Protein AF-A0A661ZGR3-F1 (afdb_monomer_lite)

Secondary structure (DSSP, 8-state):
-HHHHHHTT-------SS--HHHHTT-S-EEEEETTTEEEEEE-HHHHHHHHHHHHT-TTTT-SS-TTT----THHHHHHHTPEEE-TTSPEEEEESS-HHHHHHHHHHHS---------PPPPP---PPPHHHHHHHHHHHHHHHHHH-HHHHHHHHHHHHHHHHHHHHHH---S-TT-----STT-TTHHHHHHHHHHHHHHHHHHHHTTHHHHHHHHHHHHGGGT--HHHHHHHHHHHHHHHHHHHHHHHHHHHHHHTT--S-HHHHHHHHHHHHHHHHHHHHHHHHH-S-HHHHHHHHHHHHHHHHHTTSSSS-GGGS-TTT--SSS--HHHHT-HHHHHHHHHHHHHHHTSTTHHHHHHHHHHHHHHHHIIIIIHHHHHHHHHHHHHHHHTTTT-S-HHHHHHHHHHHHHHHHHHHHHHHHHHHHHHHHHHHHHHTTTS-----TTS-HHHHHHHTT-HHHHHHHSPPHHHHHH-STTT--IIIIIHHHHHHHHHHHHHHHHHHHHHHHHHHHHHHHHHHHSTTHHHHHHHHH--HHHHHHHHTTT-S-SEEEETTEEEE-S-GGGSPPP--STT-----TT-SEEEETTEEEEHHHHHHHHHHHHHHHHHHHHHHTHHHHHHHHHHHHS--HHHHHHHHHHHHHHHH-

Foldseek 3Di:
DVLVVVVVVDDDDDDDDADFQVRLQSDQWDWDADPPRQTLDIGRSLVLQLVLCVVLVHDPSVGSADPPPRGGHSVVSVCSQQPADADPVRDGDNHGPADSVRSSVSHVVPDDPDDDDDDPDDDDDPDDADDLVVLLVVLLVVVVVVQVVPPVNVCCLLVVLLVVLQVLLVVQQDDPDPPDPDGFLAARLCPLVVLLVLLLVLLLSLLVVQLAPLLVCVVVCVVCVVVVHDPVSNVVSSLVVQLVSSLSSLLSSLVNNCVSSLAPPCSVLSSLLSSLSSLLSNLVSLLNNLADNDPVVSVVVSVVVSVLLSVLLCSVDHLCPDDPVAGDQWWRGPSSLLHLSNLSSLLCLLCLQCVWPQNVVQVLLVLLLVVLCCCQVPVLVVLLVLLVVLVVLCVVCVPHPPVPVSQVSLQLSLLLCLVVQVVVLVVLVVSLVSLLCCCVCPPPNHDPCPVDDPVSCCSNVPPPVLSVLQHDDPVLSVLSHSVRDDSVPSSVVVNVNSVSSSVVSVRSNVVSVVSSVVVVVVVCVVPPCPSVVSCRNRPYNSSVCSQQVVVDPCQWDDDRSYIHGPGNQLSDAFDPPDQCFQIGHRSDQWTDGRNDTHGSNVVSSVSSVVSSVVSVVCSSVVVSNVVSVVVVVVPDDPVPVVVVVVVVVVVVVD

Sequence (654 aa):
LLSELTQKGKLIFVVIHQPSSDIYKMFDRMLILDQGGYLVWYGNPVDAVVHFKTLDNQVNADVGECGVCGNVTPELIFDIIEAEVVDEFGRYTERRKILPQEWEKNYLEGVPKDEVEEVNDEPPATLNIPNWFKQFKIFLTRDILAKISNTQYIVLNLLEAPLLGFILAFLIRYIADPTSSTYILFDNENIPPYIFMSIVVALFLGLTVSAEEIFRDRKILKREKFLHLSRSSYLTAKIVILITISAIQAFLFVVIGNAILGIKGMYFAYWLILFSVFVFANLMGLNISSAFNSAVTIYILIPLLMIPQMTLGGAMFSFSKLNRLIGSVDKVPVVADMMASRWAYEGLMVYQFKENKFEKQYFDYDQVKSIANFNQDKLIPKLSESIEAIEIVREENEGKNNVDSVNKVVAYELALLKHEIPKENRKILELTEKLRDFKSGKNGKKINFDVFYNGFDALAADDETVKDSLFIPEELINALNVKTYEVEKHGYELMDDLEKWKDFYLAVYSSANELRENLIAYQDERKPRYYIKFRNKYHNEHLDDIVRNIYEKNKILRFNEKLVRQEEPIYLEPDDSNFIGFRSHFYAPHKYFLGHKFETFWFNIFVIWAMSLLLYIPLYYDHLRRIVEFFGDLNFNKKKINKNIEEVQNKVES

Radius of gyration: 40.87 Å; chains: 1; bounding box: 94×62×125 Å

Structure (mmCIF, N/CA/C/O backbone):
data_AF-A0A661ZGR3-F1
#
_entry.id   AF-A0A661ZGR3-F1
#
loop_
_atom_site.group_PDB
_atom_site.id
_atom_site.type_symbol
_atom_site.label_atom_id
_atom_site.label_alt_id
_atom_site.label_comp_id
_atom_site.label_asym_id
_atom_site.label_entity_id
_atom_site.label_seq_id
_atom_site.pdbx_PDB_ins_code
_atom_site.Cartn_x
_atom_site.Cartn_y
_atom_site.Cartn_z
_atom_site.occupancy
_atom_site.B_iso_or_equiv
_atom_site.auth_seq_id
_atom_site.auth_comp_id
_atom_site.auth_asym_id
_atom_site.auth_atom_id
_atom_site.pdbx_PDB_model_num
ATOM 1 N N . LEU A 1 1 ? -30.458 -8.912 46.208 1.00 82.31 1 LEU A N 1
ATOM 2 C CA . LEU A 1 1 ? -29.440 -9.387 45.238 1.00 82.31 1 LEU A CA 1
ATOM 3 C C . LEU A 1 1 ? -28.152 -9.919 45.876 1.00 82.31 1 LEU A C 1
ATOM 5 O O . LEU A 1 1 ? -27.940 -11.114 45.765 1.00 82.31 1 LEU A O 1
ATOM 9 N N . LEU A 1 2 ? -27.293 -9.119 46.534 1.00 89.94 2 LEU A N 1
ATOM 10 C CA . LEU A 1 2 ? -26.061 -9.673 47.146 1.00 89.94 2 LEU A CA 1
ATOM 11 C C . LEU A 1 2 ? -26.379 -10.706 48.242 1.00 89.94 2 LEU A C 1
ATOM 13 O O . LEU A 1 2 ? -25.879 -11.819 48.186 1.00 89.94 2 LEU A O 1
ATOM 17 N N . SER A 1 3 ? -27.306 -10.394 49.149 1.00 86.19 3 SER A N 1
ATOM 18 C CA . SER A 1 3 ? -27.787 -11.352 50.159 1.00 86.19 3 SER A CA 1
ATOM 19 C C . SER A 1 3 ? -28.413 -12.625 49.544 1.00 86.19 3 SER A C 1
ATOM 21 O O . SER A 1 3 ? -28.213 -13.729 50.029 1.00 86.19 3 SER A O 1
ATOM 23 N N . GLU A 1 4 ? -29.086 -12.533 48.392 1.00 88.75 4 GLU A N 1
ATOM 24 C CA . GLU A 1 4 ? -29.590 -13.733 47.694 1.00 88.75 4 GLU A CA 1
ATOM 25 C C . GLU A 1 4 ? -28.458 -14.605 47.127 1.00 88.75 4 GLU A C 1
ATOM 27 O O . GLU A 1 4 ? -28.618 -15.815 46.970 1.00 88.75 4 GLU A O 1
ATOM 32 N N . LEU A 1 5 ? -27.316 -14.009 46.772 1.00 87.31 5 LEU A N 1
ATOM 33 C CA . LEU A 1 5 ? -26.145 -14.750 46.309 1.00 87.31 5 LEU A CA 1
ATOM 34 C C . LEU A 1 5 ? -25.446 -15.463 47.476 1.00 87.31 5 LEU A C 1
ATOM 36 O O . LEU A 1 5 ? -24.990 -16.590 47.273 1.00 87.31 5 LEU A O 1
ATOM 40 N N . THR A 1 6 ? -25.421 -14.879 48.682 1.00 89.00 6 THR A N 1
ATOM 41 C CA . THR A 1 6 ? -24.887 -15.566 49.875 1.00 89.00 6 THR A CA 1
ATOM 42 C C . THR A 1 6 ? -25.735 -16.780 50.236 1.00 89.00 6 THR A C 1
ATOM 44 O O . THR A 1 6 ? -25.191 -17.865 50.434 1.00 89.00 6 THR A O 1
ATOM 47 N N . GLN A 1 7 ? -27.064 -16.663 50.150 1.00 87.38 7 GLN A N 1
ATOM 48 C CA . GLN A 1 7 ? -27.991 -17.794 50.312 1.00 87.38 7 GLN A CA 1
ATOM 49 C C . GLN A 1 7 ? -27.789 -18.908 49.268 1.00 87.38 7 GLN A C 1
ATOM 51 O O . GLN A 1 7 ? -28.119 -20.063 49.520 1.00 87.38 7 GLN A O 1
ATOM 56 N N . LYS A 1 8 ? -27.206 -18.594 48.102 1.00 86.19 8 LYS A N 1
ATOM 57 C CA . LYS A 1 8 ? -26.808 -19.572 47.070 1.00 86.19 8 LYS A CA 1
ATOM 58 C C . LYS A 1 8 ? -25.394 -20.137 47.283 1.00 86.19 8 LYS A C 1
ATOM 60 O O . LYS A 1 8 ? -24.836 -20.733 46.360 1.00 86.19 8 LYS A O 1
ATOM 65 N N . GLY A 1 9 ? -24.799 -19.927 48.458 1.00 84.38 9 GLY A N 1
ATOM 66 C CA . GLY A 1 9 ? -23.471 -20.425 48.821 1.00 84.38 9 GLY A CA 1
ATOM 67 C C . GLY A 1 9 ? -22.312 -19.624 48.222 1.00 84.38 9 GLY A C 1
ATOM 68 O O . GLY A 1 9 ? -21.220 -20.164 48.055 1.00 84.38 9 GLY A O 1
ATOM 69 N N . LYS A 1 10 ? -22.523 -18.357 47.835 1.00 84.25 10 LYS A N 1
ATOM 70 C CA . LYS A 1 10 ? -21.435 -17.476 47.378 1.00 84.25 10 LYS A CA 1
ATOM 71 C C . LYS A 1 10 ? -20.853 -16.693 48.549 1.00 84.25 10 LYS A C 1
ATOM 73 O O . LYS A 1 10 ? -21.588 -16.036 49.277 1.00 84.25 10 LYS A O 1
ATOM 78 N N . LEU A 1 11 ? -19.529 -16.686 48.665 1.00 87.38 11 LEU A N 1
ATOM 79 C CA . LEU A 1 11 ? -18.822 -15.765 49.549 1.00 87.38 11 LEU A CA 1
ATOM 80 C C . LEU A 1 11 ? -18.784 -14.373 48.907 1.00 87.38 11 LEU A C 1
ATOM 82 O O . LEU A 1 11 ? -18.399 -14.237 47.744 1.00 87.38 11 LEU A O 1
ATOM 86 N N . ILE A 1 12 ? -19.200 -13.346 49.648 1.00 89.69 12 ILE A N 1
ATOM 87 C CA . ILE A 1 12 ? -19.275 -11.970 49.152 1.00 89.69 12 ILE A CA 1
ATOM 88 C C . ILE A 1 12 ? -18.534 -11.053 50.111 1.00 89.69 12 ILE A C 1
ATOM 90 O O . ILE A 1 12 ? -18.855 -10.988 51.292 1.00 89.69 12 ILE A O 1
ATOM 94 N N . PHE A 1 13 ? -17.588 -10.300 49.562 1.00 91.19 13 PHE A N 1
ATOM 95 C CA . PHE A 1 13 ? -16.938 -9.191 50.243 1.00 91.19 13 PHE A CA 1
ATOM 96 C C . PHE A 1 13 ? -17.491 -7.886 49.686 1.00 91.19 13 PHE A C 1
ATOM 98 O O . PHE A 1 13 ? -17.589 -7.717 48.468 1.00 91.19 13 PHE A O 1
ATOM 105 N N . VAL A 1 14 ? -17.855 -6.965 50.573 1.00 91.56 14 VAL A N 1
ATOM 106 C CA . VAL A 1 14 ? -18.356 -5.643 50.197 1.00 91.56 14 VAL A CA 1
ATOM 107 C C . VAL A 1 14 ? -17.583 -4.596 50.982 1.00 91.56 14 VAL A C 1
ATOM 109 O O . VAL A 1 14 ? -17.356 -4.758 52.175 1.00 91.56 14 VAL A O 1
ATOM 112 N N . VAL A 1 15 ? -17.186 -3.521 50.304 1.00 90.88 15 VAL A N 1
ATOM 113 C CA . VAL A 1 15 ? -16.603 -2.329 50.927 1.00 90.88 15 VAL A CA 1
ATOM 114 C C . VAL A 1 15 ? -17.624 -1.207 50.788 1.00 90.88 15 VAL A C 1
ATOM 116 O O . VAL A 1 15 ? -18.033 -0.888 49.670 1.00 90.88 15 VAL A O 1
ATOM 119 N N . ILE A 1 16 ? -18.072 -0.643 51.909 1.00 87.38 16 ILE A N 1
ATOM 120 C CA . ILE A 1 16 ? -19.103 0.403 51.956 1.00 87.38 16 ILE A CA 1
ATOM 121 C C . ILE A 1 16 ? -18.597 1.544 52.822 1.00 87.38 16 ILE A C 1
ATOM 123 O O . ILE A 1 16 ? -18.086 1.311 53.909 1.00 87.38 16 ILE A O 1
ATOM 127 N N . HIS A 1 17 ? -18.763 2.771 52.331 1.00 80.56 17 HIS A N 1
ATOM 128 C CA . HIS A 1 17 ? -18.311 3.971 53.027 1.00 80.56 17 HIS A CA 1
ATOM 129 C C . HIS A 1 17 ? -19.236 4.346 54.197 1.00 80.56 17 HIS A C 1
ATOM 131 O O . HIS A 1 17 ? -18.753 4.632 55.279 1.00 80.56 17 HIS A O 1
ATOM 137 N N . GLN A 1 18 ? -20.560 4.313 54.001 1.00 82.69 18 GLN A N 1
ATOM 138 C CA . GLN A 1 18 ? -21.564 4.684 55.010 1.00 82.69 18 GLN A CA 1
ATOM 139 C C . GLN A 1 18 ? -22.857 3.877 54.782 1.00 82.69 18 GLN A C 1
ATOM 141 O O . GLN A 1 18 ? -23.679 4.255 53.943 1.00 82.69 18 GLN A O 1
ATOM 146 N N . PRO A 1 19 ? -23.032 2.716 55.435 1.00 87.62 19 PRO A N 1
ATOM 147 C CA . PRO A 1 19 ? -24.262 1.941 55.309 1.00 87.62 19 PRO A CA 1
ATOM 148 C C . PRO A 1 19 ? -25.411 2.625 56.065 1.00 87.62 19 PRO A C 1
ATOM 150 O O . PRO A 1 19 ? -25.224 3.113 57.175 1.00 87.62 19 PRO A O 1
ATOM 153 N N . SER A 1 20 ? -26.625 2.610 55.505 1.00 90.12 20 SER A N 1
ATOM 154 C CA . SER A 1 20 ? -27.818 2.926 56.299 1.00 90.12 20 SER A CA 1
ATOM 155 C C . SER A 1 20 ? -28.043 1.848 57.363 1.00 90.12 20 SER A C 1
ATOM 157 O O . SER A 1 20 ? -27.599 0.713 57.200 1.00 90.12 20 SER A O 1
ATOM 159 N N . SER A 1 21 ? -28.778 2.178 58.425 1.00 89.25 21 SER A N 1
ATOM 160 C CA . SER A 1 21 ? -29.155 1.247 59.502 1.00 89.25 21 SER A CA 1
ATOM 161 C C . SER A 1 21 ? -29.687 -0.099 58.995 1.00 89.25 21 SER A C 1
ATOM 163 O O . SER A 1 21 ? -29.261 -1.161 59.448 1.00 89.25 21 SER A O 1
ATOM 165 N N . ASP A 1 22 ? -30.572 -0.073 57.997 1.00 87.62 22 ASP A N 1
ATOM 166 C CA . ASP A 1 22 ? -31.143 -1.297 57.438 1.00 87.62 22 ASP A CA 1
ATOM 167 C C . ASP A 1 22 ? -30.101 -2.131 56.694 1.00 87.62 22 ASP A C 1
ATOM 169 O O . ASP A 1 22 ? -30.049 -3.339 56.891 1.00 87.62 22 ASP A O 1
ATOM 173 N N . ILE A 1 23 ? -29.225 -1.500 55.904 1.00 89.12 23 ILE A N 1
ATOM 174 C CA . ILE A 1 23 ? -28.135 -2.198 55.204 1.00 89.12 23 ILE A CA 1
ATOM 175 C C . ILE A 1 23 ? -27.116 -2.743 56.209 1.00 89.12 23 ILE A C 1
ATOM 177 O O . ILE A 1 23 ? -26.628 -3.856 56.042 1.00 89.12 23 ILE A O 1
ATOM 181 N N . TYR A 1 24 ? -26.819 -1.987 57.265 1.00 88.81 24 TYR A N 1
ATOM 182 C CA . TYR A 1 24 ? -25.882 -2.373 58.315 1.00 88.81 24 TYR A CA 1
ATOM 183 C C . TYR A 1 24 ? -26.291 -3.687 58.993 1.00 88.81 24 TYR A C 1
ATOM 185 O O . TYR A 1 24 ? -25.459 -4.571 59.184 1.00 88.81 24 TYR A O 1
ATOM 193 N N . LYS A 1 25 ? -27.590 -3.856 59.266 1.00 87.94 25 LYS A N 1
ATOM 194 C CA . LYS A 1 25 ? -28.163 -5.085 59.838 1.00 87.94 25 LYS A CA 1
ATOM 195 C C . LYS A 1 25 ? -28.196 -6.272 58.864 1.00 87.94 25 LYS A C 1
ATOM 197 O O . LYS A 1 25 ? -28.426 -7.395 59.297 1.00 87.94 25 LYS A O 1
ATOM 202 N N . MET A 1 26 ? -27.988 -6.055 57.561 1.00 88.56 26 MET A N 1
ATOM 203 C CA . MET A 1 26 ? -27.996 -7.130 56.557 1.00 88.56 26 MET A CA 1
ATOM 204 C C . MET A 1 26 ? -26.663 -7.884 56.441 1.00 88.56 26 MET A C 1
ATOM 206 O O . MET A 1 26 ? -26.615 -8.884 55.725 1.00 88.56 26 MET A O 1
ATOM 210 N N . PHE A 1 27 ? -25.579 -7.413 57.068 1.00 90.75 27 PHE A N 1
ATOM 211 C CA . PHE A 1 27 ? -24.282 -8.090 56.989 1.00 90.75 27 PHE A CA 1
ATOM 212 C C . PHE A 1 27 ? -24.185 -9.243 57.986 1.00 90.75 27 PHE A C 1
ATOM 214 O O . PHE A 1 27 ? -24.398 -9.059 59.179 1.00 90.75 27 PHE A O 1
ATOM 221 N N . ASP A 1 28 ? -23.773 -10.416 57.500 1.00 90.50 28 ASP A N 1
ATOM 222 C CA . ASP A 1 28 ? -23.521 -11.583 58.353 1.00 90.50 28 ASP A CA 1
ATOM 223 C C . ASP A 1 28 ? -22.303 -11.357 59.266 1.00 90.50 28 ASP A C 1
ATOM 225 O O . ASP A 1 28 ? -22.299 -11.726 60.440 1.00 90.50 28 ASP A O 1
ATOM 229 N N . ARG A 1 29 ? -21.250 -10.739 58.711 1.00 91.38 29 ARG A N 1
ATOM 230 C CA . ARG A 1 29 ? -20.027 -10.336 59.412 1.00 91.38 29 ARG A CA 1
ATOM 231 C C . ARG A 1 29 ? -19.518 -9.009 58.864 1.00 91.38 29 ARG A C 1
ATOM 233 O O . ARG A 1 29 ? -19.610 -8.746 57.665 1.00 91.38 29 ARG A O 1
ATOM 240 N N . MET A 1 30 ? -18.937 -8.207 59.739 1.00 91.38 30 MET A N 1
ATOM 241 C CA . MET A 1 30 ? -18.323 -6.922 59.455 1.00 91.38 30 MET A CA 1
ATOM 242 C C . MET A 1 30 ? -16.854 -6.958 59.849 1.00 91.38 30 MET A C 1
ATOM 244 O O . MET A 1 30 ? -16.511 -7.485 60.902 1.00 91.38 30 MET A O 1
ATOM 248 N N . LEU A 1 31 ? -16.009 -6.385 58.997 1.00 92.44 31 LEU A N 1
ATOM 249 C CA . LEU A 1 31 ? -14.585 -6.191 59.231 1.00 92.44 31 LEU A CA 1
ATOM 250 C C . LEU A 1 31 ? -14.312 -4.687 59.215 1.00 92.44 31 LEU A C 1
ATOM 252 O O . LEU A 1 31 ? -14.616 -4.030 58.218 1.00 92.44 31 LEU A O 1
ATOM 256 N N . ILE A 1 32 ? -13.768 -4.151 60.306 1.00 91.56 32 ILE A N 1
ATOM 257 C CA . ILE A 1 32 ? -13.445 -2.727 60.448 1.00 91.56 32 ILE A CA 1
ATOM 258 C C . ILE A 1 32 ? -11.933 -2.587 60.585 1.00 91.56 32 ILE A C 1
ATOM 260 O O . ILE A 1 32 ? -11.315 -3.227 61.438 1.00 91.56 32 ILE A O 1
ATOM 264 N N . LEU A 1 33 ? -11.351 -1.750 59.726 1.00 92.12 33 LEU A N 1
ATOM 265 C CA . LEU A 1 33 ? -9.933 -1.408 59.735 1.00 92.12 33 LEU A CA 1
ATOM 266 C C . LEU A 1 33 ? -9.776 0.075 60.055 1.00 92.12 33 LEU A C 1
ATOM 268 O O . LEU A 1 33 ? -10.426 0.908 59.422 1.00 92.12 33 LEU A O 1
ATOM 272 N N . ASP A 1 34 ? -8.890 0.388 60.990 1.00 92.12 34 ASP A N 1
ATOM 273 C CA . ASP A 1 34 ? -8.505 1.762 61.308 1.00 92.12 34 ASP A CA 1
ATOM 274 C C . ASP A 1 34 ? -7.311 2.221 60.440 1.00 92.12 34 ASP A C 1
ATOM 276 O O . ASP A 1 34 ? -6.723 1.452 59.666 1.00 92.12 34 ASP A O 1
ATOM 280 N N . GLN A 1 35 ? -6.953 3.502 60.538 1.00 88.56 35 GLN A N 1
ATOM 281 C CA . GLN A 1 35 ? -5.848 4.137 59.827 1.00 88.56 35 GLN A CA 1
ATOM 282 C C . GLN A 1 35 ? -4.556 3.326 59.962 1.00 88.56 35 GLN A C 1
ATOM 284 O O . GLN A 1 35 ? -4.092 3.051 61.060 1.00 88.56 35 GLN A O 1
ATOM 289 N N . GLY A 1 36 ? -3.947 2.975 58.828 1.00 89.38 36 GLY A N 1
ATOM 290 C CA . GLY A 1 36 ? -2.763 2.108 58.789 1.00 89.38 36 GLY A CA 1
ATOM 291 C C . GLY A 1 36 ? -3.071 0.625 58.566 1.00 89.38 36 GLY A C 1
ATOM 292 O O . GLY A 1 36 ? -2.136 -0.150 58.393 1.00 89.38 36 GLY A O 1
ATOM 293 N N . GLY A 1 37 ? -4.351 0.240 58.479 1.00 91.50 37 GLY A N 1
ATOM 294 C CA . GLY A 1 37 ? -4.773 -1.136 58.198 1.00 91.50 37 GLY A CA 1
ATOM 295 C C . GLY A 1 37 ? -4.867 -2.028 59.437 1.00 91.50 37 GLY A C 1
ATOM 296 O O . GLY A 1 37 ? -4.868 -3.247 59.288 1.00 91.50 37 GLY A O 1
ATOM 297 N N . TYR A 1 38 ? -4.940 -1.432 60.629 1.00 93.44 38 TYR A N 1
ATOM 298 C CA . TYR A 1 38 ? -5.066 -2.141 61.904 1.00 93.44 38 TYR A CA 1
ATOM 299 C C . TYR A 1 38 ? -6.477 -2.706 62.077 1.00 93.44 38 TYR A C 1
ATOM 301 O O . TYR A 1 38 ? -7.460 -1.987 61.873 1.00 93.44 38 TYR A O 1
ATOM 309 N N . LEU A 1 39 ? -6.588 -3.989 62.431 1.00 92.62 39 LEU A N 1
ATOM 310 C CA . LEU A 1 39 ? -7.880 -4.661 62.576 1.00 92.62 39 LEU A CA 1
ATOM 311 C C . LEU A 1 39 ? -8.494 -4.346 63.938 1.00 92.62 39 LEU A C 1
ATOM 313 O O . LEU A 1 39 ? -8.019 -4.831 64.959 1.00 92.62 39 LEU A O 1
ATOM 317 N N . VAL A 1 40 ? -9.586 -3.585 63.941 1.00 93.00 40 VAL A N 1
ATOM 318 C CA . VAL A 1 40 ? -10.234 -3.134 65.184 1.00 93.00 40 VAL A CA 1
ATOM 319 C C . VAL A 1 40 ? -11.535 -3.873 65.492 1.00 93.00 40 VAL A C 1
ATOM 321 O O . VAL A 1 40 ? -11.993 -3.851 66.627 1.00 93.00 40 VAL A O 1
ATOM 324 N N . TRP A 1 41 ? -12.134 -4.544 64.503 1.00 92.25 41 TRP A N 1
ATOM 325 C CA . TRP A 1 41 ? -13.288 -5.419 64.718 1.00 92.25 41 TRP A CA 1
ATOM 326 C C . TRP A 1 41 ? -13.455 -6.440 63.589 1.00 92.25 41 TRP A C 1
ATOM 328 O O . TRP A 1 41 ? -13.346 -6.090 62.410 1.00 92.25 41 TRP A O 1
ATOM 338 N N . TYR A 1 42 ? -13.798 -7.683 63.934 1.00 91.88 42 TYR A N 1
ATOM 339 C CA . TYR A 1 42 ? -14.297 -8.691 63.000 1.00 91.88 42 TYR A CA 1
ATOM 340 C C . TYR A 1 42 ? -15.404 -9.538 63.645 1.00 91.88 42 TYR A C 1
ATOM 342 O O . TYR A 1 42 ? -15.146 -10.374 64.505 1.00 91.88 42 TYR A O 1
ATOM 350 N N . GLY A 1 43 ? -16.655 -9.357 63.225 1.00 90.62 43 GLY A N 1
ATOM 351 C CA . GLY A 1 43 ? -17.772 -10.050 63.872 1.00 90.62 43 GLY A CA 1
ATOM 352 C C . GLY A 1 43 ? -19.141 -9.569 63.419 1.00 90.62 43 GLY A C 1
ATOM 353 O O . GLY A 1 43 ? -19.272 -8.981 62.348 1.00 90.62 43 GLY A O 1
ATOM 354 N N . ASN A 1 44 ? -20.176 -9.821 64.218 1.00 90.88 44 ASN A N 1
ATOM 355 C CA . ASN A 1 44 ? -21.521 -9.328 63.926 1.00 90.88 44 ASN A CA 1
ATOM 356 C C . ASN A 1 44 ? -21.546 -7.776 63.927 1.00 90.88 44 ASN A C 1
ATOM 358 O O . ASN A 1 44 ? -20.881 -7.160 64.764 1.00 90.88 44 ASN A O 1
ATOM 362 N N . PRO A 1 45 ? -22.288 -7.120 63.015 1.00 90.44 45 PRO A N 1
ATOM 363 C CA . PRO A 1 45 ? -22.397 -5.658 62.979 1.00 90.44 45 PRO A CA 1
ATOM 364 C C . PRO A 1 45 ? -22.966 -5.026 64.258 1.00 90.44 45 PRO A C 1
ATOM 366 O O . PRO A 1 45 ? -22.486 -3.981 64.694 1.00 90.44 45 PRO A O 1
ATOM 369 N N . VAL A 1 46 ? -23.998 -5.618 64.862 1.00 88.31 46 VAL A N 1
ATOM 370 C CA . VAL A 1 46 ? -24.663 -5.058 66.053 1.00 88.31 46 VAL A CA 1
ATOM 371 C C . VAL A 1 46 ? -23.740 -5.151 67.269 1.00 88.31 46 VAL A C 1
ATOM 373 O O . VAL A 1 46 ? -23.612 -4.184 68.020 1.00 88.31 46 VAL A O 1
ATOM 376 N N . ASP A 1 47 ? -23.015 -6.263 67.393 1.00 89.06 47 ASP A N 1
ATOM 377 C CA . ASP A 1 47 ? -22.017 -6.470 68.448 1.00 89.06 47 ASP A CA 1
ATOM 378 C C . ASP A 1 47 ? -20.851 -5.477 68.342 1.00 89.06 47 ASP A C 1
ATOM 380 O O . ASP A 1 47 ? -20.295 -5.075 69.362 1.00 89.06 47 ASP A O 1
ATOM 384 N N . ALA A 1 48 ? -20.519 -5.013 67.130 1.00 89.75 48 ALA A N 1
ATOM 385 C CA . ALA A 1 48 ? -19.503 -3.980 66.933 1.00 89.75 48 ALA A CA 1
ATOM 386 C C . ALA A 1 48 ? -19.872 -2.689 67.680 1.00 89.75 48 ALA A C 1
ATOM 388 O O . ALA A 1 48 ? -19.042 -2.100 68.368 1.00 89.75 48 ALA A O 1
ATOM 389 N N . VAL A 1 49 ? -21.137 -2.265 67.591 1.00 89.25 49 VAL A N 1
ATOM 390 C CA . VAL A 1 49 ? -21.620 -1.046 68.260 1.00 89.25 49 VAL A CA 1
ATOM 391 C C . VAL A 1 49 ? -21.486 -1.180 69.774 1.00 89.25 49 VAL A C 1
ATOM 393 O O . VAL A 1 49 ? -21.032 -0.248 70.435 1.00 89.25 49 VAL A O 1
ATOM 396 N N . VAL A 1 50 ? -21.841 -2.347 70.315 1.00 88.75 50 VAL A N 1
ATOM 397 C CA . VAL A 1 50 ? -21.677 -2.665 71.740 1.00 88.75 50 VAL A CA 1
ATOM 398 C C . VAL A 1 50 ? -20.196 -2.619 72.123 1.00 88.75 50 VAL A C 1
ATOM 400 O O . VAL A 1 50 ? -19.835 -1.909 73.057 1.00 88.75 50 VAL A O 1
ATOM 403 N N . HIS A 1 51 ? -19.323 -3.278 71.356 1.00 89.06 51 HIS A N 1
ATOM 404 C CA . HIS A 1 51 ? -17.880 -3.331 71.601 1.00 89.06 51 HIS A CA 1
ATOM 405 C C . HIS A 1 51 ? -17.242 -1.940 71.720 1.00 89.06 51 HIS A C 1
ATOM 407 O O . HIS A 1 51 ? -16.595 -1.639 72.727 1.00 89.06 51 HIS A O 1
ATOM 413 N N . PHE A 1 52 ? -17.466 -1.066 70.735 1.00 90.19 52 PHE A N 1
ATOM 414 C CA . PHE A 1 52 ? -16.896 0.283 70.752 1.00 90.19 52 PHE A CA 1
ATOM 415 C C . PHE A 1 52 ? -17.488 1.147 71.871 1.00 90.19 52 PHE A C 1
ATOM 417 O O . PHE A 1 52 ? -16.740 1.858 72.543 1.00 90.19 52 PHE A O 1
ATOM 424 N N . LYS A 1 53 ? -18.795 1.043 72.155 1.00 89.75 53 LYS A N 1
ATOM 425 C CA . LYS A 1 53 ? -19.408 1.759 73.287 1.00 89.75 53 LYS A CA 1
ATOM 426 C C . LYS A 1 53 ? -18.872 1.301 74.641 1.00 89.75 53 LYS A C 1
ATOM 428 O O . LYS A 1 53 ? -18.725 2.130 75.540 1.00 89.75 53 LYS A O 1
ATOM 433 N N . THR A 1 54 ? -18.610 0.003 74.810 1.00 87.44 54 THR A N 1
ATOM 434 C CA . THR A 1 54 ? -18.033 -0.542 76.046 1.00 87.44 54 THR A CA 1
ATOM 435 C C . THR A 1 54 ? -16.615 -0.024 76.251 1.00 87.44 54 THR A C 1
ATOM 437 O O . THR A 1 54 ? -16.295 0.422 77.349 1.00 87.44 54 THR A O 1
ATOM 440 N N . LEU A 1 55 ? -15.787 -0.013 75.202 1.00 86.75 55 LEU A N 1
ATOM 441 C CA . LEU A 1 55 ? -14.415 0.497 75.284 1.00 86.75 55 LEU A CA 1
ATOM 442 C C . LEU A 1 55 ? -14.355 2.018 75.507 1.00 86.75 55 LEU A C 1
ATOM 444 O O . LEU A 1 55 ? -13.471 2.498 76.216 1.00 86.75 55 LEU A O 1
ATOM 448 N N . ASP A 1 56 ? -15.319 2.772 74.979 1.00 85.75 56 ASP A N 1
ATOM 449 C CA . ASP A 1 56 ? -15.433 4.220 75.202 1.00 85.75 56 ASP A CA 1
ATOM 450 C C . ASP A 1 56 ? -16.141 4.596 76.525 1.00 85.75 56 ASP A C 1
ATOM 452 O O . ASP A 1 56 ? -16.164 5.766 76.907 1.00 85.75 56 ASP A O 1
ATOM 456 N N . ASN A 1 57 ? -16.668 3.613 77.269 1.00 85.00 57 ASN A N 1
ATOM 457 C CA . ASN A 1 57 ? -17.444 3.784 78.508 1.00 85.00 57 ASN A CA 1
ATOM 458 C C . ASN A 1 57 ? -18.710 4.658 78.354 1.00 85.00 57 ASN A C 1
ATOM 460 O O . ASN A 1 57 ? -19.019 5.484 79.218 1.00 85.00 57 ASN A O 1
ATOM 464 N N . GLN A 1 58 ? -19.471 4.480 77.271 1.00 85.12 58 GLN A N 1
ATOM 465 C CA . GLN A 1 58 ? -20.721 5.221 77.054 1.00 85.12 58 GLN A CA 1
ATOM 466 C C . GLN A 1 58 ? -21.885 4.713 77.926 1.00 85.12 58 GLN A C 1
ATOM 468 O O . GLN A 1 58 ? -21.986 3.532 78.262 1.00 85.12 58 GLN A O 1
ATOM 473 N N . VAL A 1 59 ? -22.823 5.609 78.259 1.00 71.75 59 VAL A N 1
ATOM 474 C CA . VAL A 1 59 ? -24.065 5.266 78.973 1.00 71.75 59 VAL A CA 1
ATOM 475 C C . VAL A 1 59 ? -24.965 4.453 78.028 1.00 71.75 59 VAL A C 1
ATOM 477 O O . VAL A 1 59 ? -25.336 4.950 76.966 1.00 71.75 59 VAL A O 1
ATOM 480 N N . ASN A 1 60 ? -25.324 3.221 78.415 1.00 81.44 60 ASN A N 1
ATOM 481 C CA . ASN A 1 60 ? -25.984 2.186 77.586 1.00 81.44 60 ASN A CA 1
ATOM 482 C C . ASN A 1 60 ? -25.051 1.458 76.599 1.00 81.44 60 ASN A C 1
ATOM 484 O O . ASN A 1 60 ? -25.406 1.232 75.436 1.00 81.44 60 ASN A O 1
ATOM 488 N N . ALA A 1 61 ? -23.842 1.107 77.043 1.00 81.12 61 ALA A N 1
ATOM 489 C CA . ALA A 1 61 ? -22.896 0.345 76.232 1.00 81.12 61 ALA A CA 1
ATOM 490 C C . ALA A 1 61 ? -23.403 -1.049 75.831 1.00 81.12 61 ALA A C 1
ATOM 492 O O . ALA A 1 61 ? -23.022 -1.549 74.781 1.00 81.12 61 ALA A O 1
ATOM 493 N N . ASP A 1 62 ? -24.297 -1.638 76.620 1.00 82.44 62 ASP A N 1
ATOM 494 C CA . ASP A 1 62 ? -24.960 -2.921 76.375 1.00 82.44 62 ASP A CA 1
ATOM 495 C C . ASP A 1 62 ? -26.018 -2.871 75.257 1.00 82.44 62 ASP A C 1
ATOM 497 O O . ASP A 1 62 ? -26.466 -3.910 74.774 1.00 82.44 62 ASP A O 1
ATOM 501 N N . VAL A 1 63 ? -26.408 -1.673 74.808 1.00 83.31 63 VAL A N 1
ATOM 502 C CA . VAL A 1 63 ? -27.470 -1.477 73.816 1.00 83.31 63 VAL A CA 1
ATOM 503 C C . VAL A 1 63 ? -26.875 -1.223 72.426 1.00 83.31 63 VAL A C 1
ATOM 505 O O . VAL A 1 63 ? -26.426 -0.113 72.114 1.00 83.31 63 VAL A O 1
ATOM 508 N N . GLY A 1 64 ? -26.910 -2.243 71.563 1.00 79.25 64 GLY A N 1
ATOM 509 C CA . GLY A 1 64 ? -26.446 -2.162 70.168 1.00 79.25 64 GLY A CA 1
ATOM 510 C C . GLY A 1 64 ? -27.452 -1.541 69.188 1.00 79.25 64 GLY A C 1
ATOM 511 O O . GLY A 1 64 ? -27.056 -0.917 68.205 1.00 79.25 64 GLY A O 1
ATOM 512 N N . GLU A 1 65 ? -28.752 -1.648 69.472 1.00 86.00 65 GLU A N 1
ATOM 513 C CA . GLU A 1 65 ? -29.840 -1.121 68.639 1.00 86.00 65 GLU A CA 1
ATOM 514 C C . GLU A 1 65 ? -30.887 -0.371 69.471 1.00 86.00 65 GLU A C 1
ATOM 516 O O . GLU A 1 65 ? -31.074 -0.630 70.659 1.00 86.00 65 GLU A O 1
ATOM 521 N N . CYS A 1 66 ? -31.597 0.578 68.862 1.00 83.31 66 CYS A N 1
ATOM 522 C CA . CYS A 1 66 ? -32.657 1.298 69.561 1.00 83.31 66 CYS A CA 1
ATOM 523 C C . CYS A 1 66 ? -33.827 0.359 69.898 1.00 83.31 66 CYS A C 1
ATOM 525 O O . CYS A 1 66 ? -34.541 -0.079 69.000 1.00 83.31 66 CYS A O 1
ATOM 527 N N . GLY A 1 67 ? -34.104 0.138 71.186 1.00 81.44 67 GLY A N 1
ATOM 528 C CA . GLY A 1 67 ? -35.188 -0.751 71.633 1.00 81.44 67 GLY A CA 1
ATOM 529 C C . GLY A 1 67 ? -36.613 -0.338 71.227 1.00 81.44 67 GLY A C 1
ATOM 530 O O . GLY A 1 67 ? -37.536 -1.130 71.381 1.00 81.44 67 GLY A O 1
ATOM 531 N N . VAL A 1 68 ? -36.817 0.881 70.708 1.00 84.19 68 VAL A N 1
ATOM 532 C CA . VAL A 1 68 ? -38.135 1.369 70.249 1.00 84.19 68 VAL A CA 1
ATOM 533 C C . VAL A 1 68 ? -38.327 1.181 68.743 1.00 84.19 68 VAL A C 1
ATOM 535 O O . VAL A 1 68 ? -39.415 0.815 68.309 1.00 84.19 68 VAL A O 1
ATOM 538 N N . CYS A 1 69 ? -37.297 1.448 67.935 1.00 85.38 69 CYS A N 1
ATOM 539 C CA . CYS A 1 69 ? -37.412 1.465 66.471 1.00 85.38 69 CYS A CA 1
ATOM 540 C C . CYS A 1 69 ? -36.461 0.506 65.737 1.00 85.38 69 CYS A C 1
ATOM 542 O O . CYS A 1 69 ? -36.484 0.470 64.509 1.00 85.38 69 CYS A O 1
ATOM 544 N N . GLY A 1 70 ? -35.624 -0.257 66.448 1.00 82.12 70 GLY A N 1
ATOM 545 C CA . GLY A 1 70 ? -34.664 -1.204 65.862 1.00 82.12 70 GLY A CA 1
ATOM 546 C C . GLY A 1 70 ? -33.602 -0.537 64.982 1.00 82.12 70 GLY A C 1
ATOM 547 O O . GLY A 1 70 ? -33.053 -1.162 64.071 1.00 82.12 70 GLY A O 1
ATOM 548 N N . ASN A 1 71 ? -33.371 0.764 65.177 1.00 88.12 71 ASN A N 1
ATOM 549 C CA . ASN A 1 71 ? -32.403 1.529 64.405 1.00 88.12 71 ASN A CA 1
ATOM 550 C C . ASN A 1 71 ? -31.001 1.386 65.006 1.00 88.12 71 ASN A C 1
ATOM 552 O O . ASN A 1 71 ? -30.832 1.529 66.218 1.00 88.12 71 ASN A O 1
ATOM 556 N N . VAL A 1 72 ? -30.009 1.165 64.148 1.00 86.38 72 VAL A N 1
ATOM 557 C CA . VAL A 1 72 ? -28.584 1.179 64.485 1.00 86.38 72 VAL A CA 1
ATOM 558 C C . VAL A 1 72 ? -27.958 2.412 63.838 1.00 86.38 72 VAL A C 1
ATOM 560 O O . VAL A 1 72 ? -28.350 2.795 62.738 1.00 86.38 72 VAL A O 1
ATOM 563 N N . THR A 1 73 ? -27.006 3.050 64.513 1.00 86.25 73 THR A N 1
ATOM 564 C CA . THR A 1 73 ? -26.266 4.221 64.013 1.00 86.25 73 THR A CA 1
ATOM 565 C C . THR A 1 73 ? -24.816 3.827 63.725 1.00 86.25 73 THR A C 1
ATOM 567 O O . THR A 1 73 ? -23.992 3.897 64.636 1.00 86.25 73 THR A O 1
ATOM 570 N N . PRO A 1 74 ? -24.480 3.396 62.493 1.00 84.88 74 PRO A N 1
ATOM 571 C CA . PRO A 1 74 ? -23.131 2.929 62.152 1.00 84.88 74 PRO A CA 1
ATOM 572 C C . PRO A 1 74 ? -22.058 4.009 62.308 1.00 84.88 74 PRO A C 1
ATOM 574 O O . PRO A 1 74 ? -20.917 3.702 62.631 1.00 84.88 74 PRO A O 1
ATOM 577 N N . GLU A 1 75 ? -22.445 5.271 62.108 1.00 86.25 75 GLU A N 1
ATOM 578 C CA . GLU A 1 75 ? -21.597 6.462 62.266 1.00 86.25 75 GLU A CA 1
ATOM 579 C C . GLU A 1 75 ? -20.959 6.538 63.656 1.00 86.25 75 GLU A C 1
ATOM 581 O O . GLU A 1 75 ? -19.793 6.892 63.770 1.00 86.25 75 GLU A O 1
ATOM 586 N N . LEU A 1 76 ? -21.668 6.067 64.687 1.00 87.12 76 LEU A N 1
ATOM 587 C CA . LEU A 1 76 ? -21.189 6.088 66.066 1.00 87.12 76 LEU A CA 1
ATOM 588 C C . LEU A 1 76 ? -19.867 5.330 66.251 1.00 87.12 76 LEU A C 1
ATOM 590 O O . LEU A 1 76 ? -19.049 5.718 67.077 1.00 87.12 76 LEU A O 1
ATOM 594 N N . ILE A 1 77 ? -19.645 4.246 65.501 1.00 88.94 77 ILE A N 1
ATOM 595 C CA . ILE A 1 77 ? -18.384 3.500 65.579 1.00 88.94 77 ILE A CA 1
ATOM 596 C C . ILE A 1 77 ? -17.228 4.375 65.089 1.00 88.94 77 ILE A C 1
ATOM 598 O O . ILE A 1 77 ? -16.178 4.417 65.726 1.00 88.94 77 ILE A O 1
ATOM 602 N N . PHE A 1 78 ? -17.431 5.097 63.987 1.00 88.44 78 PHE A N 1
ATOM 603 C CA . PHE A 1 78 ? -16.422 6.001 63.445 1.00 88.44 78 PHE A CA 1
ATOM 604 C C . PHE A 1 78 ? -16.191 7.194 64.375 1.00 88.44 78 PHE A C 1
ATOM 606 O O . PHE A 1 78 ? -15.037 7.506 64.651 1.00 88.44 78 PHE A O 1
ATOM 613 N N . ASP A 1 79 ? -17.252 7.762 64.958 1.00 88.62 79 ASP A N 1
ATOM 614 C CA . ASP A 1 79 ? -17.144 8.844 65.947 1.00 88.62 79 ASP A CA 1
ATOM 615 C C . ASP A 1 79 ? -16.309 8.426 67.172 1.00 88.62 79 ASP A C 1
ATOM 617 O O . ASP A 1 79 ? -15.520 9.213 67.692 1.00 88.62 79 ASP A O 1
ATOM 621 N N . ILE A 1 80 ? -16.454 7.175 67.630 1.00 89.62 80 ILE A N 1
ATOM 622 C CA . ILE A 1 80 ? -15.683 6.626 68.757 1.00 89.62 80 ILE A CA 1
ATOM 623 C C . ILE A 1 80 ? -14.219 6.395 68.370 1.00 89.62 80 ILE A C 1
ATOM 625 O O . ILE A 1 80 ? -13.315 6.752 69.128 1.00 89.62 80 ILE A O 1
ATOM 629 N N . ILE A 1 81 ? -13.968 5.795 67.204 1.00 89.31 81 ILE A N 1
ATOM 630 C CA . ILE A 1 81 ? -12.605 5.509 66.730 1.00 89.31 81 ILE A CA 1
ATOM 631 C C . ILE A 1 81 ? -11.835 6.813 66.488 1.00 89.31 81 ILE A C 1
ATOM 633 O O . ILE A 1 81 ? -10.646 6.894 66.799 1.00 89.31 81 ILE A O 1
ATOM 637 N N . GLU A 1 82 ? -12.501 7.834 65.952 1.00 88.38 82 GLU A N 1
ATOM 638 C CA . GLU A 1 82 ? -11.907 9.130 65.613 1.00 88.38 82 GLU A CA 1
ATOM 639 C C . GLU A 1 82 ? -11.944 10.145 66.761 1.00 88.38 82 GLU A C 1
ATOM 641 O O . GLU A 1 82 ? -11.415 11.243 66.601 1.00 88.38 82 GLU A O 1
ATOM 646 N N . ALA A 1 83 ? -12.493 9.781 67.924 1.00 89.00 83 ALA A N 1
ATOM 647 C CA . ALA A 1 83 ? -12.626 10.674 69.068 1.00 89.00 83 ALA A CA 1
ATOM 648 C C . ALA A 1 83 ? -11.294 11.356 69.430 1.00 89.00 83 ALA A C 1
ATOM 650 O O . ALA A 1 83 ? -10.261 10.705 69.607 1.00 89.00 83 ALA A O 1
ATOM 651 N N . GLU A 1 84 ? -11.329 12.678 69.580 1.00 88.12 84 GLU A N 1
ATOM 652 C CA . GLU A 1 84 ? -10.171 13.522 69.877 1.00 88.12 84 GLU A CA 1
ATOM 653 C C . GLU A 1 84 ? -10.015 13.782 71.383 1.00 88.12 84 GLU A C 1
ATOM 655 O O . GLU A 1 84 ? -10.991 13.857 72.136 1.00 88.12 84 GLU A O 1
ATOM 660 N N . VAL A 1 85 ? -8.770 13.940 71.841 1.00 85.88 85 VAL A N 1
ATOM 661 C CA . VAL A 1 85 ? -8.478 14.370 73.213 1.00 85.88 85 VAL A CA 1
ATOM 662 C C . VAL A 1 85 ? -8.933 15.816 73.375 1.00 85.88 85 VAL A C 1
ATOM 664 O O . VAL A 1 85 ? -8.642 16.660 72.531 1.00 85.88 85 VAL A O 1
ATOM 667 N N . VAL A 1 86 ? -9.618 16.109 74.476 1.00 86.25 86 VAL A N 1
ATOM 668 C CA . VAL A 1 86 ? -10.071 17.460 74.817 1.00 86.25 86 VAL A CA 1
ATOM 669 C C . VAL A 1 86 ? -9.029 18.132 75.714 1.00 86.25 86 VAL A C 1
ATOM 671 O O . VAL A 1 86 ? -8.532 17.511 76.655 1.00 86.25 86 VAL A O 1
ATOM 674 N N . ASP A 1 87 ? -8.675 19.381 75.417 1.00 83.38 87 ASP A N 1
ATOM 675 C CA . ASP A 1 87 ? -7.755 20.174 76.234 1.00 83.38 87 ASP A CA 1
ATOM 676 C C . ASP A 1 87 ? -8.407 20.705 77.529 1.00 83.38 87 ASP A C 1
ATOM 678 O O . ASP A 1 87 ? -9.606 20.560 77.773 1.00 83.38 87 ASP A O 1
ATOM 682 N N . GLU A 1 88 ? -7.609 21.357 78.379 1.00 83.19 88 GLU A N 1
ATOM 683 C CA . GLU A 1 88 ? -8.056 21.935 79.659 1.00 83.19 88 GLU A CA 1
ATOM 684 C C . GLU A 1 88 ? -9.131 23.032 79.506 1.00 83.19 88 GLU A C 1
ATOM 686 O O . GLU A 1 88 ? -9.787 23.401 80.482 1.00 83.19 88 GLU A O 1
ATOM 691 N N . PHE A 1 89 ? -9.335 23.549 78.290 1.00 82.88 89 PHE A N 1
ATOM 692 C CA . PHE A 1 89 ? -10.317 24.582 77.960 1.00 82.88 89 PHE A CA 1
ATOM 693 C C . PHE A 1 89 ? -11.556 24.019 77.253 1.00 82.88 89 PHE A C 1
ATOM 695 O O . PHE A 1 89 ? -12.412 24.794 76.815 1.00 82.88 89 PHE A O 1
ATOM 702 N N . GLY A 1 90 ? -11.674 22.692 77.143 1.00 78.31 90 GLY A N 1
ATOM 703 C CA . GLY A 1 90 ? -12.817 22.038 76.514 1.00 78.31 90 GLY A CA 1
ATOM 704 C C . GLY A 1 90 ? -12.773 22.035 74.984 1.00 78.31 90 GLY A C 1
ATOM 705 O O . GLY A 1 90 ? -13.812 21.828 74.358 1.00 78.31 90 GLY A O 1
ATOM 706 N N . ARG A 1 91 ? -11.617 22.295 74.361 1.00 82.94 91 ARG A N 1
ATOM 707 C CA . ARG A 1 91 ? -11.450 22.258 72.901 1.00 82.94 91 ARG A CA 1
ATOM 708 C C . ARG A 1 91 ? -10.890 20.910 72.471 1.00 82.94 91 ARG A C 1
ATOM 710 O O . ARG A 1 91 ? -9.962 20.394 73.088 1.00 82.94 91 ARG A O 1
ATOM 717 N N . TYR A 1 92 ? -11.439 20.357 71.396 1.00 83.12 92 TYR A N 1
ATOM 718 C CA . TYR A 1 92 ? -10.884 19.163 70.770 1.00 83.12 92 TYR A CA 1
ATOM 719 C C . TYR A 1 92 ? -9.492 19.464 70.199 1.00 83.12 92 TYR A C 1
ATOM 721 O O . TYR A 1 92 ? -9.267 20.516 69.593 1.00 83.12 92 TYR A O 1
ATOM 729 N N . THR A 1 93 ? -8.546 18.570 70.464 1.00 83.75 93 THR A N 1
ATOM 730 C CA . THR A 1 93 ? -7.176 18.634 69.949 1.00 83.75 93 THR A CA 1
ATOM 731 C C . THR A 1 93 ? -7.033 17.712 68.746 1.00 83.75 93 THR A C 1
ATOM 733 O O . THR A 1 93 ? -7.669 16.674 68.698 1.00 83.75 93 THR A O 1
ATOM 736 N N . GLU A 1 94 ? -6.090 17.986 67.844 1.00 80.88 94 GLU A N 1
ATOM 737 C CA . GLU A 1 94 ? -5.805 17.109 66.686 1.00 80.88 94 GLU A CA 1
ATOM 738 C C . GLU A 1 94 ? -5.238 15.721 67.072 1.00 80.88 94 GLU A C 1
ATOM 740 O O . GLU A 1 94 ? -4.806 14.941 66.219 1.00 80.88 94 GLU A O 1
ATOM 745 N N . ARG A 1 95 ? -5.145 15.409 68.371 1.00 81.94 95 ARG A N 1
ATOM 746 C CA . ARG A 1 95 ? -4.647 14.129 68.869 1.00 81.94 95 ARG A CA 1
ATOM 747 C C . ARG A 1 95 ? -5.825 13.225 69.181 1.00 81.94 95 ARG A C 1
ATOM 749 O O . ARG A 1 95 ? -6.625 13.521 70.063 1.00 81.94 95 ARG A O 1
ATOM 756 N N . ARG A 1 96 ? -5.874 12.081 68.505 1.00 87.31 96 ARG A N 1
ATOM 757 C CA . ARG A 1 96 ? -6.846 11.021 68.777 1.00 87.31 96 ARG A CA 1
ATOM 758 C C . ARG A 1 96 ? -6.711 10.493 70.211 1.00 87.31 96 ARG A C 1
ATOM 760 O O . ARG A 1 96 ? -5.603 10.380 70.735 1.00 87.31 96 ARG A O 1
ATOM 767 N N . LYS A 1 97 ? -7.846 10.147 70.820 1.00 87.06 97 LYS A N 1
ATOM 768 C CA . LYS A 1 97 ? -7.983 9.619 72.184 1.00 87.06 97 LYS A CA 1
ATOM 769 C C . LYS A 1 97 ? -7.331 8.246 72.363 1.00 87.06 97 LYS A C 1
ATOM 771 O O . LYS A 1 97 ? -6.695 8.027 73.387 1.00 87.06 97 LYS A O 1
ATOM 776 N N . ILE A 1 98 ? -7.489 7.345 71.391 1.00 88.75 98 ILE A N 1
ATOM 777 C CA . ILE A 1 98 ? -6.914 5.989 71.382 1.00 88.75 98 ILE A CA 1
ATOM 778 C C . ILE A 1 98 ? -6.196 5.785 70.049 1.00 88.75 98 ILE A C 1
ATOM 780 O O . ILE A 1 98 ? -6.743 6.106 68.991 1.00 88.75 98 ILE A O 1
ATOM 784 N N . LEU A 1 99 ? -4.964 5.280 70.081 1.00 90.12 99 LEU A N 1
ATOM 785 C CA . LEU A 1 99 ? -4.188 5.066 68.857 1.00 90.12 99 LEU A CA 1
ATOM 786 C C . LEU A 1 99 ? -4.669 3.816 68.093 1.00 90.12 99 LEU A C 1
ATOM 788 O O . LEU A 1 99 ? -5.106 2.851 68.721 1.00 90.12 99 LEU A O 1
ATOM 792 N N . PRO A 1 100 ? -4.523 3.761 66.752 1.00 92.12 100 PRO A N 1
ATOM 793 C CA . PRO A 1 100 ? -4.924 2.589 65.964 1.00 92.12 100 PRO A CA 1
ATOM 794 C C . PRO A 1 100 ? -4.324 1.257 66.446 1.00 92.12 100 PRO A C 1
ATOM 796 O O . PRO A 1 100 ? -5.007 0.235 66.455 1.00 92.12 100 PRO A O 1
ATOM 799 N N . GLN A 1 101 ? -3.064 1.261 66.905 1.00 92.06 101 GLN A N 1
ATOM 800 C CA . GLN A 1 101 ? -2.417 0.058 67.448 1.00 92.06 101 GLN A CA 1
ATOM 801 C C . GLN A 1 101 ? -3.060 -0.419 68.755 1.00 92.06 101 GLN A C 1
ATOM 803 O O . GLN A 1 101 ? -3.076 -1.613 69.049 1.00 92.06 101 GLN A O 1
ATOM 808 N N . GLU A 1 102 ? -3.558 0.515 69.564 1.00 90.44 102 GLU A N 1
ATOM 809 C CA . GLU A 1 102 ? -4.201 0.205 70.839 1.00 90.44 102 GLU A CA 1
ATOM 810 C C . GLU A 1 102 ? -5.592 -0.382 70.611 1.00 90.44 102 GLU A C 1
ATOM 812 O O . GLU A 1 102 ? -5.945 -1.357 71.271 1.00 90.44 102 GLU A O 1
ATOM 817 N N . TRP A 1 103 ? -6.344 0.132 69.630 1.00 91.56 103 TRP A N 1
ATOM 818 C CA . TRP A 1 103 ? -7.615 -0.468 69.218 1.00 91.56 103 TRP A CA 1
ATOM 819 C C . TRP A 1 103 ? -7.452 -1.917 68.746 1.00 91.56 103 TRP A C 1
ATOM 821 O O . TRP A 1 103 ? -8.193 -2.787 69.199 1.00 91.56 103 TRP A O 1
ATOM 831 N N . GLU A 1 104 ? -6.463 -2.200 67.892 1.00 91.69 104 GLU A N 1
ATOM 832 C CA . GLU A 1 104 ? -6.185 -3.574 67.447 1.00 91.69 104 GLU A CA 1
ATOM 833 C C . GLU A 1 104 ? -5.782 -4.479 68.612 1.00 91.69 104 GLU A C 1
ATOM 835 O O . GLU A 1 104 ? -6.270 -5.604 68.725 1.00 91.69 104 GLU A O 1
ATOM 840 N N . LYS A 1 105 ? -4.936 -3.987 69.522 1.00 90.88 105 LYS A N 1
ATOM 841 C CA . LYS A 1 105 ? -4.549 -4.739 70.716 1.00 90.88 105 LYS A CA 1
ATOM 842 C C . LYS A 1 105 ? -5.763 -5.083 71.587 1.00 90.88 105 LYS A C 1
ATOM 844 O O . LYS A 1 105 ? -5.914 -6.242 71.964 1.00 90.88 105 LYS A O 1
ATOM 849 N N . ASN A 1 106 ? -6.633 -4.110 71.860 1.00 88.44 106 ASN A N 1
ATOM 850 C CA . ASN A 1 106 ? -7.850 -4.308 72.655 1.00 88.44 106 ASN A CA 1
ATOM 851 C C . ASN A 1 106 ? -8.782 -5.344 72.016 1.00 88.44 106 ASN A C 1
ATOM 853 O O . ASN A 1 106 ? -9.365 -6.174 72.714 1.00 88.44 106 ASN A O 1
ATOM 857 N N . TYR A 1 107 ? -8.900 -5.319 70.688 1.00 88.81 107 TYR A N 1
ATOM 858 C CA . TYR A 1 107 ? -9.677 -6.304 69.950 1.00 88.81 107 TYR A CA 1
ATOM 859 C C . TYR A 1 107 ? -9.051 -7.706 70.048 1.00 88.81 107 TYR A C 1
ATOM 861 O O . TYR A 1 107 ? -9.723 -8.657 70.446 1.00 88.81 107 TYR A O 1
ATOM 869 N N . LEU A 1 108 ? -7.753 -7.845 69.763 1.00 86.88 108 LEU A N 1
ATOM 870 C CA . LEU A 1 108 ? -7.048 -9.134 69.783 1.00 86.88 108 LEU A CA 1
ATOM 871 C C . LEU A 1 108 ? -6.973 -9.778 71.177 1.00 86.88 108 LEU A C 1
ATOM 873 O O . LEU A 1 108 ? -6.927 -11.004 71.267 1.00 86.88 108 LEU A O 1
ATOM 877 N N . GLU A 1 109 ? -6.958 -8.990 72.254 1.00 85.81 109 GLU A N 1
ATOM 878 C CA . GLU A 1 109 ? -7.006 -9.502 73.633 1.00 85.81 109 GLU A CA 1
ATOM 879 C C . GLU A 1 109 ? -8.375 -10.107 73.992 1.00 85.81 109 GLU A C 1
ATOM 881 O O . GLU A 1 109 ? -8.442 -11.014 74.823 1.00 85.81 109 GLU A O 1
ATOM 886 N N . GLY A 1 110 ? -9.456 -9.640 73.356 1.00 74.56 110 GLY A N 1
ATOM 887 C CA . GLY A 1 110 ? -10.827 -10.101 73.598 1.00 74.56 110 GLY A CA 1
ATOM 888 C C . GLY A 1 110 ? -11.300 -11.248 72.698 1.00 74.56 110 GLY A C 1
ATOM 889 O O . GLY A 1 110 ? -12.355 -11.827 72.961 1.00 74.56 110 GLY A O 1
ATOM 890 N N . VAL A 1 111 ? -10.551 -11.587 71.645 1.00 79.00 111 VAL A N 1
ATOM 891 C CA . VAL A 1 111 ? -10.952 -12.598 70.656 1.00 79.00 111 VAL A CA 1
ATOM 892 C C . VAL A 1 111 ? -10.301 -13.947 70.977 1.00 79.00 111 VAL A C 1
ATOM 894 O O . VAL A 1 111 ? -9.070 -14.039 71.018 1.00 79.00 111 VAL A O 1
ATOM 897 N N . PRO A 1 112 ? -11.083 -15.024 71.178 1.00 71.69 112 PRO A N 1
ATOM 898 C CA . PRO A 1 112 ? -10.521 -16.359 71.321 1.00 71.69 112 PRO A CA 1
ATOM 899 C C . PRO A 1 112 ? -9.777 -16.749 70.039 1.00 71.69 112 PRO A C 1
ATOM 901 O O . PRO A 1 112 ? -10.276 -16.579 68.927 1.00 71.69 112 PRO A O 1
ATOM 904 N N . LYS A 1 113 ? -8.554 -17.264 70.193 1.00 66.69 113 LYS A N 1
ATOM 905 C CA . LYS A 1 113 ? -7.774 -17.804 69.076 1.00 66.69 113 LYS A CA 1
ATOM 906 C C . LYS A 1 113 ? -8.307 -19.187 68.726 1.00 66.69 113 LYS A C 1
ATOM 908 O O . LYS A 1 113 ? -7.771 -20.188 69.192 1.00 66.69 113 LYS A O 1
ATOM 913 N N . ASP A 1 114 ? -9.370 -19.231 67.939 1.00 69.19 114 ASP A N 1
ATOM 914 C CA . ASP A 1 114 ? -9.832 -20.486 67.362 1.00 69.19 114 ASP A CA 1
ATOM 915 C C . ASP A 1 114 ? -8.830 -20.932 66.286 1.00 69.19 114 ASP A C 1
ATOM 917 O O . ASP A 1 114 ? -8.591 -20.226 65.303 1.00 69.19 114 ASP A O 1
ATOM 921 N N . GLU A 1 115 ? -8.213 -22.098 66.483 1.00 65.12 115 GLU A N 1
ATOM 922 C CA . GLU A 1 115 ? -7.405 -22.747 65.451 1.00 65.12 115 GLU A CA 1
ATOM 923 C C . GLU A 1 115 ? -8.351 -23.291 64.373 1.00 65.12 115 GLU A C 1
ATOM 925 O O . GLU A 1 115 ? -9.065 -24.271 64.578 1.00 65.12 115 GLU A O 1
ATOM 930 N N . VAL A 1 116 ? -8.401 -22.614 63.225 1.00 76.94 116 VAL A N 1
ATOM 931 C CA . VAL A 1 116 ? -9.151 -23.087 62.057 1.00 76.94 116 VAL A CA 1
ATOM 932 C C . VAL A 1 116 ? -8.275 -24.093 61.313 1.00 76.94 116 VAL A C 1
ATOM 934 O O . VAL A 1 116 ? -7.157 -23.759 60.927 1.00 76.94 116 VAL A O 1
ATOM 937 N N . GLU A 1 117 ? -8.771 -25.313 61.097 1.00 78.69 117 GLU A N 1
ATOM 938 C CA . GLU A 1 117 ? -8.074 -26.292 60.257 1.00 78.69 117 GLU A CA 1
ATOM 939 C C . GLU A 1 117 ? -7.923 -25.747 58.827 1.00 78.69 117 GLU A C 1
ATOM 941 O O . GLU A 1 117 ? -8.908 -25.416 58.161 1.00 78.69 117 GLU A O 1
ATOM 946 N N . GLU A 1 118 ? -6.682 -25.645 58.344 1.00 74.44 118 GLU A N 1
ATOM 947 C CA . GLU A 1 118 ? -6.407 -25.247 56.965 1.00 74.44 118 GLU A CA 1
ATOM 948 C C . GLU A 1 118 ? -6.806 -26.375 56.005 1.00 74.44 118 GLU A C 1
ATOM 950 O O . GLU A 1 118 ? -6.164 -27.424 55.924 1.00 74.44 118 GLU A O 1
ATOM 955 N N . VAL A 1 119 ? -7.880 -26.147 55.250 1.00 80.31 119 VAL A N 1
ATOM 956 C CA . VAL A 1 119 ? -8.316 -27.041 54.174 1.00 80.31 119 VAL A CA 1
ATOM 957 C C . VAL A 1 119 ? -7.644 -26.604 52.871 1.00 80.31 119 VAL A C 1
ATOM 959 O O . VAL A 1 119 ? -7.788 -25.459 52.449 1.00 80.31 119 VAL A O 1
ATOM 962 N N . ASN A 1 120 ? -6.934 -27.524 52.210 1.00 76.88 120 ASN A N 1
ATOM 963 C CA . ASN A 1 120 ? -6.212 -27.271 50.951 1.00 76.88 120 ASN A CA 1
ATOM 964 C C . ASN A 1 120 ? -7.054 -27.520 49.684 1.00 76.88 120 ASN A C 1
ATOM 966 O O . ASN A 1 120 ? -6.505 -27.665 48.592 1.00 76.88 120 ASN A O 1
ATOM 970 N N . ASP A 1 121 ? -8.377 -27.599 49.810 1.00 78.50 121 ASP A N 1
ATOM 971 C CA . ASP A 1 121 ? -9.252 -27.812 48.661 1.00 78.50 121 ASP A CA 1
ATOM 972 C C . ASP A 1 121 ? -9.314 -26.549 47.796 1.00 78.50 121 ASP A C 1
ATOM 974 O O . ASP A 1 121 ? -9.576 -25.444 48.280 1.00 78.50 121 ASP A O 1
ATOM 978 N N . GLU A 1 122 ? -9.096 -26.706 46.487 1.00 70.62 122 GLU A N 1
ATOM 979 C CA . GLU A 1 122 ? -9.256 -25.595 45.555 1.00 70.62 122 GLU A CA 1
ATOM 980 C C . GLU A 1 122 ? -10.721 -25.128 45.549 1.00 70.62 122 GLU A C 1
ATOM 982 O O . GLU A 1 122 ? -11.640 -25.944 45.397 1.00 70.62 122 GLU A O 1
ATOM 987 N N . PRO A 1 123 ? -10.979 -23.814 45.675 1.00 72.06 123 PRO A N 1
ATOM 988 C CA . PRO A 1 123 ? -12.337 -23.309 45.645 1.00 72.06 123 PRO A CA 1
ATOM 989 C C . PRO A 1 123 ? -12.973 -23.630 44.283 1.00 72.06 123 PRO A C 1
ATOM 991 O O . PRO A 1 123 ? -12.326 -23.480 43.242 1.00 72.06 123 PRO A O 1
ATOM 994 N N . PRO A 1 124 ? -14.256 -24.030 44.244 1.00 71.25 124 PRO A N 1
ATOM 995 C CA . PRO A 1 124 ? -14.905 -24.421 43.002 1.00 71.25 124 PRO A CA 1
ATOM 996 C C . PRO A 1 124 ? -14.898 -23.263 41.994 1.00 71.25 124 PRO A C 1
ATOM 998 O O . PRO A 1 124 ? -15.480 -22.198 42.228 1.00 71.25 124 PRO A O 1
ATOM 1001 N N . ALA A 1 125 ? -14.262 -23.479 40.841 1.00 67.94 125 ALA A N 1
ATOM 1002 C CA . ALA A 1 125 ? -14.227 -22.499 39.764 1.00 67.94 125 ALA A CA 1
ATOM 1003 C C . ALA A 1 125 ? -15.634 -22.301 39.179 1.00 67.94 125 ALA A C 1
ATOM 1005 O O . ALA A 1 125 ? -16.278 -23.226 38.690 1.00 67.94 125 ALA A O 1
ATOM 1006 N N . THR A 1 126 ? -16.126 -21.064 39.213 1.00 66.88 126 THR A N 1
ATOM 1007 C CA . THR A 1 126 ? -17.473 -20.724 38.717 1.00 66.88 126 THR A CA 1
ATOM 1008 C C . THR A 1 126 ? -17.481 -20.273 37.256 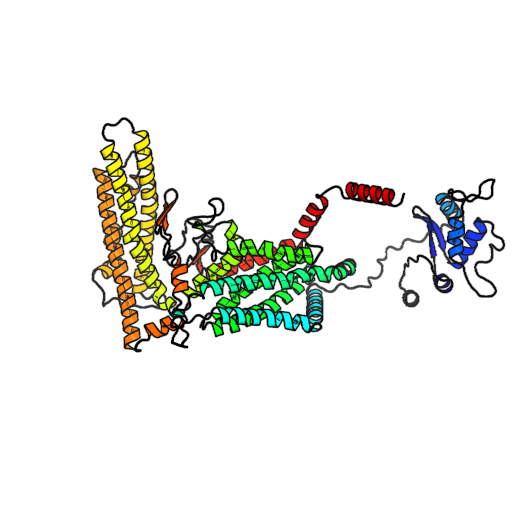1.00 66.88 126 THR A C 1
ATOM 1010 O O . THR A 1 126 ? -18.548 -20.126 36.661 1.00 66.88 126 THR A O 1
ATOM 1013 N N . LEU A 1 127 ? -16.300 -20.055 36.670 1.00 71.94 127 LEU A N 1
ATOM 1014 C CA . LEU A 1 127 ? -16.120 -19.490 35.338 1.00 71.94 127 LEU A CA 1
ATOM 1015 C C . LEU A 1 127 ? -15.284 -20.439 34.477 1.00 71.94 127 LEU A C 1
ATOM 1017 O O . LEU A 1 127 ? -14.090 -20.606 34.701 1.00 71.94 127 LEU A O 1
ATOM 1021 N N . ASN A 1 128 ? -15.911 -21.017 33.453 1.00 80.00 128 ASN A N 1
ATOM 1022 C CA . ASN A 1 128 ? -15.221 -21.808 32.437 1.00 80.00 128 ASN A CA 1
ATOM 1023 C C . ASN A 1 128 ? -14.859 -20.909 31.254 1.00 80.00 128 ASN A C 1
ATOM 1025 O O . ASN A 1 128 ? -15.735 -20.486 30.495 1.00 80.00 128 ASN A O 1
ATOM 1029 N N . ILE A 1 129 ? -13.568 -20.622 31.086 1.00 84.12 129 ILE A N 1
ATOM 1030 C CA . ILE A 1 129 ? -13.085 -19.793 29.980 1.00 84.12 129 ILE A CA 1
ATOM 1031 C C . ILE A 1 129 ? -13.211 -20.594 28.670 1.00 84.12 129 ILE A C 1
ATOM 1033 O O . ILE A 1 129 ? -12.657 -21.689 28.557 1.00 84.12 129 ILE A O 1
ATOM 1037 N N . PRO A 1 130 ? -13.937 -20.087 27.656 1.00 88.56 130 PRO A N 1
ATOM 1038 C CA . PRO A 1 130 ? -14.093 -20.796 26.393 1.00 88.56 130 PRO A CA 1
ATOM 1039 C C . PRO A 1 130 ? -12.775 -20.851 25.608 1.00 88.56 130 PRO A C 1
ATOM 1041 O O . PRO A 1 130 ? -11.887 -20.024 25.790 1.00 88.56 130 PRO A O 1
ATOM 1044 N N . ASN A 1 131 ? -12.655 -21.809 24.684 1.00 92.94 131 ASN A N 1
ATOM 1045 C CA . ASN A 1 131 ? -11.471 -21.933 23.831 1.00 92.94 131 ASN A CA 1
ATOM 1046 C C . ASN A 1 131 ? -11.294 -20.732 22.874 1.00 92.94 131 ASN A C 1
ATOM 1048 O O . ASN A 1 131 ? -12.217 -19.942 22.662 1.00 92.94 131 ASN A O 1
ATOM 1052 N N . TRP A 1 132 ? -10.116 -20.636 22.248 1.00 94.88 132 TRP A N 1
ATOM 1053 C CA . TRP A 1 132 ? -9.754 -19.532 21.349 1.00 94.88 132 TRP A CA 1
ATOM 1054 C C . TRP A 1 132 ? -10.785 -19.288 20.233 1.00 94.88 132 TRP A C 1
ATOM 1056 O O . TRP A 1 132 ? -11.237 -18.164 20.049 1.00 94.88 132 TRP A O 1
ATOM 1066 N N . PHE A 1 133 ? -11.235 -20.339 19.538 1.00 96.12 133 PHE A N 1
ATOM 1067 C CA . PHE A 1 133 ? -12.201 -20.210 18.437 1.00 96.12 133 PHE A CA 1
ATOM 1068 C C . PHE A 1 133 ? -13.589 -19.748 18.897 1.00 96.12 133 PHE A C 1
ATOM 1070 O O . PHE A 1 133 ? -14.234 -18.946 18.218 1.00 96.12 133 PHE A O 1
ATOM 1077 N N . LYS A 1 134 ? -14.065 -20.232 20.052 1.00 95.38 134 LYS A N 1
ATOM 1078 C CA . LYS A 1 134 ? -15.335 -19.781 20.636 1.00 95.38 134 LYS A CA 1
ATOM 1079 C C . LYS A 1 134 ? -15.236 -18.320 21.056 1.00 95.38 134 LYS A C 1
ATOM 1081 O O . LYS A 1 134 ? -16.147 -17.560 20.743 1.00 95.38 134 LYS A O 1
ATOM 1086 N N . GLN A 1 135 ? -14.134 -17.917 21.693 1.00 95.75 135 GLN A N 1
ATOM 1087 C CA . GLN A 1 135 ? -13.885 -16.510 22.016 1.00 95.75 135 GLN A CA 1
ATOM 1088 C C . GLN A 1 135 ? -13.872 -15.643 20.754 1.00 95.75 135 GLN A C 1
ATOM 1090 O O . GLN A 1 135 ? -14.537 -14.611 20.727 1.00 95.75 135 GLN A O 1
ATOM 1095 N N . PHE A 1 136 ? -13.203 -16.093 19.690 1.00 97.12 136 PHE A N 1
ATOM 1096 C CA . PHE A 1 136 ? -13.111 -15.355 18.431 1.00 97.12 136 PHE A CA 1
ATOM 1097 C C . PHE A 1 136 ? -14.501 -15.143 17.839 1.00 97.12 136 PHE A C 1
ATOM 1099 O O . PHE A 1 136 ? -14.870 -14.018 17.514 1.00 97.12 136 PHE A O 1
ATOM 1106 N N . LYS A 1 137 ? -15.316 -16.204 17.781 1.00 97.50 137 LYS A N 1
ATOM 1107 C CA . LYS A 1 137 ? -16.698 -16.124 17.301 1.00 97.50 137 LYS A CA 1
ATOM 1108 C C . LYS A 1 137 ? -17.545 -15.175 18.152 1.00 97.50 137 LYS A C 1
ATOM 1110 O O . LYS A 1 137 ? -18.347 -14.430 17.592 1.00 97.50 137 LYS A O 1
ATOM 1115 N N . ILE A 1 138 ? -17.383 -15.191 19.476 1.00 95.00 138 ILE A N 1
ATOM 1116 C CA . ILE A 1 138 ? -18.114 -14.300 20.389 1.00 95.00 138 ILE A CA 1
ATOM 1117 C C . ILE A 1 138 ? -17.722 -12.842 20.142 1.00 95.00 138 ILE A C 1
ATOM 1119 O O . ILE A 1 138 ? -18.611 -12.020 19.931 1.00 95.00 138 ILE A O 1
ATOM 1123 N N . PHE A 1 139 ? -16.424 -12.524 20.105 1.00 96.06 139 PHE A N 1
ATOM 1124 C CA . PHE A 1 139 ? -15.952 -11.166 19.820 1.00 96.06 139 PHE A CA 1
ATOM 1125 C C . PHE A 1 139 ? -16.395 -10.693 18.437 1.00 96.06 139 PHE A C 1
ATOM 1127 O O . PHE A 1 139 ? -16.925 -9.595 18.313 1.00 96.06 139 PHE A O 1
ATOM 1134 N N . LEU A 1 140 ? -16.272 -11.549 17.420 1.00 96.69 140 LEU A N 1
ATOM 1135 C CA . LEU A 1 140 ? -16.712 -11.244 16.062 1.00 96.69 140 LEU A CA 1
ATOM 1136 C C . LEU A 1 140 ? -18.214 -10.937 16.022 1.00 96.69 140 LEU A C 1
ATOM 1138 O O . LEU A 1 140 ? -18.633 -9.938 15.448 1.00 96.69 140 LEU A O 1
ATOM 1142 N N . THR A 1 141 ? -19.029 -11.769 16.673 1.00 96.69 141 THR A N 1
ATOM 1143 C CA . THR A 1 141 ? -20.485 -11.579 16.728 1.00 96.69 141 THR A CA 1
ATOM 1144 C C . THR A 1 141 ? -20.841 -10.295 17.471 1.00 96.69 141 THR A C 1
ATOM 1146 O O . THR A 1 141 ? -21.655 -9.516 16.981 1.00 96.69 141 THR A O 1
ATOM 1149 N N . ARG A 1 142 ? -20.212 -10.042 18.625 1.00 94.31 142 ARG A N 1
ATOM 1150 C CA . ARG A 1 142 ? -20.411 -8.822 19.417 1.00 94.31 142 ARG A CA 1
ATOM 1151 C C . ARG A 1 142 ? -20.118 -7.581 18.586 1.00 94.31 142 ARG A C 1
ATOM 1153 O O . ARG A 1 142 ? -20.940 -6.671 18.540 1.00 94.31 142 ARG A O 1
ATOM 1160 N N . ASP A 1 143 ? -18.975 -7.561 17.919 1.00 93.00 143 ASP A N 1
ATOM 1161 C CA . ASP A 1 143 ? -18.516 -6.400 17.171 1.00 93.00 143 ASP A CA 1
ATOM 1162 C C . ASP A 1 143 ? -19.368 -6.170 15.907 1.00 93.00 143 ASP A C 1
ATOM 1164 O O . ASP A 1 143 ? -19.700 -5.025 15.596 1.00 93.00 143 ASP A O 1
ATOM 1168 N N . ILE A 1 144 ? -19.807 -7.235 15.222 1.00 93.88 144 ILE A N 1
ATOM 1169 C CA . ILE A 1 144 ? -20.765 -7.142 14.106 1.00 93.88 144 ILE A CA 1
ATOM 1170 C C . ILE A 1 144 ? -22.106 -6.578 14.586 1.00 93.88 144 ILE A C 1
ATOM 1172 O O . ILE A 1 144 ? -22.611 -5.625 13.994 1.00 93.88 144 ILE A O 1
ATOM 1176 N N . LEU A 1 145 ? -22.680 -7.126 15.662 1.00 94.06 145 LEU A N 1
ATOM 1177 C CA . LEU A 1 145 ? -23.967 -6.667 16.197 1.00 94.06 145 LEU A CA 1
ATOM 1178 C C . LEU A 1 145 ? -23.892 -5.212 16.673 1.00 94.06 145 LEU A C 1
ATOM 1180 O O . LEU A 1 145 ? -24.790 -4.423 16.378 1.00 94.06 145 LEU A O 1
ATOM 1184 N N . ALA A 1 146 ? -22.801 -4.835 17.344 1.00 90.56 146 ALA A N 1
ATOM 1185 C CA . ALA A 1 146 ? -22.571 -3.461 17.772 1.00 90.56 146 ALA A CA 1
ATOM 1186 C C . ALA A 1 146 ? -22.509 -2.502 16.574 1.00 90.56 146 ALA A C 1
ATOM 1188 O O . ALA A 1 146 ? -23.162 -1.459 16.596 1.00 90.56 146 ALA A O 1
ATOM 1189 N N . LYS A 1 147 ? -21.805 -2.862 15.493 1.00 90.06 147 LYS A N 1
ATOM 1190 C CA . LYS A 1 147 ? -21.739 -2.031 14.280 1.00 90.06 147 LYS A CA 1
ATOM 1191 C C . LYS A 1 147 ? -23.078 -1.956 13.546 1.00 90.06 147 LYS A C 1
ATOM 1193 O O . LYS A 1 147 ? -23.478 -0.862 13.168 1.00 90.06 147 LYS A O 1
ATOM 1198 N N . ILE A 1 148 ? -23.791 -3.075 13.397 1.00 91.50 148 ILE A N 1
ATOM 1199 C CA . ILE A 1 148 ? -25.097 -3.123 12.711 1.00 91.50 148 ILE A CA 1
ATOM 1200 C C . ILE A 1 148 ? -26.178 -2.345 13.451 1.00 91.50 148 ILE A C 1
ATOM 1202 O O . ILE A 1 148 ? -27.020 -1.716 12.813 1.00 91.50 148 ILE A O 1
ATOM 1206 N N . SER A 1 149 ? -26.117 -2.305 14.781 1.00 91.88 149 SER A N 1
ATOM 1207 C CA . SER A 1 149 ? -27.032 -1.475 15.567 1.00 91.88 149 SER A CA 1
ATOM 1208 C C . SER A 1 149 ? -26.849 0.032 15.330 1.00 91.88 149 SER A C 1
ATOM 1210 O O . SER A 1 149 ? -27.780 0.803 15.550 1.00 91.88 149 SER A O 1
ATOM 1212 N N . ASN A 1 150 ? -25.683 0.463 14.833 1.00 92.25 150 ASN A N 1
ATOM 1213 C CA . ASN A 1 150 ? -25.405 1.856 14.506 1.00 92.25 150 ASN A CA 1
ATOM 1214 C C . ASN A 1 150 ? -25.612 2.112 13.004 1.00 92.25 150 ASN A C 1
ATOM 1216 O O . ASN A 1 150 ? -24.685 2.040 12.193 1.00 92.25 150 ASN A O 1
ATOM 1220 N N . THR A 1 151 ? -26.852 2.440 12.637 1.00 89.25 151 THR A N 1
ATOM 1221 C CA . THR A 1 151 ? -27.247 2.701 11.244 1.00 89.25 151 THR A CA 1
ATOM 1222 C C . THR A 1 151 ? -26.466 3.857 10.620 1.00 89.25 151 THR A C 1
ATOM 1224 O O . THR A 1 151 ? -26.028 3.738 9.478 1.00 89.25 151 THR A O 1
ATOM 1227 N N . GLN A 1 152 ? -26.221 4.940 11.367 1.00 91.38 152 GLN A N 1
ATOM 1228 C CA . GLN A 1 152 ? -25.423 6.078 10.897 1.00 91.38 152 GLN A CA 1
ATOM 1229 C C . GLN A 1 152 ? -23.996 5.649 10.541 1.00 91.38 152 GLN A C 1
ATOM 1231 O O . GLN A 1 152 ? -23.499 5.987 9.470 1.00 91.38 152 GLN A O 1
ATOM 1236 N N . TYR A 1 153 ? -23.360 4.854 11.404 1.00 86.75 153 TYR A N 1
ATOM 1237 C CA . TYR A 1 153 ? -22.017 4.334 11.162 1.00 86.75 153 TYR A CA 1
ATOM 1238 C C . TYR A 1 153 ? -21.956 3.446 9.914 1.00 86.75 153 TYR A C 1
ATOM 1240 O O . TYR A 1 153 ? -21.043 3.609 9.105 1.00 86.75 153 TYR A O 1
ATOM 1248 N N . ILE A 1 154 ? -22.907 2.523 9.731 1.00 88.19 154 ILE A N 1
ATOM 1249 C CA . ILE A 1 154 ? -22.921 1.654 8.543 1.00 88.19 154 ILE A CA 1
ATOM 1250 C C . ILE A 1 154 ? -23.129 2.458 7.267 1.00 88.19 154 ILE A C 1
ATOM 1252 O O . ILE A 1 154 ? -22.393 2.253 6.305 1.00 88.19 154 ILE A O 1
ATOM 1256 N N . VAL A 1 155 ? -24.108 3.363 7.255 1.00 90.38 155 VAL A N 1
ATOM 1257 C CA . VAL A 1 155 ? -24.417 4.169 6.069 1.00 90.38 155 VAL A CA 1
ATOM 1258 C C . VAL A 1 155 ? -23.213 5.018 5.675 1.00 90.38 155 VAL A C 1
ATOM 1260 O O . VAL A 1 155 ? -22.835 5.007 4.507 1.00 90.38 155 VAL A O 1
ATOM 1263 N N . LEU A 1 156 ? -22.574 5.690 6.637 1.00 88.81 156 LEU A N 1
ATOM 1264 C CA . LEU A 1 156 ? -21.386 6.500 6.369 1.00 88.81 156 LEU A CA 1
ATOM 1265 C C . LEU A 1 156 ? -20.239 5.647 5.820 1.00 88.81 156 LEU A C 1
ATOM 1267 O O . LEU A 1 156 ? -19.758 5.933 4.730 1.00 88.81 156 LEU A O 1
ATOM 1271 N N . ASN A 1 157 ? -19.867 4.550 6.488 1.00 86.38 157 ASN A N 1
ATOM 1272 C CA . ASN A 1 157 ? -18.766 3.706 6.010 1.00 86.38 157 ASN A CA 1
ATOM 1273 C C . ASN A 1 157 ? -19.048 3.076 4.641 1.00 86.38 157 ASN A C 1
ATOM 1275 O O . ASN A 1 157 ? -18.133 2.928 3.832 1.00 86.38 157 ASN A O 1
ATOM 1279 N N . LEU A 1 158 ? -20.291 2.677 4.364 1.00 87.94 158 LEU A N 1
ATOM 1280 C CA . LEU A 1 158 ? -20.627 2.034 3.098 1.00 87.94 158 LEU A CA 1
ATOM 1281 C C . LEU A 1 158 ? -20.721 3.039 1.942 1.00 87.94 158 LEU A C 1
ATOM 1283 O O . LEU A 1 158 ? -20.382 2.674 0.820 1.00 87.94 158 LEU A O 1
ATOM 1287 N N . LEU A 1 159 ? -21.162 4.278 2.197 1.00 92.69 159 LEU A N 1
ATOM 1288 C CA . LEU A 1 159 ? -21.323 5.312 1.168 1.00 92.69 159 LEU A CA 1
ATOM 1289 C C . LEU A 1 159 ? -20.074 6.164 0.933 1.00 92.69 159 LEU A C 1
ATOM 1291 O O . LEU A 1 159 ? -19.918 6.702 -0.159 1.00 92.69 159 LEU A O 1
ATOM 1295 N N . GLU A 1 160 ? -19.183 6.290 1.909 1.00 93.88 160 GLU A N 1
ATOM 1296 C CA . GLU A 1 160 ? -18.012 7.165 1.810 1.00 93.88 160 GLU A CA 1
ATOM 1297 C C . GLU A 1 160 ? -17.093 6.783 0.640 1.00 93.88 160 GLU A C 1
ATOM 1299 O O . GLU A 1 160 ? -16.812 7.609 -0.228 1.00 93.88 160 GLU A O 1
ATOM 1304 N N . ALA A 1 161 ? -16.691 5.513 0.554 1.00 95.00 161 ALA A N 1
ATOM 1305 C CA . ALA A 1 161 ? -15.853 5.013 -0.535 1.00 95.00 161 ALA A CA 1
ATOM 1306 C C . ALA A 1 161 ? -16.500 5.162 -1.933 1.00 95.00 161 ALA A C 1
ATOM 1308 O O . ALA A 1 161 ? -15.864 5.746 -2.813 1.00 95.00 161 ALA A O 1
ATOM 1309 N N . PRO A 1 162 ? -17.742 4.700 -2.192 1.00 95.94 162 PRO A N 1
ATOM 1310 C CA . PRO A 1 162 ? -18.377 4.888 -3.495 1.00 95.94 162 PRO A CA 1
ATOM 1311 C C . PRO A 1 162 ? -18.617 6.360 -3.846 1.00 95.94 162 PRO A C 1
ATOM 1313 O O . PRO A 1 162 ? -18.471 6.726 -5.012 1.00 95.94 162 PRO A O 1
ATOM 1316 N N . LEU A 1 163 ? -18.940 7.212 -2.868 1.00 96.75 163 LEU A N 1
ATOM 1317 C CA . LEU A 1 163 ? -19.104 8.648 -3.090 1.00 96.75 163 LEU A CA 1
ATOM 1318 C C . LEU A 1 163 ? -17.780 9.304 -3.492 1.00 96.75 163 LEU A C 1
ATOM 1320 O O . LEU A 1 163 ? -17.750 10.063 -4.456 1.00 96.75 163 LEU A O 1
ATOM 1324 N N . LEU A 1 164 ? -16.679 8.987 -2.806 1.00 95.94 164 LEU A N 1
ATOM 1325 C CA . LEU A 1 164 ? -15.350 9.481 -3.176 1.00 95.94 164 LEU A CA 1
ATOM 1326 C C . LEU A 1 164 ? -14.913 8.957 -4.547 1.00 95.94 164 LEU A C 1
ATOM 1328 O O . LEU A 1 164 ? -14.383 9.727 -5.346 1.00 95.94 164 LEU A O 1
ATOM 1332 N N . GLY A 1 165 ? -15.186 7.685 -4.851 1.00 96.44 165 GLY A N 1
ATOM 1333 C CA . GLY A 1 165 ? -14.945 7.106 -6.175 1.00 96.44 165 GLY A CA 1
ATOM 1334 C C . GLY A 1 165 ? -15.736 7.821 -7.273 1.00 96.44 165 GLY A C 1
ATOM 1335 O O . GLY A 1 165 ? -15.178 8.132 -8.324 1.00 96.44 165 GLY A O 1
ATOM 1336 N N . PHE A 1 166 ? -17.006 8.150 -7.009 1.00 97.56 166 PHE A N 1
ATOM 1337 C CA . PHE A 1 166 ? -17.845 8.945 -7.906 1.00 97.56 166 PHE A CA 1
ATOM 1338 C C . PHE A 1 166 ? -17.287 10.355 -8.104 1.00 97.56 166 PHE A C 1
ATOM 1340 O O . PHE A 1 166 ? -17.073 10.755 -9.244 1.00 97.56 166 PHE A O 1
ATOM 1347 N N . ILE A 1 167 ? -17.036 11.095 -7.018 1.00 96.88 167 ILE A N 1
ATOM 1348 C CA . ILE A 1 167 ? -16.553 12.482 -7.072 1.00 96.88 167 ILE A CA 1
ATOM 1349 C C . ILE A 1 167 ? -15.233 12.544 -7.833 1.00 96.88 167 ILE A C 1
ATOM 1351 O O . ILE A 1 167 ? -15.102 13.347 -8.753 1.00 96.88 167 ILE A O 1
ATOM 1355 N N . LEU A 1 168 ? -14.278 11.677 -7.485 1.00 95.12 168 LEU A N 1
ATOM 1356 C CA . LEU A 1 168 ? -12.982 11.636 -8.146 1.00 95.12 168 LEU A CA 1
ATOM 1357 C C . LEU A 1 168 ? -13.170 11.361 -9.638 1.00 95.12 168 LEU A C 1
ATOM 1359 O O . LEU A 1 168 ? -12.815 12.201 -10.457 1.00 95.12 168 LEU A O 1
ATOM 1363 N N . ALA A 1 169 ? -13.791 10.235 -9.995 1.00 96.00 169 ALA A N 1
ATOM 1364 C CA . ALA A 1 169 ? -13.936 9.835 -11.389 1.00 96.00 169 ALA A CA 1
ATOM 1365 C C . ALA A 1 169 ? -14.752 10.829 -12.227 1.00 96.00 169 ALA A C 1
ATOM 1367 O O . ALA A 1 169 ? -14.442 11.023 -13.399 1.00 96.00 169 ALA A O 1
ATOM 1368 N N . PHE A 1 170 ? -15.761 11.476 -11.642 1.00 95.38 170 PHE A N 1
ATOM 1369 C CA . PHE A 1 170 ? -16.534 12.524 -12.303 1.00 95.38 170 PHE A CA 1
ATOM 1370 C C . PHE A 1 170 ? -15.677 13.756 -12.607 1.00 95.38 170 PHE A C 1
ATOM 1372 O O . PHE A 1 170 ? -15.705 14.246 -13.733 1.00 95.38 170 PHE A O 1
ATOM 1379 N N . LEU A 1 171 ? -14.888 14.228 -11.637 1.00 94.69 171 LEU A N 1
ATOM 1380 C CA . LEU A 1 171 ? -14.042 15.415 -11.799 1.00 94.69 171 LEU A CA 1
ATOM 1381 C C . LEU A 1 171 ? -12.930 15.214 -12.830 1.00 94.69 171 LEU A C 1
ATOM 1383 O O . LEU A 1 171 ? -12.594 16.141 -13.559 1.00 94.69 171 LEU A O 1
ATOM 1387 N N . ILE A 1 172 ? -12.358 14.012 -12.888 1.00 93.88 172 ILE A N 1
ATOM 1388 C CA . ILE A 1 172 ? -11.194 13.725 -13.731 1.00 93.88 172 ILE A CA 1
ATOM 1389 C C . ILE A 1 172 ? -11.526 13.024 -15.055 1.00 93.88 172 ILE A C 1
ATOM 1391 O O . ILE A 1 172 ? -10.620 12.672 -15.816 1.00 93.88 172 ILE A O 1
ATOM 1395 N N . ARG A 1 173 ? -12.810 12.817 -15.370 1.00 93.50 173 ARG A N 1
ATOM 1396 C CA . ARG A 1 173 ? -13.243 12.313 -16.681 1.00 93.50 173 ARG A CA 1
ATOM 1397 C C . ARG A 1 173 ? -13.035 13.397 -17.741 1.00 93.50 173 ARG A C 1
ATOM 1399 O O . ARG A 1 173 ? -13.932 14.181 -18.034 1.00 93.50 173 ARG A O 1
ATOM 1406 N N . TYR A 1 174 ? -11.839 13.414 -18.313 1.00 91.75 174 TYR A N 1
ATOM 1407 C CA . TYR A 1 174 ? -11.426 14.377 -19.327 1.00 91.75 174 TYR A CA 1
ATOM 1408 C C . TYR A 1 174 ? -11.837 13.942 -20.739 1.00 91.75 174 TYR A C 1
ATOM 1410 O O . TYR A 1 174 ? -11.768 12.759 -21.080 1.00 91.75 174 TYR A O 1
ATOM 1418 N N . ILE A 1 175 ? -12.273 14.907 -21.550 1.00 91.62 175 ILE A N 1
ATOM 1419 C CA . ILE A 1 175 ? -12.559 14.749 -22.979 1.00 91.62 175 ILE A CA 1
ATOM 1420 C C . ILE A 1 175 ? -11.696 15.780 -23.708 1.00 91.62 175 ILE A C 1
ATOM 1422 O O . ILE A 1 175 ? -11.861 16.977 -23.481 1.00 91.62 175 ILE A O 1
ATOM 1426 N N . ALA A 1 176 ? -10.775 15.308 -24.550 1.00 86.69 176 ALA A N 1
ATOM 1427 C CA . ALA A 1 176 ? -9.804 16.169 -25.222 1.00 86.69 176 ALA A CA 1
ATOM 1428 C C . ALA A 1 176 ? -10.435 17.082 -26.283 1.00 86.69 176 ALA A C 1
ATOM 1430 O O . ALA A 1 176 ? -10.050 18.241 -26.395 1.00 86.69 176 ALA A O 1
ATOM 1431 N N . ASP A 1 177 ? -11.414 16.580 -27.044 1.00 86.31 177 ASP A N 1
ATOM 1432 C CA . ASP A 1 177 ? -12.136 17.372 -28.043 1.00 86.31 177 ASP A CA 1
ATOM 1433 C C . ASP A 1 177 ? -13.218 18.237 -27.367 1.00 86.31 177 ASP A C 1
ATOM 1435 O O . ASP A 1 177 ? -14.219 17.682 -26.900 1.00 86.31 177 ASP A O 1
ATOM 1439 N N . PRO A 1 178 ? -13.090 19.581 -27.356 1.00 86.06 178 PRO A N 1
ATOM 1440 C CA . PRO A 1 178 ? -14.068 20.469 -26.723 1.00 86.06 178 PRO A CA 1
ATOM 1441 C C . PRO A 1 178 ? -15.448 20.439 -27.391 1.00 86.06 178 PRO A C 1
ATOM 1443 O O . PRO A 1 178 ? -16.427 20.906 -26.810 1.00 86.06 178 PRO A O 1
ATOM 1446 N N . THR A 1 179 ? -15.529 19.942 -28.627 1.00 87.81 179 THR A N 1
ATOM 1447 C CA . THR A 1 179 ? -16.755 19.925 -29.434 1.00 87.81 179 THR A CA 1
ATOM 1448 C C . THR A 1 179 ? -17.479 18.581 -29.406 1.00 87.81 179 THR A C 1
ATOM 1450 O O . THR A 1 179 ? -18.658 18.512 -29.759 1.00 87.81 179 THR A O 1
ATOM 1453 N N . SER A 1 180 ? -16.813 17.513 -28.956 1.00 88.12 180 SER A N 1
ATOM 1454 C CA . SER A 1 180 ? -17.384 16.167 -28.885 1.00 88.12 180 SER A CA 1
ATOM 1455 C C . SER A 1 180 ? -17.806 15.805 -27.459 1.00 88.12 180 SER A C 1
ATOM 1457 O O . SER A 1 180 ? -17.150 16.143 -26.482 1.00 88.12 180 SER A O 1
ATOM 1459 N N . SER A 1 181 ? -18.880 15.025 -27.331 1.00 86.25 181 SER A N 1
ATOM 1460 C CA . SER A 1 181 ? -19.271 14.373 -26.071 1.00 86.25 181 SER A CA 1
ATOM 1461 C C . SER A 1 181 ? -18.719 12.946 -25.941 1.00 86.25 181 SER A C 1
ATOM 1463 O O . SER A 1 181 ? -19.070 12.212 -25.010 1.00 86.25 181 SER A O 1
ATOM 1465 N N . THR A 1 182 ? -17.873 12.517 -26.882 1.00 88.62 182 THR A N 1
ATOM 1466 C CA . THR A 1 182 ? -17.361 11.147 -26.933 1.00 88.62 182 THR A CA 1
ATOM 1467 C C . THR A 1 182 ? -16.117 11.025 -26.071 1.00 88.62 182 THR A C 1
ATOM 1469 O O . THR A 1 182 ? -15.071 11.589 -26.363 1.00 88.62 182 THR A O 1
ATOM 1472 N N . TYR A 1 183 ? -16.226 10.228 -25.014 1.00 92.69 183 TYR A N 1
ATOM 1473 C CA . TYR A 1 183 ? -15.097 9.907 -24.154 1.00 92.69 183 TYR A CA 1
ATOM 1474 C C . TYR A 1 183 ? -14.223 8.803 -24.753 1.00 92.69 183 TYR A C 1
ATOM 1476 O O . TYR A 1 183 ? -14.724 7.727 -25.104 1.00 92.69 183 TYR A O 1
ATOM 1484 N N . ILE A 1 184 ? -12.915 9.042 -24.777 1.00 93.38 184 ILE A N 1
ATOM 1485 C CA . ILE A 1 184 ? -11.894 8.099 -25.224 1.00 93.38 184 ILE A CA 1
ATOM 1486 C C . ILE A 1 184 ? -10.886 7.926 -24.083 1.00 93.38 184 ILE A C 1
ATOM 1488 O O . ILE A 1 184 ? -10.383 8.904 -23.543 1.00 93.38 184 ILE A O 1
ATOM 1492 N N . LEU A 1 185 ? -10.602 6.676 -23.698 1.00 94.56 185 LEU A N 1
ATOM 1493 C CA . LEU A 1 185 ? -9.672 6.392 -22.597 1.00 94.56 185 LEU A CA 1
ATOM 1494 C C . LEU A 1 185 ? -8.236 6.796 -22.954 1.00 94.56 185 LEU A C 1
ATOM 1496 O O . LEU A 1 185 ? -7.503 7.263 -22.088 1.00 94.56 185 LEU A O 1
ATOM 1500 N N . PHE A 1 186 ? -7.865 6.626 -24.224 1.00 94.94 186 PHE A N 1
ATOM 1501 C CA . PHE A 1 186 ? -6.550 6.968 -24.761 1.00 94.94 186 PHE A CA 1
ATOM 1502 C C . PHE A 1 186 ? -6.147 8.417 -24.466 1.00 94.94 186 PHE A C 1
ATOM 1504 O O . PHE A 1 186 ? -5.065 8.628 -23.928 1.00 94.94 186 PHE A O 1
ATOM 1511 N N . ASP A 1 187 ? -7.054 9.368 -24.703 1.00 94.19 187 ASP A N 1
ATOM 1512 C CA . ASP A 1 187 ? -6.800 10.805 -24.541 1.00 94.19 187 ASP A CA 1
ATOM 1513 C C . ASP A 1 187 ? -6.956 11.308 -23.091 1.00 94.19 187 ASP A C 1
ATOM 1515 O O . ASP A 1 187 ? -6.784 12.494 -22.819 1.00 94.19 187 ASP A O 1
ATOM 1519 N N . ASN A 1 188 ? -7.338 10.451 -22.135 1.00 94.62 188 ASN A N 1
ATOM 1520 C CA . ASN A 1 188 ? -7.569 10.898 -20.761 1.00 94.62 188 ASN A CA 1
ATOM 1521 C C . ASN A 1 188 ? -6.254 11.059 -19.982 1.00 94.62 188 ASN A C 1
ATOM 1523 O O . ASN A 1 188 ? -5.738 10.091 -19.426 1.00 94.62 188 ASN A O 1
ATOM 1527 N N . GLU A 1 189 ? -5.763 12.286 -19.841 1.00 94.69 189 GLU A N 1
ATOM 1528 C CA . GLU A 1 189 ? -4.529 12.582 -19.098 1.00 94.69 189 GLU A CA 1
ATOM 1529 C C . GLU A 1 189 ? -4.615 12.270 -17.592 1.00 94.69 189 GLU A C 1
ATOM 1531 O O . GLU A 1 189 ? -3.604 12.080 -16.922 1.00 94.69 189 GLU A O 1
ATOM 1536 N N . ASN A 1 190 ? -5.816 12.135 -17.024 1.00 96.06 190 ASN A N 1
ATOM 1537 C CA . ASN A 1 190 ? -5.973 12.017 -15.574 1.00 96.06 190 ASN A CA 1
ATOM 1538 C C . ASN A 1 190 ? -5.935 10.580 -15.020 1.00 96.06 190 ASN A C 1
ATOM 1540 O O . ASN A 1 190 ? -6.200 10.381 -13.830 1.00 96.06 190 ASN A O 1
ATOM 1544 N N . ILE A 1 191 ? -5.611 9.561 -15.823 1.00 96.06 191 ILE A N 1
ATOM 1545 C CA . ILE A 1 191 ? -5.560 8.165 -15.343 1.00 96.06 191 ILE A CA 1
ATOM 1546 C C . ILE A 1 191 ? -4.423 7.916 -14.328 1.00 96.06 191 ILE A C 1
ATOM 1548 O O . ILE A 1 191 ? -4.685 7.296 -13.296 1.00 96.06 191 ILE A O 1
ATOM 1552 N N . PRO A 1 192 ? -3.184 8.403 -14.512 1.00 95.75 192 PRO A N 1
ATOM 1553 C CA . PRO A 1 192 ? -2.152 8.250 -13.482 1.00 95.75 192 PRO A CA 1
ATOM 1554 C C . PRO A 1 192 ? -2.469 9.000 -12.170 1.00 95.75 192 PRO A C 1
ATOM 1556 O O . PRO A 1 192 ? -2.385 8.380 -11.102 1.00 95.75 192 PRO A O 1
ATOM 1559 N N . PRO A 1 193 ? -2.945 10.267 -12.195 1.00 95.44 193 PRO A N 1
ATOM 1560 C CA . PRO A 1 193 ? -3.482 10.920 -11.001 1.00 95.44 193 PRO A CA 1
ATOM 1561 C C . PRO A 1 193 ? -4.620 10.134 -10.336 1.00 95.44 193 PRO A C 1
ATOM 1563 O O . PRO A 1 193 ? -4.644 10.029 -9.112 1.00 95.44 193 PRO A O 1
ATOM 1566 N N . TYR A 1 194 ? -5.532 9.530 -11.107 1.00 97.06 194 TYR A N 1
ATOM 1567 C CA . TYR A 1 194 ? -6.591 8.668 -10.569 1.00 97.06 194 TYR A CA 1
ATOM 1568 C C . TYR A 1 194 ? -6.035 7.493 -9.766 1.00 97.06 194 TYR A C 1
ATOM 1570 O O . TYR A 1 194 ? -6.485 7.250 -8.645 1.00 97.06 194 TYR A O 1
ATOM 1578 N N . ILE A 1 195 ? -5.062 6.770 -10.330 1.00 97.62 195 ILE A N 1
ATOM 1579 C CA . ILE A 1 195 ? -4.417 5.621 -9.683 1.00 97.62 195 ILE A CA 1
ATOM 1580 C C . ILE A 1 195 ? -3.802 6.056 -8.352 1.00 97.62 195 ILE A C 1
ATOM 1582 O O . ILE A 1 195 ? -4.064 5.441 -7.316 1.00 97.62 195 ILE A O 1
ATOM 1586 N N . PHE A 1 196 ? -3.047 7.156 -8.359 1.00 97.19 196 PHE A N 1
ATOM 1587 C CA . PHE A 1 196 ? -2.441 7.703 -7.149 1.00 97.19 196 PHE A CA 1
ATOM 1588 C C . PHE A 1 196 ? -3.489 8.110 -6.105 1.00 97.19 196 PHE A C 1
ATOM 1590 O O . PHE A 1 196 ? -3.428 7.665 -4.958 1.00 97.19 196 PHE A O 1
ATOM 1597 N N . MET A 1 197 ? -4.486 8.903 -6.497 1.00 96.31 197 MET A N 1
ATOM 1598 C CA . MET A 1 197 ? -5.524 9.391 -5.586 1.00 96.31 197 MET A CA 1
ATOM 1599 C C . MET A 1 197 ? -6.380 8.255 -5.019 1.00 96.31 197 MET A C 1
ATOM 1601 O O . MET A 1 197 ? -6.753 8.301 -3.851 1.00 96.31 197 MET A O 1
ATOM 1605 N N . SER A 1 198 ? -6.628 7.197 -5.792 1.00 97.69 198 SER A N 1
ATOM 1606 C CA . SER A 1 198 ? -7.333 6.000 -5.317 1.00 97.69 198 SER A CA 1
ATOM 1607 C C . SER A 1 198 ? -6.574 5.299 -4.187 1.00 97.69 198 SER A C 1
ATOM 1609 O O . SER A 1 198 ? -7.173 4.892 -3.192 1.00 97.69 198 SER A O 1
ATOM 1611 N N . ILE A 1 199 ? -5.245 5.203 -4.300 1.00 98.31 199 ILE A N 1
ATOM 1612 C CA . ILE A 1 199 ? -4.379 4.635 -3.254 1.00 98.31 199 ILE A CA 1
ATOM 1613 C C . ILE A 1 199 ? -4.391 5.525 -2.005 1.00 98.31 199 ILE A C 1
ATOM 1615 O O . ILE A 1 199 ? -4.490 5.016 -0.889 1.00 98.31 199 ILE A O 1
ATOM 1619 N N . VAL A 1 200 ? -4.336 6.848 -2.181 1.00 97.25 200 VAL A N 1
ATOM 1620 C CA . VAL A 1 200 ? -4.418 7.818 -1.076 1.00 97.25 200 VAL A CA 1
ATOM 1621 C C . VAL A 1 200 ? -5.759 7.710 -0.347 1.00 97.25 200 VAL A C 1
ATOM 1623 O O . VAL A 1 200 ? -5.775 7.676 0.882 1.00 97.25 200 VAL A O 1
ATOM 1626 N N . VAL A 1 201 ? -6.872 7.588 -1.075 1.00 97.38 201 VAL A N 1
ATOM 1627 C CA . VAL A 1 201 ? -8.204 7.372 -0.486 1.00 97.38 201 VAL A CA 1
ATOM 1628 C C . VAL A 1 201 ? -8.243 6.060 0.299 1.00 97.38 201 VAL A C 1
ATOM 1630 O O . VAL A 1 201 ? -8.699 6.057 1.440 1.00 97.38 201 VAL A O 1
ATOM 1633 N N . ALA A 1 202 ? -7.713 4.963 -0.251 1.00 97.94 202 ALA A N 1
ATOM 1634 C CA . ALA A 1 202 ? -7.660 3.678 0.449 1.00 97.94 202 ALA A CA 1
ATOM 1635 C C . ALA A 1 202 ? -6.847 3.746 1.756 1.00 97.94 202 ALA A C 1
ATOM 1637 O O . ALA A 1 202 ? -7.293 3.243 2.790 1.00 97.94 202 ALA A O 1
ATOM 1638 N N . LEU A 1 203 ? -5.686 4.413 1.736 1.00 97.81 203 LEU A N 1
ATOM 1639 C CA . LEU A 1 203 ? -4.879 4.646 2.938 1.00 97.81 203 LEU A CA 1
ATOM 1640 C C . LEU A 1 203 ? -5.631 5.489 3.973 1.00 97.81 203 LEU A C 1
ATOM 1642 O O . LEU A 1 203 ? -5.695 5.118 5.144 1.00 97.81 203 LEU A O 1
ATOM 1646 N N . PHE A 1 204 ? -6.210 6.611 3.545 1.00 97.00 204 PHE A N 1
ATOM 1647 C CA . PHE A 1 204 ? -6.891 7.547 4.434 1.00 97.00 204 PHE A CA 1
ATOM 1648 C C . PHE A 1 204 ? -8.110 6.916 5.113 1.00 97.00 204 PHE A C 1
ATOM 1650 O O . PHE A 1 204 ? -8.253 7.010 6.335 1.00 97.00 204 PHE A O 1
ATOM 1657 N N . LEU A 1 205 ? -8.961 6.237 4.340 1.00 95.62 205 LEU A N 1
ATOM 1658 C CA . LEU A 1 205 ? -10.149 5.567 4.861 1.00 95.62 205 LEU A CA 1
ATOM 1659 C C . LEU A 1 205 ? -9.775 4.398 5.772 1.00 95.62 205 LEU A C 1
ATOM 1661 O O . LEU A 1 205 ? -10.304 4.303 6.877 1.00 95.62 205 LEU A O 1
ATOM 1665 N N . GLY A 1 206 ? -8.822 3.549 5.371 1.00 96.06 206 GLY A N 1
ATOM 1666 C CA . GLY A 1 206 ? -8.376 2.441 6.217 1.00 96.06 206 GLY A CA 1
ATOM 1667 C C . GLY A 1 206 ? -7.801 2.924 7.552 1.00 96.06 206 GLY A C 1
ATOM 1668 O O . GLY A 1 206 ? -8.152 2.384 8.600 1.00 96.06 206 GLY A O 1
ATOM 1669 N N . LEU A 1 207 ? -6.994 3.993 7.550 1.00 95.88 207 LEU A N 1
ATOM 1670 C CA . LEU A 1 207 ? -6.474 4.589 8.784 1.00 95.88 207 LEU A CA 1
ATOM 1671 C C . LEU A 1 207 ? -7.613 5.137 9.647 1.00 95.88 207 LEU A C 1
ATOM 1673 O O . LEU A 1 207 ? -7.702 4.793 10.821 1.00 95.88 207 LEU A O 1
ATOM 1677 N N . THR A 1 208 ? -8.503 5.945 9.074 1.00 93.81 208 THR A N 1
ATOM 1678 C CA . THR A 1 208 ? -9.558 6.645 9.823 1.00 93.81 208 THR A CA 1
ATOM 1679 C C . THR A 1 208 ? -10.583 5.686 10.434 1.00 93.81 208 THR A C 1
ATOM 1681 O O . THR A 1 208 ? -10.959 5.854 11.595 1.00 93.81 208 THR A O 1
ATOM 1684 N N . VAL A 1 209 ? -10.994 4.642 9.705 1.00 93.06 209 VAL A N 1
ATOM 1685 C CA . VAL A 1 209 ? -11.996 3.665 10.176 1.00 93.06 209 VAL A CA 1
ATOM 1686 C C . VAL A 1 209 ? -11.457 2.779 11.302 1.00 93.06 209 VAL A C 1
ATOM 1688 O O . VAL A 1 209 ? -12.201 2.412 12.211 1.00 93.06 209 VAL A O 1
ATOM 1691 N N . SER A 1 210 ? -10.168 2.438 11.271 1.00 95.50 210 SER A N 1
ATOM 1692 C CA . SER A 1 210 ? -9.534 1.534 12.243 1.00 95.50 210 SER A CA 1
ATOM 1693 C C . SER A 1 210 ? -8.911 2.248 13.450 1.00 95.50 210 SER A C 1
ATOM 1695 O O . SER A 1 210 ? -8.783 1.656 14.526 1.00 95.50 210 SER A O 1
ATOM 1697 N N . ALA A 1 211 ? -8.561 3.525 13.292 1.00 93.88 211 ALA A N 1
ATOM 1698 C CA . ALA A 1 211 ? -7.895 4.373 14.277 1.00 93.88 211 ALA A CA 1
ATOM 1699 C C . ALA A 1 211 ? -8.618 4.481 15.631 1.00 93.88 211 ALA A C 1
ATOM 1701 O O . ALA A 1 211 ? -7.967 4.661 16.659 1.00 93.88 211 ALA A O 1
ATOM 1702 N N . GLU A 1 212 ? -9.942 4.327 15.687 1.00 92.06 212 GLU A N 1
ATOM 1703 C CA . GLU A 1 212 ? -10.703 4.434 16.942 1.00 92.06 212 GLU A CA 1
ATOM 1704 C C . GLU A 1 212 ? -11.195 3.100 17.520 1.00 92.06 212 GLU A C 1
ATOM 1706 O O . GLU A 1 212 ? -11.754 3.084 18.617 1.00 92.06 212 GLU A O 1
ATOM 1711 N N . GLU A 1 213 ? -10.982 1.976 16.836 1.00 93.06 213 GLU A N 1
ATOM 1712 C CA . GLU A 1 213 ? -11.601 0.700 17.216 1.00 93.06 213 GLU A CA 1
ATOM 1713 C C . GLU A 1 213 ? -11.168 0.199 18.600 1.00 93.06 213 GLU A C 1
ATOM 1715 O O . GLU A 1 213 ? -12.010 -0.120 19.437 1.00 93.06 213 GLU A O 1
ATOM 1720 N N . ILE A 1 214 ? -9.862 0.156 18.878 1.00 94.44 214 ILE A N 1
ATOM 1721 C CA . ILE A 1 214 ? -9.341 -0.300 20.179 1.00 94.44 214 ILE A CA 1
ATOM 1722 C C . ILE A 1 214 ? -9.484 0.803 21.232 1.00 94.44 214 ILE A C 1
ATOM 1724 O O . ILE A 1 214 ? -9.721 0.522 22.411 1.00 94.44 214 ILE A O 1
ATOM 1728 N N . PHE A 1 215 ? -9.365 2.064 20.815 1.00 92.69 215 PHE A N 1
ATOM 1729 C CA . PHE A 1 215 ? -9.533 3.221 21.685 1.00 92.69 215 PHE A CA 1
ATOM 1730 C C . PHE A 1 215 ? -10.928 3.249 22.331 1.00 92.69 215 PHE A C 1
ATOM 1732 O O . PHE A 1 215 ? -11.031 3.394 23.554 1.00 92.69 215 PHE A O 1
ATOM 1739 N N . ARG A 1 216 ? -11.991 3.032 21.543 1.00 91.12 216 ARG A N 1
ATOM 1740 C CA . ARG A 1 216 ? -13.383 2.981 22.028 1.00 91.12 216 ARG A CA 1
ATOM 1741 C C . ARG A 1 216 ? -13.626 1.812 22.987 1.00 91.12 216 ARG A C 1
ATOM 1743 O O . ARG A 1 216 ? -14.280 1.992 24.016 1.00 91.12 216 ARG A O 1
ATOM 1750 N N . ASP A 1 217 ? -13.020 0.658 22.724 1.00 93.12 217 ASP A N 1
ATOM 1751 C CA . ASP A 1 217 ? -13.199 -0.553 23.537 1.00 93.12 217 ASP A CA 1
ATOM 1752 C C . ASP A 1 217 ? -12.386 -0.547 24.841 1.00 93.12 217 ASP A C 1
ATOM 1754 O O . ASP A 1 217 ? -12.573 -1.399 25.712 1.00 93.12 217 ASP A O 1
ATOM 1758 N N . ARG A 1 218 ? -11.509 0.439 25.053 1.00 90.25 218 ARG A N 1
ATOM 1759 C CA . ARG A 1 218 ? -10.573 0.465 26.186 1.00 90.25 218 ARG A CA 1
ATOM 1760 C C . ARG A 1 218 ? -11.234 0.334 27.559 1.00 90.25 218 ARG A C 1
ATOM 1762 O O . ARG A 1 218 ? -10.699 -0.351 28.431 1.00 90.25 218 ARG A O 1
ATOM 1769 N N . LYS A 1 219 ? -12.379 0.992 27.779 1.00 90.94 219 LYS A N 1
ATOM 1770 C CA . LYS A 1 219 ? -13.112 0.898 29.058 1.00 90.94 219 LYS A CA 1
ATOM 1771 C C . LYS A 1 219 ? -13.643 -0.519 29.294 1.00 90.94 219 LYS A C 1
ATOM 1773 O O . LYS A 1 219 ? -13.615 -0.987 30.430 1.00 90.94 219 LYS A O 1
ATOM 1778 N N . ILE A 1 220 ? -14.082 -1.191 28.230 1.00 91.44 220 ILE A N 1
ATOM 1779 C CA . ILE A 1 220 ? -14.564 -2.575 28.259 1.00 91.44 220 ILE A CA 1
ATOM 1780 C C . ILE A 1 220 ? -13.387 -3.511 28.536 1.00 91.44 220 ILE A C 1
ATOM 1782 O O . ILE A 1 220 ? -13.421 -4.254 29.512 1.00 91.44 220 ILE A O 1
ATOM 1786 N N . LEU A 1 221 ? -12.288 -3.375 27.790 1.00 90.75 221 LEU A N 1
ATOM 1787 C CA . LEU A 1 221 ? -11.074 -4.177 27.977 1.00 90.75 221 LEU A CA 1
ATOM 1788 C C . LEU A 1 221 ? -10.483 -4.041 29.390 1.00 90.75 221 LEU A C 1
ATOM 1790 O O . LEU A 1 221 ? -9.984 -5.015 29.949 1.00 90.75 221 LEU A O 1
ATOM 1794 N N . LYS A 1 222 ? -10.567 -2.854 30.012 1.00 90.75 222 LYS A N 1
ATOM 1795 C CA . LYS A 1 222 ? -10.123 -2.652 31.404 1.00 90.75 222 LYS A CA 1
ATOM 1796 C C . LYS A 1 222 ? -10.965 -3.457 32.402 1.00 90.75 222 LYS A C 1
ATOM 1798 O O . LYS A 1 222 ? -10.412 -3.940 33.385 1.00 90.75 222 LYS A O 1
ATOM 1803 N N . ARG A 1 223 ? -12.270 -3.611 32.152 1.00 89.69 223 ARG A N 1
ATOM 1804 C CA . ARG A 1 223 ? -13.179 -4.434 32.972 1.00 89.69 223 ARG A CA 1
ATOM 1805 C C . ARG A 1 223 ? -12.983 -5.928 32.707 1.00 89.69 223 ARG A C 1
ATOM 1807 O O . ARG A 1 223 ? -12.944 -6.710 33.648 1.00 89.69 223 ARG A O 1
ATOM 1814 N N . GLU A 1 224 ? -12.794 -6.311 31.447 1.00 90.75 224 GLU A N 1
ATOM 1815 C CA . GLU A 1 224 ? -12.589 -7.705 31.024 1.00 90.75 224 GLU A CA 1
ATOM 1816 C C . GLU A 1 224 ? -11.200 -8.256 31.397 1.00 90.75 224 GLU A C 1
ATOM 1818 O O . GLU A 1 224 ? -10.990 -9.466 31.352 1.00 90.75 224 GLU A O 1
ATOM 1823 N N . LYS A 1 225 ? -10.254 -7.405 31.825 1.00 87.81 225 LYS A N 1
ATOM 18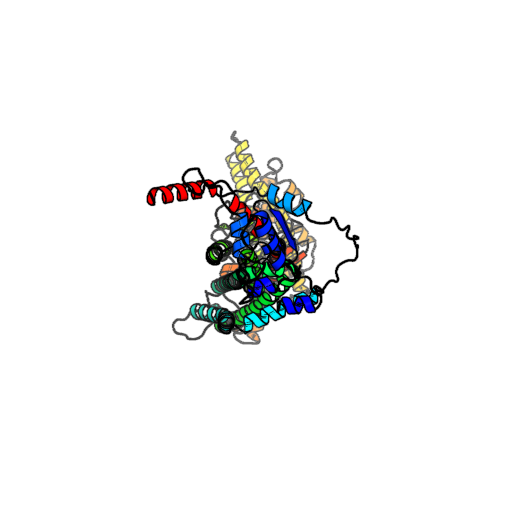24 C CA . LYS A 1 225 ? -8.898 -7.821 32.224 1.00 87.81 225 LYS A CA 1
ATOM 1825 C C . LYS A 1 225 ? -8.896 -8.900 33.319 1.00 87.81 225 LYS A C 1
ATOM 1827 O O . LYS A 1 225 ? -8.036 -9.773 33.285 1.00 87.81 225 LYS A O 1
ATOM 1832 N N . PHE A 1 226 ? -9.864 -8.871 34.239 1.00 85.81 226 PHE A N 1
ATOM 1833 C CA . PHE A 1 226 ? -10.006 -9.860 35.321 1.00 85.81 226 PHE A CA 1
ATOM 1834 C C . PHE A 1 226 ? -10.524 -11.228 34.848 1.00 85.81 226 PHE A C 1
ATOM 1836 O O . PHE A 1 226 ? -10.439 -12.203 35.584 1.00 85.81 226 PHE A O 1
ATOM 1843 N N . LEU A 1 227 ? -11.053 -11.314 33.622 1.00 86.12 227 LEU A N 1
ATOM 1844 C CA . LEU A 1 227 ? -11.580 -12.552 33.040 1.00 86.12 227 LEU A CA 1
ATOM 1845 C C . LEU A 1 227 ? -10.513 -13.353 32.273 1.00 86.12 227 LEU A C 1
ATOM 1847 O O . LEU A 1 227 ? -10.818 -14.430 31.770 1.00 86.12 227 LEU A O 1
ATOM 1851 N N . HIS A 1 228 ? -9.287 -12.823 32.144 1.00 86.00 228 HIS A N 1
ATOM 1852 C CA . HIS A 1 228 ? -8.162 -13.466 31.448 1.00 86.00 228 HIS A CA 1
ATOM 1853 C C . HIS A 1 228 ? -8.503 -13.971 30.028 1.00 86.00 228 HIS A C 1
ATOM 1855 O O . HIS A 1 228 ? -8.045 -15.026 29.588 1.00 86.00 228 HIS A O 1
ATOM 1861 N N . LEU A 1 229 ? -9.310 -13.199 29.290 1.00 90.69 229 LEU A N 1
ATOM 1862 C CA . LEU A 1 229 ? -9.700 -13.520 27.915 1.00 90.69 229 LEU A CA 1
ATOM 1863 C C . LEU A 1 229 ? -8.506 -13.440 26.947 1.00 90.69 229 LEU A C 1
ATOM 1865 O O . LEU A 1 229 ? -7.537 -12.705 27.150 1.00 90.69 229 LEU A O 1
ATOM 1869 N N . SER A 1 230 ? -8.591 -14.191 25.852 1.00 93.50 230 SER A N 1
ATOM 1870 C CA . SER A 1 230 ? -7.543 -14.282 24.842 1.00 93.50 230 SER A CA 1
ATOM 1871 C C . SER A 1 230 ? -7.451 -13.004 24.010 1.00 93.50 230 SER A C 1
ATOM 1873 O O . SER A 1 230 ? -8.337 -12.661 23.223 1.00 93.50 230 SER A O 1
ATOM 1875 N N . ARG A 1 231 ? -6.303 -12.334 24.127 1.00 92.19 231 ARG A N 1
ATOM 1876 C CA . ARG A 1 231 ? -5.980 -11.121 23.373 1.00 92.19 231 ARG A CA 1
ATOM 1877 C C . ARG A 1 231 ? -5.891 -11.353 21.863 1.00 92.19 231 ARG A C 1
ATOM 1879 O O . ARG A 1 231 ? -6.390 -10.527 21.105 1.00 92.19 231 ARG A O 1
ATOM 1886 N N . SER A 1 232 ? -5.278 -12.455 21.416 1.00 94.69 232 SER A N 1
ATOM 1887 C CA . SER A 1 232 ? -5.186 -12.772 19.980 1.00 94.69 232 SER A CA 1
ATOM 1888 C C . SER A 1 232 ? -6.569 -12.968 19.378 1.00 94.69 232 SER A C 1
ATOM 1890 O O . SER A 1 232 ? -6.860 -12.402 18.337 1.00 94.69 232 SER A O 1
ATOM 1892 N N . SER A 1 233 ? -7.446 -13.696 20.071 1.00 95.94 233 SER A N 1
ATOM 1893 C CA . SER A 1 233 ? -8.830 -13.910 19.646 1.00 95.94 233 SER A CA 1
ATOM 1894 C C . SER A 1 233 ? -9.587 -12.588 19.444 1.00 95.94 233 SER A C 1
ATOM 1896 O O . SER A 1 233 ? -10.245 -12.403 18.420 1.00 95.94 233 SER A O 1
ATOM 1898 N N . TYR A 1 234 ? -9.451 -11.645 20.383 1.00 95.88 234 TYR A N 1
ATOM 1899 C CA . TYR A 1 234 ? -10.020 -10.297 20.263 1.00 95.88 234 TYR A CA 1
ATOM 1900 C C . TYR A 1 234 ? -9.445 -9.524 19.061 1.00 95.88 234 TYR A C 1
ATOM 1902 O O . TYR A 1 234 ? -10.201 -9.002 18.241 1.00 95.88 234 TYR A O 1
ATOM 1910 N N . LEU A 1 235 ? -8.114 -9.483 18.916 1.00 96.25 235 LEU A N 1
ATOM 1911 C CA . LEU A 1 235 ? -7.460 -8.751 17.825 1.00 96.25 235 LEU A CA 1
ATOM 1912 C C . LEU A 1 235 ? -7.797 -9.342 16.452 1.00 96.25 235 LEU A C 1
ATOM 1914 O O . LEU A 1 235 ? -8.104 -8.596 15.526 1.00 96.25 235 LEU A O 1
ATOM 1918 N N . THR A 1 236 ? -7.792 -10.668 16.311 1.00 96.38 236 THR A N 1
ATOM 1919 C CA . THR A 1 236 ? -8.166 -11.334 15.058 1.00 96.38 236 THR A CA 1
ATOM 1920 C C . THR A 1 236 ? -9.627 -11.058 14.704 1.00 96.38 236 THR A C 1
ATOM 1922 O O . THR A 1 236 ? -9.912 -10.789 13.540 1.00 96.38 236 THR A O 1
ATOM 1925 N N . ALA A 1 237 ? -10.548 -11.048 15.677 1.00 97.12 237 ALA A N 1
ATOM 1926 C CA . ALA A 1 237 ? -11.946 -10.680 15.433 1.00 97.12 237 ALA A CA 1
ATOM 1927 C C . ALA A 1 237 ? -12.078 -9.246 14.889 1.00 97.12 237 ALA A C 1
ATOM 1929 O O . ALA A 1 237 ? -12.750 -9.035 13.876 1.00 97.12 237 ALA A O 1
ATOM 1930 N N . LYS A 1 238 ? -11.366 -8.283 15.491 1.00 95.69 238 LYS A N 1
ATOM 1931 C CA . LYS A 1 238 ? -11.309 -6.891 15.012 1.00 95.69 238 LYS A CA 1
ATOM 1932 C C . LYS A 1 238 ? -10.762 -6.783 13.592 1.00 95.69 238 LYS A C 1
ATOM 1934 O O . LYS A 1 238 ? -11.369 -6.132 12.744 1.00 95.69 238 LYS A O 1
ATOM 1939 N N . ILE A 1 239 ? -9.634 -7.441 13.327 1.00 96.94 239 ILE A N 1
ATOM 1940 C CA . ILE A 1 239 ? -8.984 -7.424 12.013 1.00 96.94 239 ILE A CA 1
ATOM 1941 C C . ILE A 1 239 ? -9.925 -7.996 10.949 1.00 96.94 239 ILE A C 1
ATOM 1943 O O . ILE A 1 239 ? -10.123 -7.360 9.921 1.00 96.94 239 ILE A O 1
ATOM 1947 N N . VAL A 1 240 ? -10.567 -9.142 11.197 1.00 97.38 240 VAL A N 1
ATOM 1948 C CA . VAL A 1 240 ? -11.482 -9.775 10.228 1.00 97.38 240 VAL A CA 1
ATOM 1949 C C . VAL A 1 240 ? -12.649 -8.856 9.854 1.00 97.38 240 VAL A C 1
ATOM 1951 O O . VAL A 1 240 ? -12.994 -8.758 8.675 1.00 97.38 240 VAL A O 1
ATOM 1954 N N . ILE A 1 241 ? -13.230 -8.138 10.819 1.00 94.81 241 ILE A N 1
ATOM 1955 C CA . ILE A 1 241 ? -14.315 -7.182 10.544 1.00 94.81 241 ILE A CA 1
ATOM 1956 C C . ILE A 1 241 ? -13.825 -6.030 9.673 1.00 94.81 241 ILE A C 1
ATOM 1958 O O . ILE A 1 241 ? -14.468 -5.710 8.674 1.00 94.81 241 ILE A O 1
ATOM 1962 N N . LEU A 1 242 ? -12.684 -5.431 10.019 1.00 95.38 242 LEU A N 1
ATOM 1963 C CA . LEU A 1 242 ? -12.116 -4.318 9.258 1.00 95.38 242 LEU A CA 1
ATOM 1964 C C . LEU A 1 242 ? -11.748 -4.734 7.832 1.00 95.38 242 LEU A C 1
ATOM 1966 O O . LEU A 1 242 ? -12.112 -4.045 6.884 1.00 95.38 242 LEU A O 1
ATOM 1970 N N . ILE A 1 243 ? -11.116 -5.898 7.664 1.00 96.25 243 ILE A N 1
ATOM 1971 C CA . ILE A 1 243 ? -10.800 -6.465 6.346 1.00 96.25 243 ILE A CA 1
ATOM 1972 C C . ILE A 1 243 ? -12.079 -6.672 5.525 1.00 96.25 243 ILE A C 1
ATOM 1974 O O . ILE A 1 243 ? -12.102 -6.342 4.342 1.00 96.25 243 ILE A O 1
ATOM 1978 N N . THR A 1 244 ? -13.156 -7.169 6.140 1.00 95.62 244 THR A N 1
ATOM 1979 C CA . THR A 1 244 ? -14.436 -7.390 5.447 1.00 95.62 244 THR A CA 1
ATOM 1980 C C . THR A 1 244 ? -15.056 -6.073 4.975 1.00 95.62 244 THR A C 1
ATOM 1982 O O . THR A 1 244 ? -15.459 -5.964 3.817 1.00 95.62 244 THR A O 1
ATOM 1985 N N . ILE A 1 245 ? -15.095 -5.054 5.840 1.00 94.44 245 ILE A N 1
ATOM 1986 C CA . ILE A 1 245 ? -15.607 -3.720 5.490 1.00 94.44 245 ILE A CA 1
ATOM 1987 C C . ILE A 1 245 ? -14.763 -3.111 4.366 1.00 94.44 245 ILE A C 1
ATOM 1989 O O . ILE A 1 245 ? -15.310 -2.658 3.360 1.00 94.44 245 ILE A O 1
ATOM 1993 N N . SER A 1 246 ? -13.438 -3.165 4.486 1.00 96.06 246 SER A N 1
ATOM 1994 C CA . SER A 1 246 ? -12.530 -2.628 3.476 1.00 96.06 246 SER A CA 1
ATOM 1995 C C . SER A 1 246 ? -12.600 -3.357 2.135 1.00 96.06 246 SER A C 1
ATOM 1997 O O . SER A 1 246 ? -12.484 -2.712 1.097 1.00 96.06 246 SER A O 1
ATOM 1999 N N . ALA A 1 247 ? -12.830 -4.673 2.118 1.00 97.69 247 ALA A N 1
ATOM 2000 C CA . ALA A 1 247 ? -13.036 -5.421 0.877 1.00 97.69 247 ALA A CA 1
ATOM 2001 C C . ALA A 1 247 ? -14.264 -4.909 0.108 1.00 97.69 247 ALA A C 1
ATOM 2003 O O . ALA A 1 247 ? -14.200 -4.735 -1.112 1.00 97.69 247 ALA A O 1
ATOM 2004 N N . ILE A 1 248 ? -15.355 -4.624 0.829 1.00 96.69 248 ILE A N 1
ATOM 2005 C CA . ILE A 1 248 ? -16.588 -4.059 0.268 1.00 96.69 248 ILE A CA 1
ATOM 2006 C C . ILE A 1 248 ? -16.352 -2.615 -0.192 1.00 96.69 248 ILE A C 1
ATOM 2008 O O . ILE A 1 248 ? -16.699 -2.276 -1.321 1.00 96.69 248 ILE A O 1
ATOM 2012 N N . GLN A 1 249 ? -15.721 -1.775 0.633 1.00 96.62 249 GLN A N 1
ATOM 2013 C CA . GLN A 1 249 ? -15.413 -0.381 0.287 1.00 96.62 249 GLN A CA 1
ATOM 2014 C C . GLN A 1 249 ? -14.525 -0.276 -0.958 1.00 96.62 249 GLN A C 1
ATOM 2016 O O . GLN A 1 249 ? -14.853 0.472 -1.879 1.00 96.62 249 GLN A O 1
ATOM 2021 N N . ALA A 1 250 ? -13.445 -1.061 -1.028 1.00 97.94 250 ALA A N 1
ATOM 2022 C CA . ALA A 1 250 ? -12.568 -1.116 -2.194 1.00 97.94 250 ALA A CA 1
ATOM 2023 C C . ALA A 1 250 ? -13.329 -1.575 -3.444 1.00 97.94 250 ALA A C 1
ATOM 2025 O O . ALA A 1 250 ? -13.150 -1.012 -4.521 1.00 97.94 250 ALA A O 1
ATOM 2026 N N . PHE A 1 251 ? -14.208 -2.574 -3.310 1.00 98.06 251 PHE A N 1
ATOM 2027 C CA . PHE A 1 251 ? -15.013 -3.066 -4.428 1.00 98.06 251 PHE A CA 1
ATOM 2028 C C . PHE A 1 251 ? -15.957 -1.988 -4.958 1.00 98.06 251 PHE A C 1
ATOM 2030 O O . PHE A 1 251 ? -15.954 -1.709 -6.155 1.00 98.06 251 PHE A O 1
ATOM 2037 N N . LEU A 1 252 ? -16.714 -1.338 -4.073 1.00 97.50 252 LEU A N 1
ATOM 2038 C CA . LEU A 1 252 ? -17.650 -0.277 -4.444 1.00 97.50 252 LEU A CA 1
ATOM 2039 C C . LEU A 1 252 ? -16.935 0.929 -5.066 1.00 97.50 252 LEU A C 1
ATOM 2041 O O . LEU A 1 252 ? -17.391 1.440 -6.091 1.00 97.50 252 LEU A O 1
ATOM 2045 N N . PHE A 1 253 ? -15.796 1.339 -4.498 1.00 98.00 253 PHE A N 1
ATOM 2046 C CA . PHE A 1 253 ? -14.956 2.403 -5.048 1.00 98.00 253 PHE A CA 1
ATOM 2047 C C . PHE A 1 253 ? -14.525 2.081 -6.484 1.00 98.00 253 PHE A C 1
ATOM 2049 O O . PHE A 1 253 ? -14.743 2.882 -7.393 1.00 98.00 253 PHE A O 1
ATOM 2056 N N . VAL A 1 254 ? -13.961 0.889 -6.707 1.00 98.00 254 VAL A N 1
ATOM 2057 C CA . VAL A 1 254 ? -13.435 0.479 -8.017 1.00 98.00 254 VAL A CA 1
ATOM 2058 C C . VAL A 1 254 ? -14.546 0.313 -9.041 1.00 98.00 254 VAL A C 1
ATOM 2060 O O . VAL A 1 254 ? -14.385 0.745 -10.180 1.00 98.00 254 VAL A O 1
ATOM 2063 N N . VAL A 1 255 ? -15.676 -0.289 -8.664 1.00 97.50 255 VAL A N 1
ATOM 2064 C CA . VAL A 1 255 ? -16.810 -0.471 -9.579 1.00 97.50 255 VAL A CA 1
ATOM 2065 C C . VAL A 1 255 ? -17.289 0.873 -10.113 1.00 97.50 255 VAL A C 1
ATOM 2067 O O . VAL A 1 255 ? -17.451 1.008 -11.323 1.00 97.50 255 VAL A O 1
ATOM 2070 N N . ILE A 1 256 ? -17.463 1.869 -9.245 1.00 97.44 256 ILE A N 1
ATOM 2071 C CA . ILE A 1 256 ? -17.950 3.193 -9.642 1.00 97.44 256 ILE A CA 1
ATOM 2072 C C . ILE A 1 256 ? -16.873 3.969 -10.398 1.00 97.44 256 ILE A C 1
ATOM 2074 O O . ILE A 1 256 ? -17.116 4.413 -11.522 1.00 97.44 256 ILE A O 1
ATOM 2078 N N . GLY A 1 257 ? -15.677 4.095 -9.820 1.00 96.88 257 GLY A N 1
ATOM 2079 C CA . GLY A 1 257 ? -14.609 4.906 -10.394 1.00 96.88 257 GLY A CA 1
ATOM 2080 C C . GLY A 1 257 ? -14.154 4.389 -11.761 1.00 96.88 257 GLY A C 1
ATOM 2081 O O . GLY A 1 257 ? -14.151 5.132 -12.745 1.00 96.88 257 GLY A O 1
ATOM 2082 N N . ASN A 1 258 ? -13.880 3.084 -11.876 1.00 96.62 258 ASN A N 1
ATOM 2083 C CA . ASN A 1 258 ? -13.424 2.496 -13.138 1.00 96.62 258 ASN A CA 1
ATOM 2084 C C . ASN A 1 258 ? -14.539 2.442 -14.191 1.00 96.62 258 ASN A C 1
ATOM 2086 O O . ASN A 1 258 ? -14.238 2.548 -15.381 1.00 96.62 258 ASN A O 1
ATOM 2090 N N . ALA A 1 259 ? -15.813 2.307 -13.794 1.00 96.06 259 ALA A N 1
ATOM 2091 C CA . ALA A 1 259 ? -16.929 2.391 -14.739 1.00 96.06 259 ALA A CA 1
ATOM 2092 C C . ALA A 1 259 ? -17.054 3.794 -15.341 1.00 96.06 259 ALA A C 1
ATOM 2094 O O . ALA A 1 259 ? -17.183 3.919 -16.560 1.00 9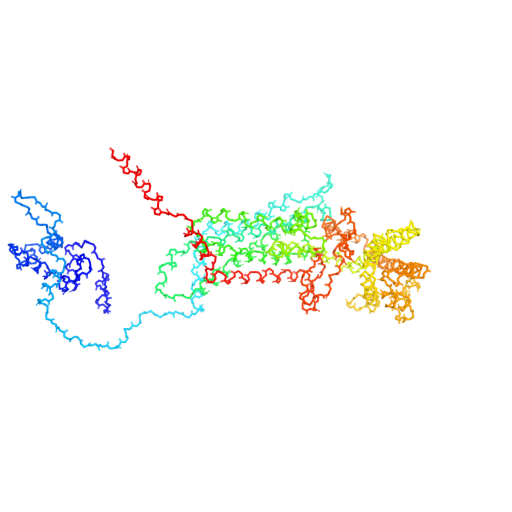6.06 259 ALA A O 1
ATOM 2095 N N . ILE A 1 260 ? -16.951 4.839 -14.513 1.00 95.94 260 ILE A N 1
ATOM 2096 C CA . ILE A 1 260 ? -17.003 6.232 -14.972 1.00 95.94 260 ILE A CA 1
ATOM 2097 C C . ILE A 1 260 ? -15.777 6.580 -15.815 1.00 95.94 260 ILE A C 1
ATOM 2099 O O . ILE A 1 260 ? -15.922 7.319 -16.775 1.00 95.94 260 ILE A O 1
ATOM 2103 N N . LEU A 1 261 ? -14.590 6.041 -15.540 1.00 95.19 261 LEU A N 1
ATOM 2104 C CA . LEU A 1 261 ? -13.392 6.290 -16.361 1.00 95.19 261 LEU A CA 1
ATOM 2105 C C . LEU A 1 261 ? -13.246 5.327 -17.545 1.00 95.19 261 LEU A C 1
ATOM 2107 O O . LEU A 1 261 ? -12.303 5.429 -18.316 1.00 95.19 261 LEU A O 1
ATOM 2111 N N . GLY A 1 262 ? -14.161 4.375 -17.724 1.00 93.62 262 GLY A N 1
ATOM 2112 C CA . GLY A 1 262 ? -14.109 3.434 -18.843 1.00 93.62 262 GLY A CA 1
ATOM 2113 C C . GLY A 1 262 ? -12.900 2.489 -18.836 1.00 93.62 262 GLY A C 1
ATOM 2114 O O . GLY A 1 262 ? -12.556 1.960 -19.895 1.00 93.62 262 GLY A O 1
ATOM 2115 N N . ILE A 1 263 ? -12.286 2.237 -17.674 1.00 94.50 263 ILE A N 1
ATOM 2116 C CA . ILE A 1 263 ? -11.149 1.318 -17.518 1.00 94.50 263 ILE A CA 1
ATOM 2117 C C . ILE A 1 263 ? -11.663 -0.125 -17.626 1.00 94.50 263 ILE A C 1
ATOM 2119 O O . ILE A 1 263 ? -12.319 -0.650 -16.725 1.00 94.50 263 ILE A O 1
ATOM 2123 N N . LYS A 1 264 ? -11.373 -0.799 -18.744 1.00 90.62 264 LYS A N 1
ATOM 2124 C CA . LYS A 1 264 ? -11.935 -2.125 -19.059 1.00 90.62 264 LYS A CA 1
ATOM 2125 C C . LYS A 1 264 ? -10.949 -3.250 -18.776 1.00 90.62 264 LYS A C 1
ATOM 2127 O O . LYS A 1 264 ? -9.825 -3.238 -19.256 1.00 90.62 264 LYS A O 1
ATOM 2132 N N . GLY A 1 265 ? -11.423 -4.286 -18.081 1.00 90.19 265 GLY A N 1
ATOM 2133 C CA . GLY A 1 265 ? -10.652 -5.508 -17.822 1.00 90.19 265 GLY A CA 1
ATOM 2134 C C . GLY A 1 265 ? -9.717 -5.449 -16.612 1.00 90.19 265 GLY A C 1
ATOM 2135 O O . GLY A 1 265 ? -9.108 -6.463 -16.307 1.00 90.19 265 GLY A O 1
ATOM 2136 N N . MET A 1 266 ? -9.661 -4.320 -15.896 1.00 95.38 266 MET A N 1
ATOM 2137 C CA . MET A 1 266 ? -8.735 -4.111 -14.770 1.00 95.38 266 MET A CA 1
ATOM 2138 C C . MET A 1 266 ? -9.411 -4.039 -13.394 1.00 95.38 266 MET A C 1
ATOM 2140 O O . MET A 1 266 ? -8.750 -3.781 -12.395 1.00 95.38 266 MET A O 1
ATOM 2144 N N . TYR A 1 267 ? -10.723 -4.292 -13.306 1.00 96.75 267 TYR A N 1
ATOM 2145 C CA . TYR A 1 267 ? -11.482 -4.187 -12.050 1.00 96.75 267 TYR A CA 1
ATOM 2146 C C . TYR A 1 267 ? -10.881 -5.025 -10.917 1.00 96.75 267 TYR A C 1
ATOM 2148 O O . TYR A 1 267 ? -10.707 -4.524 -9.813 1.00 96.75 267 TYR A O 1
ATOM 2156 N N . PHE A 1 268 ? -10.523 -6.283 -11.190 1.00 97.62 268 PHE A N 1
ATOM 2157 C CA . PHE A 1 268 ? -9.957 -7.161 -10.165 1.00 97.62 268 PHE A CA 1
ATOM 2158 C C . PHE A 1 268 ? -8.577 -6.691 -9.690 1.00 97.62 268 PHE A C 1
ATOM 2160 O O . PHE A 1 268 ? -8.315 -6.706 -8.493 1.00 97.62 268 PHE A O 1
ATOM 2167 N N . ALA A 1 269 ? -7.718 -6.224 -10.601 1.00 97.56 269 ALA A N 1
ATOM 2168 C CA . ALA A 1 269 ? -6.384 -5.745 -10.249 1.00 97.56 269 ALA A CA 1
ATOM 2169 C C . ALA A 1 269 ? -6.436 -4.475 -9.384 1.00 97.56 269 ALA A C 1
ATOM 2171 O O . ALA A 1 269 ? -5.769 -4.406 -8.352 1.00 97.56 269 ALA A O 1
ATOM 2172 N N . TYR A 1 270 ? -7.296 -3.515 -9.752 1.00 98.25 270 TYR A N 1
ATOM 2173 C CA . TYR A 1 270 ? -7.556 -2.317 -8.944 1.00 98.25 270 TYR A CA 1
ATOM 2174 C C . TYR A 1 270 ? -8.130 -2.689 -7.580 1.00 98.25 270 TYR A C 1
ATOM 2176 O O . TYR A 1 270 ? -7.662 -2.199 -6.556 1.00 98.25 270 TYR A O 1
ATOM 2184 N N . TRP A 1 271 ? -9.123 -3.579 -7.554 1.00 98.56 271 TRP A N 1
ATOM 2185 C CA . TRP A 1 271 ? -9.729 -4.028 -6.307 1.00 98.56 271 TRP A CA 1
ATOM 2186 C C . TRP A 1 271 ? -8.699 -4.673 -5.385 1.00 98.56 271 TRP A C 1
ATOM 2188 O O . TRP A 1 271 ? -8.607 -4.288 -4.225 1.00 98.56 271 TRP A O 1
ATOM 2198 N N . LEU A 1 272 ? -7.893 -5.603 -5.899 1.00 98.56 272 LEU A N 1
ATOM 2199 C CA . LEU A 1 272 ? -6.937 -6.365 -5.105 1.00 98.56 272 LEU A CA 1
ATOM 2200 C C . LEU A 1 272 ? -5.833 -5.477 -4.519 1.00 98.56 272 LEU A C 1
ATOM 2202 O O . LEU A 1 272 ? -5.479 -5.634 -3.347 1.00 98.56 272 LEU A O 1
ATOM 2206 N N . ILE A 1 273 ? -5.299 -4.534 -5.302 1.00 98.50 273 ILE A N 1
ATOM 2207 C CA . ILE A 1 273 ? -4.232 -3.652 -4.818 1.00 98.50 273 ILE A CA 1
ATOM 2208 C C . ILE A 1 273 ? -4.765 -2.632 -3.810 1.00 98.50 273 ILE A C 1
ATOM 2210 O O . ILE A 1 273 ? -4.164 -2.463 -2.750 1.00 98.50 273 ILE A O 1
ATOM 2214 N N . LEU A 1 274 ? -5.931 -2.024 -4.070 1.00 98.50 274 LEU A N 1
ATOM 2215 C CA . LEU A 1 274 ? -6.554 -1.090 -3.130 1.00 98.50 274 LEU A CA 1
ATOM 2216 C C . LEU A 1 274 ? -6.978 -1.809 -1.852 1.00 98.50 274 LEU A C 1
ATOM 2218 O O . LEU A 1 274 ? -6.725 -1.305 -0.764 1.00 98.50 274 LEU A O 1
ATOM 2222 N N . PHE A 1 275 ? -7.541 -3.012 -1.961 1.00 98.62 275 PHE A N 1
ATOM 2223 C CA . PHE A 1 275 ? -7.838 -3.867 -0.815 1.00 98.62 275 PHE A CA 1
ATOM 2224 C C . PHE A 1 275 ? -6.582 -4.143 0.020 1.00 98.62 275 PHE A C 1
ATOM 2226 O O . PHE A 1 275 ? -6.611 -3.961 1.232 1.00 98.62 275 PHE A O 1
ATOM 2233 N N . SER A 1 276 ? -5.461 -4.497 -0.609 1.00 98.69 276 SER A N 1
ATOM 2234 C CA . SER A 1 276 ? -4.195 -4.735 0.101 1.00 98.69 276 SER A CA 1
ATOM 2235 C C . SER A 1 276 ? -3.713 -3.480 0.846 1.00 98.69 276 SER A C 1
ATOM 2237 O O . SER A 1 276 ? -3.294 -3.560 2.001 1.00 98.69 276 SER A O 1
ATOM 2239 N N . VAL A 1 277 ? -3.844 -2.303 0.225 1.00 98.56 277 VAL A N 1
ATOM 2240 C CA . VAL A 1 277 ? -3.536 -1.003 0.845 1.00 98.56 277 VAL A CA 1
ATOM 2241 C C . VAL A 1 277 ? -4.472 -0.693 2.018 1.00 98.56 277 VAL A C 1
ATOM 2243 O O . VAL A 1 277 ? -4.006 -0.253 3.068 1.00 98.56 277 VAL A O 1
ATOM 2246 N N . PHE A 1 278 ? -5.771 -0.965 1.883 1.00 97.94 278 PHE A N 1
ATOM 2247 C CA . PHE A 1 278 ? -6.732 -0.838 2.977 1.00 97.94 278 PHE A CA 1
ATOM 2248 C C . PHE A 1 278 ? -6.367 -1.737 4.164 1.00 97.94 278 PHE A C 1
ATOM 2250 O O . PHE A 1 278 ? -6.435 -1.296 5.307 1.00 97.94 278 PHE A O 1
ATOM 2257 N N . VAL A 1 279 ? -5.973 -2.992 3.920 1.00 98.44 279 VAL A N 1
ATOM 2258 C CA . VAL A 1 279 ? -5.563 -3.927 4.983 1.00 98.44 279 VAL A CA 1
ATOM 2259 C C . VAL A 1 279 ? -4.331 -3.403 5.723 1.00 98.44 279 VAL A C 1
ATOM 2261 O O . VAL A 1 279 ? -4.322 -3.386 6.957 1.00 98.44 279 VAL A O 1
ATOM 2264 N N . PHE A 1 280 ? -3.331 -2.916 4.984 1.00 98.56 280 PHE A N 1
ATOM 2265 C CA . PHE A 1 280 ? -2.158 -2.263 5.564 1.00 98.56 280 PHE A CA 1
ATOM 2266 C C . PHE A 1 280 ? -2.559 -1.067 6.440 1.00 98.56 280 PHE A C 1
ATOM 2268 O O . PHE A 1 280 ? -2.153 -0.976 7.602 1.00 98.56 280 PHE A O 1
ATOM 2275 N N . ALA A 1 281 ? -3.413 -0.187 5.913 1.00 98.19 281 ALA A N 1
ATOM 2276 C CA . ALA A 1 281 ? -3.902 0.991 6.616 1.00 98.19 281 ALA A CA 1
ATOM 2277 C C . ALA A 1 281 ? -4.720 0.634 7.866 1.00 98.19 281 ALA A C 1
ATOM 2279 O O . ALA A 1 281 ? -4.540 1.264 8.904 1.00 98.19 281 ALA A O 1
ATOM 2280 N N . ASN A 1 282 ? -5.545 -0.415 7.815 1.00 97.88 282 ASN A N 1
ATOM 2281 C CA . ASN A 1 282 ? -6.304 -0.907 8.964 1.00 97.88 282 ASN A CA 1
ATOM 2282 C C . ASN A 1 282 ? -5.386 -1.358 10.105 1.00 97.88 282 ASN A C 1
ATOM 2284 O O . ASN A 1 282 ? -5.617 -1.026 11.265 1.00 97.88 282 ASN A O 1
ATOM 2288 N N . LEU A 1 283 ? -4.328 -2.113 9.802 1.00 97.81 283 LEU A N 1
ATOM 2289 C CA . LEU A 1 283 ? -3.380 -2.570 10.824 1.00 97.81 283 LEU A CA 1
ATOM 2290 C C . LEU A 1 283 ? -2.545 -1.416 11.374 1.00 97.81 283 LEU A C 1
ATOM 2292 O O . LEU A 1 283 ? -2.275 -1.366 12.577 1.00 97.81 283 LEU A O 1
ATOM 2296 N N . MET A 1 284 ? -2.176 -0.462 10.522 1.00 97.19 284 MET A N 1
ATOM 2297 C CA . MET A 1 284 ? -1.507 0.759 10.955 1.00 97.19 284 MET A CA 1
ATOM 2298 C C . MET A 1 284 ? -2.414 1.586 11.880 1.00 97.19 284 MET A C 1
ATOM 2300 O O . MET A 1 284 ? -1.980 1.989 12.958 1.00 97.19 284 MET A O 1
ATOM 2304 N N . GLY A 1 285 ? -3.689 1.761 11.530 1.00 97.19 285 GLY A N 1
ATOM 2305 C CA . GLY A 1 285 ? -4.658 2.484 12.350 1.00 97.19 285 GLY A CA 1
ATOM 2306 C C . GLY A 1 285 ? -4.991 1.765 13.657 1.00 97.19 285 GLY A C 1
ATOM 2307 O O . GLY A 1 285 ? -5.054 2.416 14.696 1.00 97.19 285 GLY A O 1
ATOM 2308 N N . LEU A 1 286 ? -5.063 0.431 13.680 1.00 97.00 286 LEU A N 1
ATOM 2309 C CA . LEU A 1 286 ? -5.191 -0.335 14.928 1.00 97.00 286 LEU A CA 1
ATOM 2310 C C . LEU A 1 286 ? -3.995 -0.129 15.873 1.00 97.00 286 LEU A C 1
ATOM 2312 O O . LEU A 1 286 ? -4.194 -0.022 17.084 1.00 97.00 286 LEU A O 1
ATOM 2316 N N . ASN A 1 287 ? -2.768 -0.035 15.345 1.00 96.81 287 ASN A N 1
ATOM 2317 C CA . ASN A 1 287 ? -1.589 0.292 16.157 1.00 96.81 287 ASN A CA 1
ATOM 2318 C C . ASN A 1 287 ? -1.704 1.697 16.770 1.00 96.81 287 ASN A C 1
ATOM 2320 O O . ASN A 1 287 ? -1.413 1.884 17.950 1.00 96.81 287 ASN A O 1
ATOM 2324 N N . ILE A 1 288 ? -2.174 2.681 16.001 1.00 95.44 288 ILE A N 1
ATOM 2325 C CA . ILE A 1 288 ? -2.441 4.036 16.511 1.00 95.44 288 ILE A CA 1
ATOM 2326 C C . ILE A 1 288 ? -3.540 3.988 17.588 1.00 95.44 288 ILE A C 1
ATOM 2328 O O . ILE A 1 288 ? -3.396 4.575 18.662 1.00 95.44 288 ILE A O 1
ATOM 2332 N N . SER A 1 289 ? -4.605 3.225 17.341 1.00 95.75 289 SER A N 1
ATOM 2333 C CA . SER A 1 289 ? -5.741 3.062 18.249 1.00 95.75 289 SER A CA 1
ATOM 2334 C C . SER A 1 289 ? -5.345 2.492 19.612 1.00 95.75 289 SER A C 1
ATOM 2336 O O . SER A 1 289 ? -5.864 2.909 20.653 1.00 95.75 289 SER A O 1
ATOM 2338 N N . SER A 1 290 ? -4.410 1.538 19.631 1.00 93.88 290 SER A N 1
ATOM 2339 C CA . SER A 1 290 ? -3.912 0.957 20.878 1.00 93.88 290 SER A CA 1
ATOM 2340 C C . SER A 1 290 ? -2.943 1.889 21.613 1.00 93.88 290 SER A C 1
ATOM 2342 O O . SER A 1 290 ? -2.949 1.903 22.846 1.00 93.88 290 SER A O 1
ATOM 2344 N N . ALA A 1 291 ? -2.156 2.691 20.887 1.00 92.50 291 ALA A N 1
ATOM 2345 C CA . ALA A 1 291 ? -1.079 3.503 21.447 1.00 92.50 291 ALA A CA 1
ATOM 2346 C C . ALA A 1 291 ? -1.521 4.814 22.115 1.00 92.50 291 ALA A C 1
ATOM 2348 O O . ALA A 1 291 ? -0.925 5.206 23.117 1.00 92.50 291 ALA A O 1
ATOM 2349 N N . PHE A 1 292 ? -2.546 5.497 21.597 1.00 89.75 292 PHE A N 1
ATOM 2350 C CA . PHE A 1 292 ? -2.878 6.864 22.028 1.00 89.75 292 PHE A CA 1
ATOM 2351 C C . PHE A 1 292 ? -4.103 6.948 22.945 1.00 89.75 292 PHE A C 1
ATOM 2353 O O . PHE A 1 292 ? -5.003 6.114 22.903 1.00 89.75 292 PHE A O 1
ATOM 2360 N N . ASN A 1 293 ? -4.140 7.971 23.808 1.00 86.75 293 ASN A N 1
ATOM 2361 C CA . ASN A 1 293 ? -5.165 8.144 24.850 1.00 86.75 293 ASN A CA 1
ATOM 2362 C C . ASN A 1 293 ? -6.265 9.163 24.505 1.00 86.75 293 ASN A C 1
ATOM 2364 O O . ASN A 1 293 ? -7.152 9.384 25.328 1.00 86.75 293 ASN A O 1
ATOM 2368 N N . SER A 1 294 ? -6.227 9.776 23.321 1.00 90.94 294 SER A N 1
ATOM 2369 C CA . SER A 1 294 ? -7.194 10.788 22.887 1.00 90.94 294 SER A CA 1
ATOM 2370 C C . SER A 1 294 ? -7.482 10.662 21.395 1.00 90.94 294 SER A C 1
ATOM 2372 O O . SER A 1 294 ? -6.547 10.573 20.598 1.00 90.94 294 SER A O 1
ATOM 2374 N N . ALA A 1 295 ? -8.764 10.736 21.024 1.00 90.38 295 ALA A N 1
ATOM 2375 C CA . ALA A 1 295 ? -9.210 10.800 19.632 1.00 90.38 295 ALA A CA 1
ATOM 2376 C C . ALA A 1 295 ? -8.577 11.984 18.876 1.00 90.38 295 ALA A C 1
ATOM 2378 O O . ALA A 1 295 ? -8.149 11.838 17.737 1.00 90.38 295 ALA A O 1
ATOM 2379 N N . VAL A 1 296 ? -8.405 13.136 19.537 1.00 92.62 296 VAL A N 1
ATOM 2380 C CA . VAL A 1 296 ? -7.773 14.320 18.925 1.00 92.62 296 VAL A CA 1
ATOM 2381 C C . VAL A 1 296 ? -6.328 14.023 18.514 1.00 92.62 296 VAL A C 1
ATOM 2383 O O . VAL A 1 296 ? -5.921 14.344 17.402 1.00 92.62 296 VAL A O 1
ATOM 2386 N N . THR A 1 297 ? -5.553 13.367 19.382 1.00 89.94 297 THR A N 1
ATOM 2387 C CA . THR A 1 297 ? -4.162 12.994 19.076 1.00 89.94 297 THR A CA 1
ATOM 2388 C C . THR A 1 297 ? -4.092 12.001 17.921 1.00 89.94 297 THR A C 1
ATOM 2390 O O . THR A 1 297 ? -3.231 12.129 17.056 1.00 89.94 297 THR A O 1
ATOM 2393 N N . ILE A 1 298 ? -5.021 11.045 17.884 1.00 92.38 298 ILE A N 1
ATOM 2394 C CA . ILE A 1 298 ? -5.135 10.070 16.799 1.00 92.38 298 ILE A CA 1
ATOM 2395 C C . ILE A 1 298 ? -5.361 10.790 15.459 1.00 92.38 298 ILE A C 1
ATOM 2397 O O . ILE A 1 298 ? -4.636 10.530 14.500 1.00 92.38 298 ILE A O 1
ATOM 2401 N N . TYR A 1 299 ? -6.286 11.753 15.404 1.00 92.25 299 TYR A N 1
ATOM 2402 C CA . TYR A 1 299 ? -6.569 12.505 14.178 1.00 92.25 299 TYR A CA 1
ATOM 2403 C C . TYR A 1 299 ? -5.424 13.416 13.722 1.00 92.25 299 TYR A C 1
ATOM 2405 O O . TYR A 1 299 ? -5.229 13.569 12.521 1.00 92.25 299 TYR A O 1
ATOM 2413 N N . ILE A 1 300 ? -4.624 13.972 14.638 1.00 92.94 300 ILE A N 1
ATOM 2414 C CA . ILE A 1 300 ? -3.424 14.753 14.278 1.00 92.94 300 ILE A CA 1
ATOM 2415 C C . ILE A 1 300 ? -2.363 13.869 13.598 1.00 92.94 300 ILE A C 1
ATOM 2417 O O . ILE A 1 300 ? -1.636 14.331 12.718 1.00 92.94 300 ILE A O 1
ATOM 2421 N N . LEU A 1 301 ? -2.273 12.592 13.977 1.00 92.19 301 LEU A N 1
ATOM 2422 C CA . LEU A 1 301 ? -1.272 11.670 13.435 1.00 92.19 301 LEU A CA 1
ATOM 2423 C C . LEU A 1 301 ? -1.607 11.160 12.037 1.00 92.19 301 LEU A C 1
ATOM 2425 O O . LEU A 1 301 ? -0.685 10.883 11.274 1.00 92.19 301 LEU A O 1
ATOM 2429 N N . ILE A 1 302 ? -2.888 11.041 11.682 1.00 94.12 302 ILE A N 1
ATOM 2430 C CA . ILE A 1 302 ? -3.286 10.508 10.371 1.00 94.12 302 ILE A CA 1
ATOM 2431 C C . ILE A 1 302 ? -2.648 11.324 9.226 1.00 94.12 302 ILE A C 1
ATOM 2433 O O . ILE A 1 302 ? -1.929 10.722 8.427 1.00 94.12 302 ILE A O 1
ATOM 2437 N N . PRO A 1 303 ? -2.777 12.668 9.153 1.00 95.25 303 PRO A N 1
ATOM 2438 C CA . PRO A 1 303 ? -2.094 13.461 8.128 1.00 95.25 303 PRO A CA 1
ATOM 2439 C C . PRO A 1 303 ? -0.566 13.337 8.164 1.00 95.25 303 PRO A C 1
ATOM 2441 O O . PRO A 1 303 ? 0.062 13.242 7.111 1.00 95.25 303 PRO A O 1
ATOM 2444 N N . LEU A 1 304 ? 0.040 13.292 9.357 1.00 94.62 304 LEU A N 1
ATOM 2445 C CA . LEU A 1 304 ? 1.494 13.160 9.510 1.00 94.62 304 LEU A CA 1
ATOM 2446 C C . LEU A 1 304 ? 2.018 11.854 8.900 1.00 94.62 304 LEU A C 1
ATOM 2448 O O . LEU A 1 304 ? 3.103 11.836 8.325 1.00 94.62 304 LEU A O 1
ATOM 2452 N N . LEU A 1 305 ? 1.245 10.773 9.002 1.00 94.31 305 LEU A N 1
ATOM 2453 C CA . LEU A 1 305 ? 1.572 9.482 8.400 1.00 94.31 305 LEU A CA 1
ATOM 2454 C C . LEU A 1 305 ? 1.255 9.443 6.900 1.00 94.31 305 LEU A C 1
ATOM 2456 O O . LEU A 1 305 ? 1.959 8.776 6.145 1.00 94.31 305 LEU A O 1
ATOM 2460 N N . MET A 1 306 ? 0.232 10.178 6.459 1.00 94.69 306 MET A N 1
ATOM 2461 C CA . MET A 1 306 ? -0.159 10.268 5.050 1.00 94.69 306 MET A CA 1
ATOM 2462 C C . MET A 1 306 ? 0.843 11.059 4.203 1.00 94.69 306 MET A C 1
ATOM 2464 O O . MET A 1 306 ? 1.129 10.650 3.080 1.00 94.69 306 MET A O 1
ATOM 2468 N N . ILE A 1 307 ? 1.416 12.155 4.716 1.00 94.62 307 ILE A N 1
ATOM 2469 C CA . ILE A 1 307 ? 2.330 13.014 3.939 1.00 94.62 307 ILE A CA 1
ATOM 2470 C C . ILE A 1 307 ? 3.534 12.227 3.380 1.00 94.62 307 ILE A C 1
ATOM 2472 O O . ILE A 1 307 ? 3.752 12.295 2.169 1.00 94.62 307 ILE A O 1
ATOM 2476 N N . PRO A 1 308 ? 4.296 11.440 4.170 1.00 93.38 308 PRO A N 1
ATOM 2477 C CA . PRO A 1 308 ? 5.375 10.606 3.638 1.00 93.38 308 PRO A CA 1
ATOM 2478 C C . PRO A 1 308 ? 4.891 9.576 2.614 1.00 93.38 308 PRO A C 1
ATOM 2480 O O . PRO A 1 308 ? 5.549 9.378 1.598 1.00 93.38 308 PRO A O 1
ATOM 2483 N N . GLN A 1 309 ? 3.722 8.962 2.834 1.00 95.06 309 GLN A N 1
ATOM 2484 C CA . GLN A 1 309 ? 3.144 8.011 1.877 1.00 95.06 309 GLN A CA 1
ATOM 2485 C C . GLN A 1 309 ? 2.824 8.704 0.542 1.00 95.06 309 GLN A C 1
ATOM 2487 O O . GLN A 1 309 ? 3.034 8.128 -0.523 1.00 95.06 309 GLN A O 1
ATOM 2492 N N . MET A 1 310 ? 2.358 9.951 0.565 1.00 92.94 310 MET A N 1
ATOM 2493 C CA . MET A 1 310 ? 2.058 10.708 -0.651 1.00 92.94 310 MET A CA 1
ATOM 2494 C C . MET A 1 310 ? 3.328 11.165 -1.378 1.00 92.94 310 MET A C 1
ATOM 2496 O O . MET A 1 310 ? 3.424 11.022 -2.596 1.00 92.94 310 MET A O 1
ATOM 2500 N N . THR A 1 311 ? 4.314 11.694 -0.649 1.00 92.31 311 THR A N 1
ATOM 2501 C CA . THR A 1 311 ? 5.524 12.279 -1.250 1.00 92.31 311 THR A CA 1
ATOM 2502 C C . THR A 1 311 ? 6.522 11.227 -1.727 1.00 92.31 311 THR A C 1
ATOM 2504 O O . THR A 1 311 ? 7.147 11.409 -2.770 1.00 92.31 311 THR A O 1
ATOM 2507 N N . LEU A 1 312 ? 6.647 10.106 -1.013 1.00 93.25 312 LEU A N 1
ATOM 2508 C CA . LEU A 1 312 ? 7.575 9.015 -1.329 1.00 93.25 312 LEU A CA 1
ATOM 2509 C C . LEU A 1 312 ? 6.909 7.863 -2.105 1.00 93.25 312 LEU A C 1
ATOM 2511 O O . LEU A 1 312 ? 7.517 6.810 -2.287 1.00 93.25 312 LEU A O 1
ATOM 2515 N N . GLY A 1 313 ? 5.679 8.061 -2.593 1.00 90.88 313 GLY A N 1
ATOM 2516 C CA . GLY A 1 313 ? 4.965 7.101 -3.442 1.00 90.88 313 GLY A CA 1
ATOM 2517 C C . GLY A 1 313 ? 5.469 7.034 -4.893 1.00 90.88 313 GLY A C 1
ATOM 2518 O O . GLY A 1 313 ? 5.127 6.099 -5.610 1.00 90.88 313 GLY A O 1
ATOM 2519 N N . GLY A 1 314 ? 6.270 8.009 -5.339 1.00 89.19 314 GLY A N 1
ATOM 2520 C CA . GLY A 1 314 ? 6.828 8.083 -6.700 1.00 89.19 314 GLY A CA 1
ATOM 2521 C C . GLY A 1 314 ? 5.905 8.707 -7.758 1.00 89.19 314 GLY A C 1
ATOM 2522 O O . GLY A 1 314 ? 6.354 8.969 -8.868 1.00 89.19 314 GLY A O 1
ATOM 2523 N N . ALA A 1 315 ? 4.642 8.986 -7.415 1.00 90.06 315 ALA A N 1
ATOM 2524 C CA . ALA A 1 315 ? 3.680 9.640 -8.305 1.00 90.06 315 ALA A CA 1
ATOM 2525 C C . ALA A 1 315 ? 3.870 11.166 -8.378 1.00 90.06 315 ALA A C 1
ATOM 2527 O O . ALA A 1 315 ? 3.883 11.742 -9.458 1.00 90.06 315 ALA A O 1
ATOM 2528 N N . MET A 1 316 ? 4.015 11.821 -7.218 1.00 88.25 316 MET A N 1
ATOM 2529 C CA . MET A 1 316 ? 4.115 13.284 -7.122 1.00 88.25 316 MET A CA 1
ATOM 2530 C C . MET A 1 316 ? 5.530 13.797 -7.412 1.00 88.25 316 MET A C 1
ATOM 2532 O O . MET A 1 316 ? 5.701 14.848 -8.022 1.00 88.25 316 MET A O 1
ATOM 2536 N N . PHE A 1 317 ? 6.547 13.049 -6.976 1.00 88.62 317 PHE A N 1
ATOM 2537 C CA . PHE A 1 317 ? 7.953 13.402 -7.148 1.00 88.62 317 PHE A CA 1
ATOM 2538 C C . PHE A 1 317 ? 8.750 12.188 -7.626 1.00 88.62 317 PHE A C 1
ATOM 2540 O O . PHE A 1 317 ? 8.715 11.128 -6.999 1.00 88.62 317 PHE A O 1
ATOM 2547 N N . SER A 1 318 ? 9.507 12.354 -8.713 1.00 86.75 318 SER A N 1
ATOM 2548 C CA . SER A 1 318 ? 10.436 11.331 -9.201 1.00 86.75 318 SER A CA 1
ATOM 2549 C C . SER A 1 318 ? 11.571 11.112 -8.197 1.00 86.75 318 SER A C 1
ATOM 2551 O O . SER A 1 318 ? 12.161 12.073 -7.700 1.00 86.75 318 SER A O 1
ATOM 2553 N N . PHE A 1 319 ? 11.944 9.855 -7.943 1.00 87.75 319 PHE A N 1
ATOM 2554 C CA . PHE A 1 319 ? 12.973 9.524 -6.948 1.00 87.75 319 PHE A CA 1
ATOM 2555 C C . PHE A 1 319 ? 14.366 10.084 -7.262 1.00 87.75 319 PHE A C 1
ATOM 2557 O O . PHE A 1 319 ? 15.116 10.403 -6.338 1.00 87.75 319 PHE A O 1
ATOM 2564 N N . SER A 1 320 ? 14.692 10.259 -8.543 1.00 81.25 320 SER A N 1
ATOM 2565 C CA . SER A 1 320 ? 15.942 10.874 -9.004 1.00 81.25 320 SER A CA 1
ATOM 2566 C C . SER A 1 320 ? 16.019 12.379 -8.716 1.00 81.25 320 SER A C 1
ATOM 2568 O O . SER A 1 320 ? 17.110 12.945 -8.691 1.00 81.25 320 SER A O 1
ATOM 2570 N N . LYS A 1 321 ? 14.872 13.025 -8.467 1.00 83.94 321 LYS A N 1
ATOM 2571 C CA . LYS A 1 321 ? 14.735 14.472 -8.225 1.00 83.94 321 LYS A CA 1
ATOM 2572 C C . LYS A 1 321 ? 14.527 14.813 -6.745 1.00 83.94 321 LYS A C 1
ATOM 2574 O O . LYS A 1 321 ? 14.353 15.980 -6.403 1.00 83.94 321 LYS A O 1
ATOM 2579 N N . LEU A 1 322 ? 14.547 13.814 -5.861 1.00 86.44 322 LEU A N 1
ATOM 2580 C CA . LEU A 1 322 ? 14.530 14.031 -4.415 1.00 86.44 322 LEU A CA 1
ATOM 2581 C C . LEU A 1 322 ? 15.887 14.550 -3.918 1.00 86.44 322 LEU A C 1
ATOM 2583 O O . LEU A 1 322 ? 16.907 14.462 -4.602 1.00 86.44 322 LEU A O 1
ATOM 2587 N N . ASN A 1 323 ? 15.907 15.075 -2.690 1.00 86.31 323 ASN A N 1
ATOM 2588 C CA . ASN A 1 323 ? 17.146 15.467 -2.015 1.00 86.31 323 ASN A CA 1
ATOM 2589 C C . ASN A 1 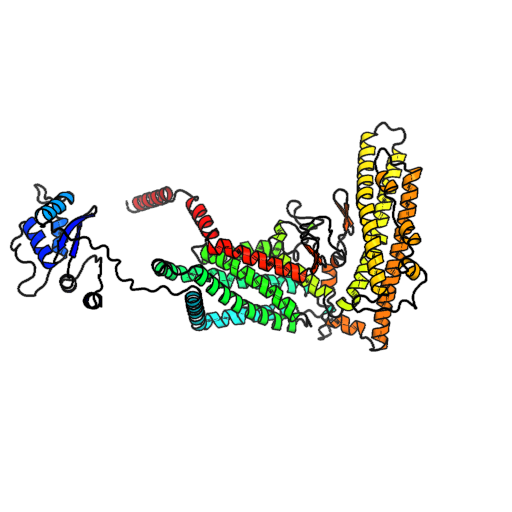323 ? 18.164 14.314 -2.073 1.00 86.31 323 ASN A C 1
ATOM 2591 O O . ASN A 1 323 ? 17.797 13.182 -1.773 1.00 86.31 323 ASN A O 1
ATOM 2595 N N . ARG A 1 324 ? 19.432 14.599 -2.403 1.00 81.56 324 ARG A N 1
ATOM 2596 C CA . ARG A 1 324 ? 20.516 13.607 -2.560 1.00 81.56 324 ARG A CA 1
ATOM 2597 C C . ARG A 1 324 ? 20.693 12.658 -1.367 1.00 81.56 324 ARG A C 1
ATOM 2599 O O . ARG A 1 324 ? 21.207 11.565 -1.554 1.00 81.56 324 ARG A O 1
ATOM 2606 N N . LEU A 1 325 ? 20.276 13.060 -0.163 1.00 80.88 325 LEU A N 1
ATOM 2607 C CA . LEU A 1 325 ? 20.306 12.206 1.033 1.00 80.88 325 LEU A CA 1
ATOM 2608 C C . LEU A 1 325 ? 19.260 11.077 1.010 1.00 80.88 325 LEU A C 1
ATOM 2610 O O . LEU A 1 325 ? 19.417 10.082 1.709 1.00 80.88 325 LEU A O 1
ATOM 2614 N N . ILE A 1 326 ? 18.181 11.250 0.245 1.00 79.25 326 ILE A N 1
ATOM 2615 C CA . ILE A 1 326 ? 17.033 10.337 0.181 1.00 79.25 326 ILE A CA 1
ATOM 2616 C C . ILE A 1 326 ? 16.894 9.743 -1.225 1.00 79.25 326 ILE A C 1
ATOM 2618 O O . ILE A 1 326 ? 16.598 8.562 -1.360 1.00 79.25 326 ILE A O 1
ATOM 2622 N N . GLY A 1 327 ? 17.082 10.548 -2.270 1.00 78.62 327 GLY A N 1
ATOM 2623 C CA . GLY A 1 327 ? 16.925 10.156 -3.666 1.00 78.62 327 GLY A CA 1
ATOM 2624 C C . GLY A 1 327 ? 17.968 9.150 -4.141 1.00 78.62 327 GLY A C 1
ATOM 2625 O O . GLY A 1 327 ? 19.030 8.970 -3.549 1.00 78.62 327 GLY A O 1
ATOM 2626 N N . SER A 1 328 ? 17.661 8.492 -5.252 1.00 79.50 328 SER A N 1
ATOM 2627 C CA . SER A 1 328 ? 18.584 7.592 -5.936 1.00 79.50 328 SER A CA 1
ATOM 2628 C C . SER A 1 328 ? 18.311 7.640 -7.436 1.00 79.50 328 SER A C 1
ATOM 2630 O O . SER A 1 328 ? 17.169 7.810 -7.860 1.00 79.50 328 SER A O 1
ATOM 2632 N N . VAL A 1 329 ? 19.381 7.555 -8.227 1.00 77.75 329 VAL A N 1
ATOM 2633 C CA . VAL A 1 329 ? 19.337 7.655 -9.697 1.00 77.75 329 VAL A CA 1
ATOM 2634 C C . VAL A 1 329 ? 19.040 6.301 -10.346 1.00 77.75 329 VAL A C 1
ATOM 2636 O O . VAL A 1 329 ? 18.465 6.246 -11.424 1.00 77.75 329 VAL A O 1
ATOM 2639 N N . ASP A 1 330 ? 19.431 5.213 -9.684 1.00 80.12 330 ASP A N 1
ATOM 2640 C CA . ASP A 1 330 ? 19.462 3.862 -10.254 1.00 80.12 330 ASP A CA 1
ATOM 2641 C C . ASP A 1 330 ? 18.355 2.950 -9.713 1.00 80.12 330 ASP A C 1
ATOM 2643 O O . ASP A 1 330 ? 17.804 2.129 -10.438 1.00 80.12 330 ASP A O 1
ATOM 2647 N N . LYS A 1 331 ? 18.014 3.082 -8.428 1.00 85.62 331 LYS A N 1
ATOM 2648 C CA . LYS A 1 331 ? 17.055 2.202 -7.746 1.00 85.62 331 LYS A CA 1
ATOM 2649 C C . LYS A 1 331 ? 16.086 3.017 -6.917 1.00 85.62 331 LYS A C 1
ATOM 2651 O O . LYS A 1 331 ? 16.351 4.168 -6.584 1.00 85.62 331 LYS A O 1
ATOM 2656 N N . VAL A 1 332 ? 14.972 2.409 -6.526 1.00 86.81 332 VAL A N 1
ATOM 2657 C CA . VAL A 1 332 ? 14.058 3.066 -5.589 1.00 86.81 332 VAL A CA 1
ATOM 2658 C C . VAL A 1 332 ? 14.766 3.305 -4.236 1.00 86.81 332 VAL A C 1
ATOM 2660 O O . VAL A 1 332 ? 15.460 2.409 -3.739 1.00 86.81 332 VAL A O 1
ATOM 2663 N N . PRO A 1 333 ? 14.637 4.501 -3.629 1.00 89.00 333 PRO A N 1
ATOM 2664 C CA . PRO A 1 333 ? 15.154 4.799 -2.298 1.00 89.00 333 PRO A CA 1
ATOM 2665 C C . PRO A 1 333 ? 14.692 3.829 -1.214 1.00 89.00 333 PRO A C 1
ATOM 2667 O O . PRO A 1 333 ? 13.517 3.475 -1.157 1.00 89.00 333 PRO A O 1
ATOM 2670 N N . VAL A 1 334 ? 15.583 3.518 -0.267 1.00 87.94 334 VAL A N 1
ATOM 2671 C CA . VAL A 1 334 ? 15.267 2.635 0.873 1.00 87.94 334 VAL A CA 1
ATOM 2672 C C . VAL A 1 334 ? 14.105 3.182 1.708 1.00 87.94 334 VAL A C 1
ATOM 2674 O O . VAL A 1 334 ? 13.231 2.436 2.130 1.00 87.94 334 VAL A O 1
ATOM 2677 N N . VAL A 1 335 ? 14.035 4.503 1.900 1.00 89.44 335 VAL A N 1
ATOM 2678 C CA . VAL A 1 335 ? 12.926 5.129 2.645 1.00 89.44 335 VAL A CA 1
ATOM 2679 C C . VAL A 1 335 ? 11.585 4.936 1.917 1.00 89.44 335 VAL A C 1
ATOM 2681 O O . VAL A 1 335 ? 10.550 4.773 2.557 1.00 89.44 335 VAL A O 1
ATOM 2684 N N . ALA A 1 336 ? 11.598 4.884 0.582 1.00 91.56 336 ALA A N 1
ATOM 2685 C CA . ALA A 1 336 ? 10.413 4.621 -0.231 1.00 91.56 336 ALA A CA 1
ATOM 2686 C C . ALA A 1 336 ? 10.059 3.119 -0.313 1.00 91.56 336 ALA A C 1
ATOM 2688 O O . ALA A 1 336 ? 8.917 2.786 -0.622 1.00 91.56 336 ALA A O 1
ATOM 2689 N N . ASP A 1 337 ? 10.985 2.192 -0.014 1.00 91.25 337 ASP A N 1
ATOM 2690 C CA . ASP A 1 337 ? 10.676 0.762 0.212 1.00 91.25 337 ASP A CA 1
ATOM 2691 C C . ASP A 1 337 ? 9.767 0.552 1.442 1.00 91.25 337 ASP A C 1
ATOM 2693 O O . ASP A 1 337 ? 9.046 -0.442 1.505 1.00 91.25 337 ASP A O 1
ATOM 2697 N N . MET A 1 338 ? 9.725 1.500 2.386 1.00 91.94 338 MET A N 1
ATOM 2698 C CA . MET A 1 338 ? 8.855 1.431 3.572 1.00 91.94 338 MET A CA 1
ATOM 2699 C C . MET A 1 338 ? 7.425 1.947 3.332 1.00 91.94 338 MET A C 1
ATOM 2701 O O . MET A 1 338 ? 6.592 1.888 4.239 1.00 91.94 338 MET A O 1
ATOM 2705 N N . MET A 1 339 ? 7.127 2.486 2.147 1.00 95.75 339 MET A N 1
ATOM 2706 C CA . MET A 1 339 ? 5.839 3.115 1.843 1.00 95.75 339 MET A CA 1
ATOM 2707 C C . MET A 1 339 ? 4.936 2.150 1.077 1.00 95.75 339 MET A C 1
ATOM 2709 O O . MET A 1 339 ? 5.253 1.749 -0.042 1.00 95.75 339 MET A O 1
ATOM 2713 N N . ALA A 1 340 ? 3.779 1.807 1.647 1.00 97.12 340 ALA A N 1
ATOM 2714 C CA . ALA A 1 340 ? 2.807 0.940 0.982 1.00 97.12 340 ALA A CA 1
ATOM 2715 C C . ALA A 1 340 ? 2.241 1.597 -0.287 1.00 97.12 340 ALA A C 1
ATOM 2717 O O . ALA A 1 340 ? 1.991 0.911 -1.280 1.00 97.12 340 ALA A O 1
ATOM 2718 N N . SER A 1 341 ? 2.104 2.929 -0.283 1.00 97.00 341 SER A N 1
ATOM 2719 C CA . SER A 1 341 ? 1.672 3.703 -1.452 1.00 97.00 341 SER A CA 1
ATOM 2720 C C . SER A 1 341 ? 2.590 3.514 -2.657 1.00 97.00 341 SER A C 1
ATOM 2722 O O . SER A 1 341 ? 2.098 3.427 -3.778 1.00 97.00 341 SER A O 1
ATOM 2724 N N . ARG A 1 342 ? 3.907 3.411 -2.437 1.00 95.94 342 ARG A N 1
ATOM 2725 C CA . ARG A 1 342 ? 4.887 3.239 -3.510 1.00 95.94 342 ARG A CA 1
ATOM 2726 C C . ARG A 1 342 ? 4.698 1.905 -4.207 1.00 95.94 342 ARG A C 1
ATOM 2728 O O . ARG A 1 342 ? 4.601 1.864 -5.431 1.00 95.94 342 ARG A O 1
ATOM 2735 N N . TRP A 1 343 ? 4.642 0.821 -3.433 1.00 97.31 343 TRP A N 1
ATOM 2736 C CA . TRP A 1 343 ? 4.437 -0.527 -3.964 1.00 97.31 343 TRP A CA 1
ATOM 2737 C C . TRP A 1 343 ? 3.099 -0.627 -4.704 1.00 97.31 343 TRP A C 1
ATOM 2739 O O . TRP A 1 343 ? 3.041 -1.180 -5.803 1.00 97.31 343 TRP A O 1
ATOM 2749 N N . ALA A 1 344 ? 2.042 -0.034 -4.145 1.00 98.06 344 ALA A N 1
ATOM 2750 C CA . ALA A 1 344 ? 0.725 -0.016 -4.767 1.00 98.06 344 ALA A CA 1
ATOM 2751 C C . ALA A 1 344 ? 0.710 0.765 -6.089 1.00 98.06 344 ALA A C 1
ATOM 2753 O O . ALA A 1 344 ? 0.171 0.284 -7.085 1.00 98.06 344 ALA A O 1
ATOM 2754 N N . TYR A 1 345 ? 1.326 1.948 -6.113 1.00 97.94 345 TYR A N 1
ATOM 2755 C CA . TYR A 1 345 ? 1.334 2.816 -7.286 1.00 97.94 345 TYR A CA 1
ATOM 2756 C C . TYR A 1 345 ? 2.156 2.209 -8.422 1.00 97.94 345 TYR A C 1
ATOM 2758 O O . TYR A 1 345 ? 1.648 2.063 -9.530 1.00 97.94 345 TYR A O 1
ATOM 2766 N N . GLU A 1 346 ? 3.377 1.752 -8.135 1.00 97.25 346 GLU A N 1
ATOM 2767 C CA . GLU A 1 346 ? 4.209 1.041 -9.110 1.00 97.25 346 GLU A CA 1
ATOM 2768 C C . GLU A 1 346 ? 3.499 -0.199 -9.657 1.00 97.25 346 GLU A C 1
ATOM 2770 O O . GLU A 1 346 ? 3.444 -0.397 -10.868 1.00 97.25 346 GLU A O 1
ATOM 2775 N N . GLY A 1 347 ? 2.914 -1.009 -8.769 1.00 97.25 347 GLY A N 1
ATOM 2776 C CA . GLY A 1 347 ? 2.245 -2.248 -9.149 1.00 97.25 347 GLY A CA 1
ATOM 2777 C C . GLY A 1 347 ? 1.077 -1.993 -10.095 1.00 97.25 347 GLY A C 1
ATOM 2778 O O . GLY A 1 347 ? 0.954 -2.679 -11.108 1.00 97.25 347 GLY A O 1
ATOM 2779 N N . LEU A 1 348 ? 0.243 -0.990 -9.802 1.00 97.50 348 LEU A N 1
ATOM 2780 C CA . LEU A 1 348 ? -0.922 -0.691 -10.630 1.00 97.50 348 LEU A CA 1
ATOM 2781 C C . LEU A 1 348 ? -0.552 -0.002 -11.944 1.00 97.50 348 LEU A C 1
ATOM 2783 O O . LEU A 1 348 ? -1.149 -0.331 -12.962 1.00 97.50 348 LEU A O 1
ATOM 2787 N N . MET A 1 349 ? 0.438 0.896 -11.943 1.00 97.75 349 MET A N 1
ATOM 2788 C CA . MET A 1 349 ? 0.935 1.554 -13.159 1.00 97.75 349 MET A CA 1
ATOM 2789 C C . MET A 1 349 ? 1.541 0.537 -14.131 1.00 97.75 349 MET A C 1
ATOM 2791 O O . MET A 1 349 ? 1.136 0.486 -15.291 1.00 97.75 349 MET A O 1
ATOM 2795 N N . VAL A 1 350 ? 2.441 -0.329 -13.646 1.00 97.12 350 VAL A N 1
ATOM 2796 C CA . VAL A 1 350 ? 3.064 -1.389 -14.457 1.00 97.12 350 VAL A CA 1
ATOM 2797 C C . VAL A 1 350 ? 2.010 -2.364 -14.977 1.00 97.12 350 VAL A C 1
ATOM 2799 O O . VAL A 1 350 ? 2.027 -2.707 -16.154 1.00 97.12 350 VAL A O 1
ATOM 2802 N N . TYR A 1 351 ? 1.057 -2.781 -14.138 1.00 97.06 351 TYR A N 1
ATOM 2803 C CA . TYR A 1 351 ? 0.004 -3.709 -14.556 1.00 97.06 351 TYR A CA 1
ATOM 2804 C C . TYR A 1 351 ? -0.963 -3.082 -15.570 1.00 97.06 351 TYR A C 1
ATOM 2806 O O . TYR A 1 351 ? -1.296 -3.704 -16.576 1.00 97.06 351 TYR A O 1
ATOM 2814 N N . GLN A 1 352 ? -1.401 -1.842 -15.334 1.00 96.38 352 GLN A N 1
ATOM 2815 C CA . GLN A 1 352 ? -2.272 -1.102 -16.250 1.00 96.38 352 GLN A CA 1
ATOM 2816 C C . GLN A 1 352 ? -1.593 -0.879 -17.607 1.00 96.38 352 GLN A C 1
ATOM 2818 O O . GLN A 1 352 ? -2.268 -0.954 -18.632 1.00 96.38 352 GLN A O 1
ATOM 2823 N N . PHE A 1 353 ? -0.281 -0.645 -17.617 1.00 96.38 353 PHE A N 1
ATOM 2824 C CA . PHE A 1 353 ? 0.503 -0.560 -18.840 1.00 96.38 353 PHE A CA 1
ATOM 2825 C C . PHE A 1 353 ? 0.636 -1.927 -19.523 1.00 96.38 353 PHE A C 1
ATOM 2827 O O . PHE A 1 353 ? 0.052 -2.146 -20.574 1.00 96.38 353 PHE A O 1
ATOM 2834 N N . LYS A 1 354 ? 1.333 -2.879 -18.900 1.00 95.12 354 LYS A N 1
ATOM 2835 C CA . LYS A 1 354 ? 1.764 -4.139 -19.526 1.00 95.12 354 LYS A CA 1
ATOM 2836 C C . LYS A 1 354 ? 0.613 -5.105 -19.823 1.00 95.12 354 LYS A C 1
ATOM 2838 O O . LYS A 1 354 ? 0.584 -5.744 -20.871 1.00 95.12 354 LYS A O 1
ATOM 2843 N N . GLU A 1 355 ? -0.342 -5.242 -18.904 1.00 94.75 355 GLU A N 1
ATOM 2844 C CA . GLU A 1 355 ? -1.357 -6.306 -18.959 1.00 94.75 355 GLU A CA 1
ATOM 2845 C C . GLU A 1 355 ? -2.673 -5.868 -19.608 1.00 94.75 355 GLU A C 1
ATOM 2847 O O . GLU A 1 355 ? -3.629 -6.654 -19.684 1.00 94.75 355 GLU A O 1
ATOM 2852 N N . ASN A 1 356 ? -2.770 -4.625 -20.095 1.00 94.62 356 ASN A N 1
ATOM 2853 C CA . ASN A 1 356 ? -3.973 -4.214 -20.805 1.00 94.62 356 ASN A CA 1
ATOM 2854 C C . ASN A 1 356 ? -4.121 -4.992 -22.117 1.00 94.62 356 ASN A C 1
ATOM 2856 O O . ASN A 1 356 ? -3.158 -5.460 -22.721 1.00 94.62 356 ASN A O 1
ATOM 2860 N N . LYS A 1 357 ? -5.370 -5.167 -22.560 1.00 93.75 357 LYS A N 1
ATOM 2861 C CA . LYS A 1 357 ? -5.669 -6.047 -23.698 1.00 93.75 357 LYS A CA 1
ATOM 2862 C C . LYS A 1 357 ? -5.000 -5.604 -25.003 1.00 93.75 357 LYS A C 1
ATOM 2864 O O . LYS A 1 357 ? -4.823 -6.460 -25.868 1.00 93.75 357 LYS A O 1
ATOM 2869 N N . PHE A 1 358 ? -4.700 -4.311 -25.144 1.00 93.88 358 PHE A N 1
ATOM 2870 C CA . PHE A 1 358 ? -3.979 -3.749 -26.280 1.00 93.88 358 PHE A CA 1
ATOM 2871 C C . PHE A 1 358 ? -2.479 -4.031 -26.147 1.00 93.88 358 PHE A C 1
ATOM 2873 O O . PHE A 1 358 ? -1.942 -4.802 -26.940 1.00 93.88 358 PHE A O 1
ATOM 2880 N N . GLU A 1 359 ? -1.847 -3.519 -25.094 1.00 93.31 359 GLU A N 1
ATOM 2881 C CA . GLU A 1 359 ? -0.393 -3.556 -24.914 1.00 93.31 359 GLU A CA 1
ATOM 2882 C C . GLU A 1 359 ? 0.152 -4.976 -24.783 1.00 93.31 359 GLU A C 1
ATOM 2884 O O . GLU A 1 359 ? 1.191 -5.292 -25.343 1.00 93.31 359 GLU A O 1
ATOM 2889 N N . LYS A 1 360 ? -0.595 -5.899 -24.170 1.00 91.62 360 LYS A N 1
ATOM 2890 C CA . LYS A 1 360 ? -0.189 -7.308 -24.027 1.00 91.62 360 LYS A CA 1
ATOM 2891 C C . LYS A 1 360 ? 0.156 -8.003 -25.356 1.00 91.62 360 LYS A C 1
ATOM 2893 O O . LYS A 1 360 ? 0.877 -9.007 -25.377 1.00 91.62 360 LYS A O 1
ATOM 2898 N N . GLN A 1 361 ? -0.386 -7.514 -26.473 1.00 88.81 361 GLN A N 1
ATOM 2899 C CA . GLN A 1 361 ? -0.073 -8.035 -27.805 1.00 88.81 361 GLN A CA 1
ATOM 2900 C C . GLN A 1 361 ? 1.269 -7.523 -28.329 1.00 88.81 361 GLN A C 1
ATOM 2902 O O . GLN A 1 361 ? 1.936 -8.258 -29.053 1.00 88.81 361 GLN A O 1
ATOM 2907 N N . TYR A 1 362 ? 1.657 -6.307 -27.942 1.00 90.38 362 TYR A N 1
ATOM 2908 C CA . TYR A 1 362 ? 2.777 -5.570 -28.521 1.00 90.38 362 TYR A CA 1
ATOM 2909 C C . TYR A 1 362 ? 3.989 -5.431 -27.591 1.00 90.38 362 TYR A C 1
ATOM 2911 O O . TYR A 1 362 ? 5.106 -5.323 -28.088 1.00 90.38 362 TYR A O 1
ATOM 2919 N N . PHE A 1 363 ? 3.787 -5.550 -26.276 1.00 92.19 363 PHE A N 1
ATOM 2920 C CA . PHE A 1 363 ? 4.782 -5.312 -25.227 1.00 92.19 363 PHE A CA 1
ATOM 2921 C C . PHE A 1 363 ? 6.118 -6.009 -25.490 1.00 92.19 363 PHE A C 1
ATOM 2923 O O . PHE A 1 363 ? 7.170 -5.395 -25.378 1.00 92.19 363 PHE A O 1
ATOM 2930 N N . ASP A 1 364 ? 6.090 -7.286 -25.880 1.00 87.94 364 ASP A N 1
ATOM 2931 C CA . ASP A 1 364 ? 7.310 -8.059 -26.125 1.00 87.94 364 ASP A CA 1
ATOM 2932 C C . ASP A 1 364 ? 8.141 -7.494 -27.293 1.00 87.94 364 ASP A C 1
ATOM 2934 O O . ASP A 1 364 ? 9.372 -7.473 -27.214 1.00 87.94 364 ASP A O 1
ATOM 2938 N N . TYR A 1 365 ? 7.476 -7.020 -28.356 1.00 86.31 365 TYR A N 1
ATOM 2939 C CA . TYR A 1 365 ? 8.122 -6.400 -29.517 1.00 86.31 365 TYR A CA 1
ATOM 2940 C C . TYR A 1 365 ? 8.618 -4.999 -29.177 1.00 86.31 365 TYR A C 1
ATOM 2942 O O . TYR A 1 365 ? 9.757 -4.658 -29.490 1.00 86.31 365 TYR A O 1
ATOM 2950 N N . ASP A 1 366 ? 7.787 -4.205 -28.501 1.00 92.56 366 ASP A N 1
ATOM 2951 C CA . ASP A 1 366 ? 8.134 -2.843 -28.107 1.00 92.56 366 ASP A CA 1
ATOM 2952 C C . ASP A 1 366 ? 9.270 -2.829 -27.070 1.00 92.56 366 ASP A C 1
ATOM 2954 O O . ASP A 1 366 ? 10.150 -1.973 -27.154 1.00 92.56 366 ASP A O 1
ATOM 2958 N N . GLN A 1 367 ? 9.364 -3.844 -26.203 1.00 92.12 367 GLN A N 1
ATOM 2959 C CA . GLN A 1 367 ? 10.497 -4.043 -25.296 1.00 92.12 367 GLN A CA 1
ATOM 2960 C C . GLN A 1 367 ? 11.808 -4.288 -26.056 1.00 92.12 367 GLN A C 1
ATOM 2962 O O . GLN A 1 367 ? 12.815 -3.642 -25.773 1.00 92.12 367 GLN A O 1
ATOM 2967 N N . VAL A 1 368 ? 11.813 -5.207 -27.029 1.00 89.50 368 VAL A N 1
ATOM 2968 C CA . VAL A 1 368 ? 13.007 -5.495 -27.849 1.00 89.50 368 VAL A CA 1
ATOM 2969 C C . VAL A 1 368 ? 13.411 -4.271 -28.668 1.00 89.50 368 VAL A C 1
ATOM 2971 O O . VAL A 1 368 ? 14.582 -3.894 -28.676 1.00 89.50 368 VAL A O 1
ATOM 2974 N N . LYS A 1 369 ? 12.433 -3.610 -29.294 1.00 91.25 369 LYS A N 1
ATOM 2975 C CA . LYS A 1 369 ? 12.631 -2.384 -30.071 1.00 91.25 369 LYS A CA 1
ATOM 2976 C C . LYS A 1 369 ? 13.242 -1.273 -29.216 1.00 91.25 369 LYS A C 1
ATOM 2978 O O . LYS A 1 369 ? 14.200 -0.632 -29.628 1.00 91.25 369 LYS A O 1
ATOM 2983 N N . SER A 1 370 ? 12.717 -1.086 -28.010 1.00 94.50 370 SER A N 1
ATOM 2984 C CA . SER A 1 370 ? 13.191 -0.108 -27.035 1.00 94.50 370 SER A CA 1
ATOM 2985 C C . SER A 1 370 ? 14.633 -0.366 -26.587 1.00 94.50 370 SER A C 1
ATOM 2987 O O . SER A 1 370 ? 15.426 0.570 -26.486 1.00 94.50 370 SER A O 1
ATOM 2989 N N . ILE A 1 371 ? 14.988 -1.625 -26.307 1.00 92.38 371 ILE A N 1
ATOM 2990 C CA . ILE A 1 371 ? 16.357 -2.009 -25.932 1.00 92.38 371 ILE A CA 1
ATOM 2991 C C . ILE A 1 371 ? 17.320 -1.725 -27.088 1.00 92.38 371 ILE A C 1
ATOM 2993 O O . ILE A 1 371 ? 18.328 -1.051 -26.885 1.00 92.38 371 ILE A O 1
ATOM 2997 N N . ALA A 1 372 ? 16.978 -2.172 -28.298 1.00 91.06 372 ALA A N 1
ATOM 2998 C CA . ALA A 1 372 ? 17.807 -1.978 -29.481 1.00 91.06 372 ALA A CA 1
ATOM 2999 C C . ALA A 1 372 ? 18.009 -0.491 -29.815 1.00 91.06 372 ALA A C 1
ATOM 3001 O O . ALA A 1 372 ? 19.145 -0.046 -29.964 1.00 91.06 372 ALA A O 1
ATOM 3002 N N . ASN A 1 373 ? 16.927 0.294 -29.831 1.00 94.50 373 ASN A N 1
ATOM 3003 C CA . ASN A 1 373 ? 16.991 1.726 -30.120 1.00 94.50 373 ASN A CA 1
ATOM 3004 C C . ASN A 1 373 ? 17.845 2.478 -29.091 1.00 94.50 373 ASN A C 1
ATOM 3006 O O . ASN A 1 373 ? 18.677 3.302 -29.455 1.00 94.50 373 ASN A O 1
ATOM 3010 N N . PHE A 1 374 ? 17.670 2.189 -27.797 1.00 94.31 374 PHE A N 1
ATOM 3011 C CA . PHE A 1 374 ? 18.477 2.814 -26.747 1.00 94.31 374 PHE A CA 1
ATOM 3012 C C . PHE A 1 374 ? 19.963 2.481 -26.900 1.00 94.31 374 PHE A C 1
ATOM 3014 O O . PHE A 1 374 ? 20.818 3.361 -26.781 1.00 94.31 374 PHE A O 1
ATOM 3021 N N . ASN A 1 375 ? 20.277 1.213 -27.160 1.00 93.00 375 ASN A N 1
ATOM 3022 C CA . ASN A 1 375 ? 21.660 0.782 -27.266 1.00 93.00 375 ASN A CA 1
ATOM 3023 C C . ASN A 1 375 ? 22.356 1.417 -28.478 1.00 93.00 375 ASN A C 1
ATOM 3025 O O . ASN A 1 375 ? 23.460 1.941 -28.335 1.00 93.00 375 ASN A O 1
ATOM 3029 N N . GLN A 1 376 ? 21.676 1.456 -29.624 1.00 92.50 376 GLN A N 1
ATOM 3030 C CA . GLN A 1 376 ? 22.167 2.078 -30.852 1.00 92.50 376 GLN A CA 1
ATOM 3031 C C . GLN A 1 376 ? 22.317 3.605 -30.731 1.00 92.50 376 GLN A C 1
ATOM 3033 O O . GLN A 1 376 ? 23.350 4.151 -31.109 1.00 92.50 376 GLN A O 1
ATOM 3038 N N . ASP A 1 377 ? 21.313 4.304 -30.195 1.00 93.00 377 ASP A N 1
ATOM 3039 C CA . ASP A 1 377 ? 21.26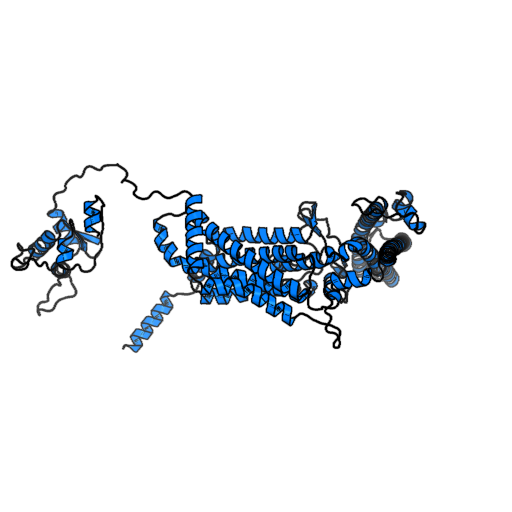5 5.774 -30.234 1.00 93.00 377 ASP A CA 1
ATOM 3040 C C . ASP A 1 377 ? 21.935 6.450 -29.034 1.00 93.00 377 ASP A C 1
ATOM 3042 O O . ASP A 1 377 ? 22.186 7.661 -29.067 1.00 93.00 377 ASP A O 1
ATOM 3046 N N . LYS A 1 378 ? 22.131 5.718 -27.928 1.00 93.56 378 LYS A N 1
ATOM 3047 C CA . LYS A 1 378 ? 22.596 6.280 -26.649 1.00 93.56 378 LYS A CA 1
ATOM 3048 C C . LYS A 1 378 ? 23.783 5.534 -26.070 1.00 93.56 378 LYS A C 1
ATOM 3050 O O . LYS A 1 378 ? 24.763 6.185 -25.722 1.00 93.56 378 LYS A O 1
ATOM 3055 N N . LEU A 1 379 ? 23.699 4.210 -25.921 1.00 94.12 379 LEU A N 1
ATOM 3056 C CA . LEU A 1 379 ? 24.754 3.447 -25.249 1.00 94.12 379 LEU A CA 1
ATOM 3057 C C . LEU A 1 379 ? 26.041 3.442 -26.071 1.00 94.12 379 LEU A C 1
ATOM 3059 O O . LEU A 1 379 ? 27.067 3.893 -25.573 1.00 94.12 379 LEU A O 1
ATOM 3063 N N . ILE A 1 380 ? 25.973 2.969 -27.317 1.00 94.38 380 ILE A N 1
ATOM 3064 C CA . ILE A 1 380 ? 27.138 2.826 -28.195 1.00 94.38 380 ILE A CA 1
ATOM 3065 C C . ILE A 1 380 ? 27.826 4.175 -28.425 1.00 94.38 380 ILE A C 1
ATOM 3067 O O . ILE A 1 380 ? 29.008 4.258 -28.101 1.00 94.38 380 ILE A O 1
ATOM 3071 N N . PRO A 1 381 ? 27.124 5.261 -28.820 1.00 95.25 381 PRO A N 1
ATOM 3072 C CA . PRO A 1 381 ? 27.749 6.576 -28.933 1.00 95.25 381 PRO A CA 1
ATOM 3073 C C . PRO A 1 381 ? 28.424 7.030 -27.637 1.00 95.25 381 PRO A C 1
ATOM 3075 O O . PRO A 1 381 ? 29.489 7.629 -27.685 1.00 95.25 381 PRO A O 1
ATOM 3078 N N . LYS A 1 382 ? 27.856 6.710 -26.463 1.00 94.12 382 LYS A N 1
ATOM 3079 C CA . LYS A 1 382 ? 28.466 7.081 -25.181 1.00 94.12 382 LYS A CA 1
ATOM 3080 C C . LYS A 1 382 ? 29.737 6.291 -24.872 1.00 94.12 382 LYS A C 1
ATOM 3082 O O . LYS A 1 382 ? 30.646 6.846 -24.261 1.00 94.12 382 LYS A O 1
ATOM 3087 N N . LEU A 1 383 ? 29.804 5.023 -25.273 1.00 94.19 383 LEU A N 1
ATOM 3088 C CA . LEU A 1 383 ? 31.018 4.212 -25.164 1.00 94.19 383 LEU A CA 1
ATOM 3089 C C . LEU A 1 383 ? 32.080 4.678 -26.173 1.00 94.19 383 LEU A C 1
ATOM 3091 O O . LEU A 1 383 ? 33.248 4.778 -25.801 1.00 94.19 383 LEU A O 1
ATOM 3095 N N . SER A 1 384 ? 31.673 5.048 -27.391 1.00 94.44 384 SER A N 1
ATOM 3096 C CA . SER A 1 384 ? 32.545 5.666 -28.398 1.00 94.44 384 SER A CA 1
ATOM 3097 C C . SER A 1 384 ? 33.132 6.988 -27.912 1.00 94.44 384 SER A C 1
ATOM 3099 O O . SER A 1 384 ? 34.350 7.133 -27.902 1.00 94.44 384 SER A O 1
ATOM 3101 N N . GLU A 1 385 ? 32.304 7.891 -27.374 1.00 93.69 385 GLU A N 1
ATOM 3102 C CA . GLU A 1 385 ? 32.758 9.143 -26.748 1.00 93.69 385 GLU A CA 1
ATOM 3103 C C . GLU A 1 385 ? 33.791 8.891 -25.636 1.00 93.69 385 GLU A C 1
ATOM 3105 O O . GLU A 1 385 ? 34.742 9.653 -25.489 1.00 93.69 385 GLU A O 1
ATOM 3110 N N . SER A 1 386 ? 33.619 7.833 -24.834 1.00 92.19 386 SER A N 1
ATOM 3111 C CA . SER A 1 386 ? 34.585 7.467 -23.790 1.00 92.19 386 SER A CA 1
ATOM 3112 C C . SER A 1 386 ? 35.922 6.991 -24.361 1.00 92.19 386 SER A C 1
ATOM 3114 O O . SER A 1 386 ? 36.957 7.254 -23.750 1.00 92.19 386 SER A O 1
ATOM 3116 N N . ILE A 1 387 ? 35.925 6.309 -25.508 1.00 91.56 387 ILE A N 1
ATOM 3117 C CA . ILE A 1 387 ? 37.152 5.844 -26.171 1.00 91.56 387 ILE A CA 1
ATOM 3118 C C . ILE A 1 387 ? 37.868 7.012 -26.854 1.00 91.56 387 ILE A C 1
ATOM 3120 O O . ILE A 1 387 ? 39.058 7.210 -26.605 1.00 91.56 387 ILE A O 1
ATOM 3124 N N . GLU A 1 388 ? 37.135 7.851 -27.587 1.00 91.19 388 GLU A N 1
ATOM 3125 C CA . GLU A 1 388 ? 37.647 9.097 -28.176 1.00 91.19 388 GLU A CA 1
ATOM 3126 C C . GLU A 1 388 ? 38.210 10.039 -27.099 1.00 91.19 388 GLU A C 1
ATOM 3128 O O . GLU A 1 388 ? 39.276 10.628 -27.261 1.00 91.19 388 GLU A O 1
ATOM 3133 N N . ALA A 1 389 ? 37.549 10.146 -25.941 1.00 90.25 389 ALA A N 1
ATOM 3134 C CA . ALA A 1 389 ? 38.049 10.949 -24.828 1.00 90.25 389 ALA A CA 1
ATOM 3135 C C . ALA A 1 389 ? 39.395 10.436 -24.289 1.00 90.25 389 ALA A C 1
ATOM 3137 O O . ALA A 1 389 ? 40.236 11.243 -23.890 1.00 90.25 389 ALA A O 1
ATOM 3138 N N . ILE A 1 390 ? 39.620 9.116 -24.267 1.00 89.50 390 ILE A N 1
ATOM 3139 C CA . ILE A 1 390 ? 40.913 8.540 -23.864 1.00 89.50 390 ILE A CA 1
ATOM 3140 C C . ILE A 1 390 ? 41.998 8.886 -24.888 1.00 89.50 390 ILE A C 1
ATOM 3142 O O . ILE A 1 390 ? 43.113 9.218 -24.480 1.00 89.50 390 ILE A O 1
ATOM 3146 N N . GLU A 1 391 ? 41.679 8.810 -26.180 1.00 87.44 391 GLU A N 1
ATOM 3147 C CA . GLU A 1 391 ? 42.579 9.159 -27.284 1.00 87.44 391 GLU A CA 1
ATOM 3148 C C . GLU A 1 391 ? 42.985 10.635 -27.214 1.00 87.44 391 GLU A C 1
ATOM 3150 O O . GLU A 1 391 ? 44.164 10.925 -27.014 1.00 87.44 391 GLU A O 1
ATOM 3155 N N . ILE A 1 392 ? 42.013 11.554 -27.189 1.00 87.25 392 ILE A N 1
ATOM 3156 C CA . ILE A 1 392 ? 42.247 13.006 -27.093 1.00 87.25 392 ILE A CA 1
ATOM 3157 C C . ILE A 1 392 ? 43.098 13.349 -25.865 1.00 87.25 392 ILE A C 1
ATOM 3159 O O . ILE A 1 392 ? 44.078 14.089 -25.952 1.00 87.25 392 ILE A O 1
ATOM 3163 N N . VAL A 1 393 ? 42.754 12.799 -24.695 1.00 87.81 393 VAL A N 1
ATOM 3164 C CA . VAL A 1 393 ? 43.474 13.093 -23.448 1.00 87.81 393 VAL A CA 1
ATOM 3165 C C . VAL A 1 393 ? 44.913 12.572 -23.486 1.00 87.81 393 VAL A C 1
ATOM 3167 O O . VAL A 1 393 ? 45.793 13.201 -22.885 1.00 87.81 393 VAL A O 1
ATOM 3170 N N . ARG A 1 394 ? 45.176 11.448 -24.163 1.00 83.38 394 ARG A N 1
ATOM 3171 C CA . ARG A 1 394 ? 46.536 10.922 -24.330 1.00 83.38 394 ARG A CA 1
ATOM 3172 C C . ARG A 1 394 ? 47.330 11.749 -25.338 1.00 83.38 394 ARG A C 1
ATOM 3174 O O . ARG A 1 394 ? 48.415 12.187 -24.965 1.00 83.38 394 ARG A O 1
ATOM 3181 N N . GLU A 1 395 ? 46.770 12.046 -26.508 1.00 83.56 395 GLU A N 1
ATOM 3182 C CA . GLU A 1 395 ? 47.404 12.864 -27.554 1.00 83.56 395 GLU A CA 1
ATOM 3183 C C . GLU A 1 395 ? 47.754 14.278 -27.061 1.00 83.56 395 GLU A C 1
ATOM 3185 O O . GLU A 1 395 ? 48.892 14.733 -27.186 1.00 83.56 395 GLU A O 1
ATOM 3190 N N . GLU A 1 396 ? 46.818 14.975 -26.407 1.00 82.06 396 GLU A N 1
ATOM 3191 C CA . GLU A 1 396 ? 47.039 16.345 -25.918 1.00 82.06 396 GLU A CA 1
ATOM 3192 C C . GLU A 1 396 ? 48.130 16.444 -24.837 1.00 82.06 396 GLU A C 1
ATOM 3194 O O . GLU A 1 396 ? 48.649 17.539 -24.564 1.00 82.06 396 GLU A O 1
ATOM 3199 N N . ASN A 1 397 ? 48.456 15.332 -24.173 1.00 77.38 397 ASN A N 1
ATOM 3200 C CA . ASN A 1 397 ? 49.407 15.281 -23.064 1.00 77.38 397 ASN A CA 1
ATOM 3201 C C . ASN A 1 397 ? 50.692 14.511 -23.383 1.00 77.38 397 ASN A C 1
ATOM 3203 O O . ASN A 1 397 ? 51.537 14.365 -22.491 1.00 77.38 397 ASN A O 1
ATOM 3207 N N . GLU A 1 398 ? 50.894 14.106 -24.638 1.00 73.25 398 GLU A N 1
ATOM 3208 C CA . GLU A 1 398 ? 52.175 13.577 -25.097 1.00 73.25 398 GLU A CA 1
ATOM 3209 C C . GLU A 1 398 ? 53.298 14.597 -24.834 1.00 73.25 398 GLU A C 1
ATOM 3211 O O . GLU A 1 398 ? 53.252 15.757 -25.246 1.00 73.25 398 GLU A O 1
ATOM 3216 N N . GLY A 1 399 ? 54.308 14.182 -24.061 1.00 65.44 399 GLY A N 1
ATOM 3217 C CA . GLY A 1 399 ? 55.462 15.019 -23.712 1.00 65.44 399 GLY A CA 1
ATOM 3218 C C . GLY A 1 399 ? 55.270 16.009 -22.550 1.00 65.44 399 GLY A C 1
ATOM 3219 O O . GLY A 1 399 ? 56.184 16.792 -22.283 1.00 65.44 399 GLY A O 1
ATOM 3220 N N . LYS A 1 400 ? 54.138 15.993 -21.823 1.00 69.44 400 LYS A N 1
ATOM 3221 C CA . LYS A 1 400 ? 53.897 16.855 -20.640 1.00 69.44 400 LYS A CA 1
ATOM 3222 C C . LYS A 1 400 ? 54.079 16.096 -19.311 1.00 69.44 400 LYS A C 1
ATOM 3224 O O . LYS A 1 400 ? 53.681 14.948 -19.174 1.00 69.44 400 LYS A O 1
ATOM 3229 N N . ASN A 1 401 ? 54.587 16.772 -18.271 1.00 60.78 401 ASN A N 1
ATOM 3230 C CA . ASN A 1 401 ? 54.864 16.185 -16.940 1.00 60.78 401 ASN A CA 1
ATOM 3231 C C . ASN A 1 401 ? 53.616 15.889 -16.062 1.00 60.78 401 ASN A C 1
ATOM 3233 O O . ASN A 1 401 ? 53.763 15.516 -14.901 1.00 60.78 401 ASN A O 1
ATOM 3237 N N . ASN A 1 402 ? 52.388 16.035 -16.576 1.00 68.00 402 ASN A N 1
ATOM 3238 C CA . ASN A 1 402 ? 51.132 15.893 -15.814 1.00 68.00 402 ASN A CA 1
ATOM 3239 C C . ASN A 1 402 ? 50.525 14.472 -15.883 1.00 68.00 402 ASN A C 1
ATOM 3241 O O . ASN A 1 402 ? 49.315 14.291 -16.038 1.00 68.00 402 ASN A O 1
ATOM 3245 N N . VAL A 1 403 ? 51.368 13.448 -15.746 1.00 73.88 403 VAL A N 1
ATOM 3246 C CA . VAL A 1 403 ? 50.995 12.031 -15.932 1.00 73.88 403 VAL A CA 1
ATOM 3247 C C . VAL A 1 403 ? 49.902 11.571 -14.950 1.00 73.88 403 VAL A C 1
ATOM 3249 O O . VAL A 1 403 ? 48.984 10.847 -15.333 1.00 73.88 403 VAL A O 1
ATOM 3252 N N . ASP A 1 404 ? 49.927 12.042 -13.699 1.00 77.81 404 ASP A N 1
ATOM 3253 C CA . ASP A 1 404 ? 48.974 11.611 -12.662 1.00 77.81 404 ASP A CA 1
ATOM 3254 C C . ASP A 1 404 ? 47.537 12.099 -12.891 1.00 77.81 404 ASP A C 1
ATOM 3256 O O . ASP A 1 404 ? 46.582 11.387 -12.575 1.00 77.81 404 ASP A O 1
ATOM 3260 N N . SER A 1 405 ? 47.346 13.308 -13.427 1.00 80.25 405 SER A N 1
ATOM 3261 C CA . SER A 1 405 ? 46.005 13.822 -13.741 1.00 80.25 405 SER A CA 1
ATOM 3262 C C . SER A 1 405 ? 45.414 13.142 -14.973 1.00 80.25 405 SER A C 1
ATOM 3264 O O . SER A 1 405 ? 44.235 12.796 -14.964 1.00 80.25 405 SER A O 1
ATOM 3266 N N . VAL A 1 406 ? 46.242 12.890 -15.990 1.00 82.88 406 VAL A N 1
ATOM 3267 C CA . VAL A 1 406 ? 45.863 12.177 -17.221 1.00 82.88 406 VAL A CA 1
ATOM 3268 C C . VAL A 1 406 ? 45.429 10.751 -16.888 1.00 82.88 406 VAL A C 1
ATOM 3270 O O . VAL A 1 406 ? 44.330 10.332 -17.246 1.00 82.88 406 VAL A O 1
ATOM 3273 N N . ASN A 1 407 ? 46.229 10.037 -16.091 1.00 84.94 407 ASN A N 1
ATOM 3274 C CA . ASN A 1 407 ? 45.921 8.670 -15.679 1.00 84.94 407 ASN A CA 1
ATOM 3275 C C . ASN A 1 407 ? 44.625 8.558 -14.870 1.00 84.94 407 ASN A C 1
ATOM 3277 O O . ASN A 1 407 ? 43.957 7.534 -14.962 1.00 84.94 407 ASN A O 1
ATOM 3281 N N . LYS A 1 408 ? 44.232 9.587 -14.105 1.00 85.94 408 LYS A N 1
ATOM 3282 C CA . LYS A 1 408 ? 42.946 9.594 -13.385 1.00 85.94 408 LYS A CA 1
ATOM 3283 C C . LYS A 1 408 ? 41.750 9.686 -14.329 1.00 85.94 408 LYS A C 1
ATOM 3285 O O . LYS A 1 408 ? 40.770 8.982 -14.108 1.00 85.94 408 LYS A O 1
ATOM 3290 N N . VAL A 1 409 ? 41.827 10.524 -15.365 1.00 85.94 409 VAL A N 1
ATOM 3291 C CA . VAL A 1 409 ? 40.754 10.660 -16.366 1.00 85.94 409 VAL A CA 1
ATOM 3292 C C . VAL A 1 409 ? 40.666 9.397 -17.224 1.00 85.94 409 VAL A C 1
ATOM 3294 O O . VAL A 1 409 ? 39.585 8.842 -17.388 1.00 85.94 409 VAL A O 1
ATOM 3297 N N . VAL A 1 410 ? 41.809 8.870 -17.673 1.00 87.94 410 VAL A N 1
ATOM 3298 C CA . VAL A 1 410 ? 41.863 7.611 -18.433 1.00 87.94 410 VAL A CA 1
ATOM 3299 C C . VAL A 1 410 ? 41.361 6.435 -17.591 1.00 87.94 410 VAL A C 1
ATOM 3301 O O . VAL A 1 410 ? 40.567 5.637 -18.074 1.00 87.94 410 VAL A O 1
ATOM 3304 N N . ALA A 1 411 ? 41.760 6.333 -16.317 1.00 89.25 411 ALA A N 1
ATOM 3305 C CA . ALA A 1 411 ? 41.242 5.303 -15.414 1.00 89.25 411 ALA A CA 1
ATOM 3306 C C . ALA A 1 411 ? 39.725 5.413 -15.232 1.00 89.25 411 ALA A C 1
ATOM 3308 O O . ALA A 1 411 ? 39.046 4.392 -15.174 1.00 89.25 411 ALA A O 1
ATOM 3309 N N . TYR A 1 412 ? 39.201 6.639 -15.151 1.00 89.81 412 TYR A N 1
ATOM 3310 C CA . TYR A 1 412 ? 37.772 6.885 -15.039 1.00 89.81 412 TYR A CA 1
ATOM 3311 C C . TYR A 1 412 ? 37.026 6.350 -16.267 1.00 89.81 412 TYR A C 1
ATOM 3313 O O . TYR A 1 412 ? 36.096 5.563 -16.097 1.00 89.81 412 TYR A O 1
ATOM 3321 N N . GLU A 1 413 ? 37.428 6.712 -17.490 1.00 91.19 413 GLU A N 1
ATOM 3322 C CA . GLU A 1 413 ? 36.794 6.215 -18.726 1.00 91.19 413 GLU A CA 1
ATOM 3323 C C . GLU A 1 413 ? 36.976 4.704 -18.932 1.00 91.19 413 GLU A C 1
ATOM 3325 O O . GLU A 1 413 ? 36.005 4.005 -19.218 1.00 91.19 413 GLU A O 1
ATOM 3330 N N . LEU A 1 414 ? 38.170 4.157 -18.685 1.00 91.50 414 LEU A N 1
ATOM 3331 C CA . LEU A 1 414 ? 38.409 2.713 -18.789 1.00 91.50 414 LEU A CA 1
ATOM 3332 C C . LEU A 1 414 ? 37.571 1.907 -17.789 1.00 91.50 414 LEU A C 1
ATOM 3334 O O . LEU A 1 414 ? 37.108 0.819 -18.127 1.00 91.50 414 LEU A O 1
ATOM 3338 N N . ALA A 1 415 ? 37.335 2.428 -16.579 1.00 91.75 415 ALA A N 1
ATOM 3339 C CA . ALA A 1 415 ? 36.465 1.773 -15.603 1.00 91.75 415 ALA A CA 1
ATOM 3340 C C . ALA A 1 415 ? 35.014 1.667 -16.103 1.00 91.75 415 ALA A C 1
ATOM 3342 O O . ALA A 1 415 ? 34.367 0.646 -15.877 1.00 91.75 415 ALA A O 1
ATOM 3343 N N . LEU A 1 416 ? 34.526 2.679 -16.835 1.00 92.88 416 LEU A N 1
ATOM 3344 C CA . LEU A 1 416 ? 33.202 2.642 -17.462 1.00 92.88 416 LEU A CA 1
ATOM 3345 C C . LEU A 1 416 ? 33.114 1.544 -18.525 1.00 92.88 416 LEU A C 1
ATOM 3347 O O . LEU A 1 416 ? 32.196 0.727 -18.487 1.00 92.88 416 LEU A O 1
ATOM 3351 N N . LEU A 1 417 ? 34.083 1.507 -19.446 1.00 92.25 417 LEU A N 1
ATOM 3352 C CA . LEU A 1 417 ? 34.136 0.508 -20.518 1.00 92.25 417 LEU A CA 1
ATOM 3353 C C . LEU A 1 417 ? 34.221 -0.908 -19.940 1.00 92.25 417 LEU A C 1
ATOM 3355 O O . LEU A 1 417 ? 33.461 -1.793 -20.329 1.00 92.25 417 LEU A O 1
ATOM 3359 N N . LYS A 1 418 ? 35.083 -1.100 -18.938 1.00 92.00 418 LYS A N 1
ATOM 3360 C CA . LYS A 1 418 ? 35.269 -2.383 -18.257 1.00 92.00 418 LYS A CA 1
ATOM 3361 C C . LYS A 1 418 ? 34.009 -2.870 -17.538 1.00 92.00 418 LYS A C 1
ATOM 3363 O O . LYS A 1 418 ? 33.829 -4.076 -17.390 1.00 92.00 418 LYS A O 1
ATOM 3368 N N . HIS A 1 419 ? 33.149 -1.958 -17.091 1.00 90.81 419 HIS A N 1
ATOM 3369 C CA . HIS A 1 419 ? 31.880 -2.296 -16.455 1.00 90.81 419 HIS A CA 1
ATOM 3370 C C . HIS A 1 419 ? 30.759 -2.563 -17.473 1.00 90.81 419 HIS A C 1
ATOM 3372 O O . HIS A 1 419 ? 30.031 -3.549 -17.342 1.00 90.81 419 HIS A O 1
ATOM 3378 N N . GLU A 1 420 ? 30.586 -1.698 -18.477 1.00 91.12 420 GLU A N 1
ATOM 3379 C CA . GLU A 1 420 ? 29.460 -1.805 -19.415 1.00 91.12 420 GLU A CA 1
ATOM 3380 C C . GLU A 1 420 ? 29.667 -2.883 -20.487 1.00 91.12 420 GLU A C 1
ATOM 3382 O O . GLU A 1 420 ? 28.693 -3.544 -20.838 1.00 91.12 420 GLU A O 1
ATOM 3387 N N . ILE A 1 421 ? 30.895 -3.139 -20.956 1.00 91.81 421 ILE A N 1
ATOM 3388 C CA . ILE A 1 421 ? 31.135 -4.125 -22.025 1.00 91.81 421 ILE A CA 1
ATOM 3389 C C . ILE A 1 421 ? 30.698 -5.551 -21.627 1.00 91.81 421 ILE A C 1
ATOM 3391 O O . ILE A 1 421 ? 29.895 -6.146 -22.348 1.00 91.81 421 ILE A O 1
ATOM 3395 N N . PRO A 1 422 ? 31.124 -6.118 -20.477 1.00 90.31 422 PRO A N 1
ATOM 3396 C CA . PRO A 1 422 ? 30.702 -7.464 -20.079 1.00 90.31 422 PRO A CA 1
ATOM 3397 C C . PRO A 1 422 ? 29.192 -7.574 -19.851 1.00 90.31 422 PRO A C 1
ATOM 3399 O O . PRO A 1 422 ? 28.580 -8.608 -20.116 1.00 90.31 422 PRO A O 1
ATOM 3402 N N . LYS A 1 423 ? 28.587 -6.502 -19.334 1.00 88.75 423 LYS A N 1
ATOM 3403 C CA . LYS A 1 423 ? 27.144 -6.407 -19.110 1.00 88.75 423 LYS A CA 1
ATOM 3404 C C . LYS A 1 423 ? 26.387 -6.416 -20.437 1.00 88.75 423 LYS A C 1
ATOM 3406 O O . LYS A 1 423 ? 25.344 -7.059 -20.530 1.00 88.75 423 LYS A O 1
ATOM 3411 N N . GLU A 1 424 ? 26.908 -5.736 -21.450 1.00 90.06 424 GLU A N 1
ATOM 3412 C CA . GLU A 1 424 ? 26.296 -5.693 -22.773 1.00 90.06 424 GLU A CA 1
ATOM 3413 C C . GLU A 1 424 ? 26.470 -7.013 -23.533 1.00 90.06 424 GLU A C 1
ATOM 3415 O O . GLU A 1 424 ? 25.485 -7.516 -24.067 1.00 90.06 424 GLU A O 1
ATOM 3420 N N . ASN A 1 425 ? 27.642 -7.659 -23.449 1.00 88.88 425 ASN A N 1
ATOM 3421 C CA . ASN A 1 425 ? 27.851 -9.026 -23.952 1.00 88.88 425 ASN A CA 1
ATOM 3422 C C . ASN A 1 425 ? 26.768 -9.997 -23.433 1.00 88.88 425 ASN A C 1
ATOM 3424 O O . ASN A 1 425 ? 26.182 -10.756 -24.206 1.00 88.88 425 ASN A O 1
ATOM 3428 N N . ARG A 1 426 ? 26.441 -9.950 -22.131 1.00 86.38 426 ARG A N 1
ATOM 3429 C CA . ARG A 1 426 ? 25.369 -10.786 -21.549 1.00 86.38 426 ARG A CA 1
ATOM 3430 C C . ARG A 1 426 ? 23.989 -10.455 -22.117 1.00 86.38 426 ARG A C 1
ATOM 3432 O O . ARG A 1 426 ? 23.228 -11.364 -22.430 1.00 86.38 426 ARG A O 1
ATOM 3439 N N . LYS A 1 427 ? 23.661 -9.174 -22.287 1.00 85.69 427 LYS A N 1
ATOM 3440 C CA . LYS A 1 427 ? 22.368 -8.766 -22.858 1.00 85.69 427 LYS A CA 1
ATOM 3441 C C . LYS A 1 427 ? 22.219 -9.159 -24.323 1.00 85.69 427 LYS A C 1
ATOM 3443 O O . LYS A 1 427 ? 21.118 -9.525 -24.718 1.00 85.69 427 LYS A O 1
ATOM 3448 N N . ILE A 1 428 ? 23.284 -9.090 -25.123 1.00 85.06 428 ILE A N 1
ATOM 3449 C CA . ILE A 1 428 ? 23.262 -9.545 -26.523 1.00 85.06 428 ILE A CA 1
ATOM 3450 C C . ILE A 1 428 ? 22.872 -11.027 -26.577 1.00 85.06 428 ILE A C 1
ATOM 3452 O O . ILE A 1 428 ? 22.014 -11.410 -27.378 1.00 85.06 428 ILE A O 1
ATOM 3456 N N . LEU A 1 429 ? 23.426 -11.845 -25.675 1.00 81.62 429 LEU A N 1
ATOM 3457 C CA . LEU A 1 429 ? 23.055 -13.253 -25.539 1.00 81.62 429 LEU A CA 1
ATOM 3458 C C . LEU A 1 429 ? 21.566 -13.413 -25.185 1.00 81.62 429 LEU A C 1
ATOM 3460 O O . LEU A 1 429 ? 20.840 -14.103 -25.901 1.00 81.62 429 LEU A O 1
ATOM 3464 N N . GLU A 1 430 ? 21.086 -12.723 -24.145 1.00 82.62 430 GLU A N 1
ATOM 3465 C CA . GLU A 1 430 ? 19.674 -12.764 -23.729 1.00 82.62 430 GLU A CA 1
ATOM 3466 C C . GLU A 1 430 ? 18.710 -12.314 -24.840 1.00 82.62 430 GLU A C 1
ATOM 3468 O O . GLU A 1 430 ? 17.650 -12.912 -25.050 1.00 82.62 430 GLU A O 1
ATOM 3473 N N . LEU A 1 431 ? 19.068 -11.258 -25.575 1.00 81.12 431 LEU A N 1
ATOM 3474 C CA . LEU A 1 431 ? 18.256 -10.712 -26.658 1.00 81.12 431 LEU A CA 1
ATOM 3475 C C . LEU A 1 431 ? 18.171 -11.699 -27.824 1.00 81.12 431 LEU A C 1
ATOM 3477 O O . LEU A 1 431 ? 17.087 -11.925 -28.360 1.00 81.12 431 LEU A O 1
ATOM 3481 N N . THR A 1 432 ? 19.289 -12.338 -28.165 1.00 76.75 432 THR A N 1
ATOM 3482 C CA . THR A 1 432 ? 19.354 -13.374 -29.205 1.00 76.75 432 THR A CA 1
ATOM 3483 C C . THR A 1 432 ? 18.496 -14.588 -28.830 1.00 76.75 432 THR A C 1
ATOM 3485 O O . THR A 1 432 ? 17.726 -15.087 -29.655 1.00 76.75 432 THR A O 1
ATOM 3488 N N . GLU A 1 433 ? 18.536 -15.028 -27.568 1.00 77.06 433 GLU A N 1
ATOM 3489 C CA . GLU A 1 433 ? 17.668 -16.104 -27.072 1.00 77.06 433 GLU A CA 1
ATOM 3490 C C . GLU A 1 433 ? 16.182 -15.740 -27.146 1.00 77.06 433 GLU A C 1
ATOM 3492 O O . GLU A 1 433 ? 15.363 -16.548 -27.596 1.00 77.06 433 GLU A O 1
ATOM 3497 N N . LYS A 1 434 ? 15.828 -14.509 -26.766 1.00 76.62 434 LYS A N 1
ATOM 3498 C CA . LYS A 1 434 ? 14.447 -14.016 -26.822 1.00 76.62 434 LYS A CA 1
ATOM 3499 C C . LYS A 1 434 ? 13.911 -13.961 -28.255 1.00 76.62 434 LYS A C 1
ATOM 3501 O O . LYS A 1 434 ? 12.769 -14.351 -28.505 1.00 76.62 434 LYS A O 1
ATOM 3506 N N . LEU A 1 435 ? 14.732 -13.523 -29.208 1.00 73.25 435 LEU A N 1
ATOM 3507 C CA . LEU A 1 435 ? 14.381 -13.511 -30.631 1.00 73.25 435 LEU A CA 1
ATOM 3508 C C . LEU A 1 435 ? 14.162 -14.930 -31.179 1.00 73.25 435 LEU A C 1
ATOM 3510 O O . LEU A 1 435 ? 13.209 -15.168 -31.928 1.00 73.25 435 LEU A O 1
ATOM 3514 N N . ARG A 1 436 ? 14.977 -15.903 -30.754 1.00 72.00 436 ARG A N 1
ATOM 3515 C CA . ARG A 1 436 ? 14.790 -17.324 -31.094 1.00 72.00 436 ARG A CA 1
ATOM 3516 C C . ARG A 1 436 ? 13.475 -17.881 -30.547 1.00 72.00 436 ARG A C 1
ATOM 3518 O O . ARG A 1 436 ? 12.787 -18.648 -31.229 1.00 72.00 436 ARG A O 1
ATOM 3525 N N . ASP A 1 437 ? 13.094 -17.501 -29.333 1.00 71.44 437 ASP A N 1
ATOM 3526 C CA . ASP A 1 437 ? 11.822 -17.922 -28.743 1.00 71.44 437 ASP A CA 1
ATOM 3527 C C . ASP A 1 437 ? 10.619 -17.404 -29.548 1.00 71.44 437 ASP A C 1
ATOM 3529 O O . ASP A 1 437 ? 9.673 -18.166 -29.778 1.00 71.44 437 ASP A O 1
ATOM 3533 N N . PHE A 1 438 ? 10.689 -16.181 -30.089 1.00 69.44 438 PHE A N 1
ATOM 3534 C CA . PHE A 1 438 ? 9.676 -15.681 -31.027 1.00 69.44 438 PHE A CA 1
ATOM 3535 C C . PHE A 1 438 ? 9.588 -16.538 -32.297 1.00 69.44 438 PHE A C 1
ATOM 3537 O O . PHE A 1 438 ? 8.480 -16.866 -32.729 1.00 69.44 438 PHE A O 1
ATOM 3544 N N . LYS A 1 439 ? 10.731 -16.954 -32.867 1.00 65.44 439 LYS A N 1
ATOM 3545 C CA . LYS A 1 439 ? 10.791 -17.815 -34.068 1.00 65.44 439 LYS A CA 1
ATOM 3546 C C . LYS A 1 439 ? 10.249 -19.217 -33.835 1.00 65.44 439 LYS A C 1
ATOM 3548 O O . LYS A 1 439 ? 9.503 -19.745 -34.658 1.00 65.44 439 LYS A O 1
ATOM 3553 N N . SER A 1 440 ? 10.564 -19.809 -32.691 1.00 63.56 440 SER A N 1
ATOM 3554 C CA . SER A 1 440 ? 10.097 -21.156 -32.340 1.00 63.56 440 SER A CA 1
ATOM 3555 C C . SER A 1 440 ? 8.628 -21.207 -31.898 1.00 63.56 440 SER A C 1
ATOM 3557 O O . SER A 1 440 ? 8.024 -22.282 -31.881 1.00 63.56 440 SER A O 1
ATOM 3559 N N . GLY A 1 441 ? 8.022 -20.065 -31.558 1.00 59.44 441 GLY A N 1
ATOM 3560 C CA . GLY A 1 441 ? 6.650 -19.997 -31.062 1.00 59.44 441 GLY A CA 1
ATOM 3561 C C . GLY A 1 441 ? 6.469 -20.529 -29.640 1.00 59.44 441 GLY A C 1
ATOM 3562 O O . GLY A 1 441 ? 5.337 -20.829 -29.236 1.00 59.44 441 GLY A O 1
ATOM 3563 N N . LYS A 1 442 ? 7.556 -20.641 -28.864 1.00 48.66 442 LYS A N 1
ATOM 3564 C CA . LYS A 1 442 ? 7.465 -20.862 -27.417 1.00 48.66 442 LYS A CA 1
ATOM 3565 C C . LYS A 1 442 ? 6.598 -19.749 -26.810 1.00 48.66 442 LYS A C 1
ATOM 3567 O O . LYS A 1 442 ? 6.696 -18.591 -27.197 1.00 48.66 442 LYS A O 1
ATOM 3572 N N . ASN A 1 443 ? 5.698 -20.117 -25.896 1.00 48.00 443 ASN A N 1
ATOM 3573 C CA . ASN A 1 443 ? 4.668 -19.253 -25.282 1.00 48.00 443 ASN A CA 1
ATOM 3574 C C . ASN A 1 443 ? 3.416 -18.956 -26.136 1.00 48.00 443 ASN A C 1
ATOM 3576 O O . ASN A 1 443 ? 2.646 -18.052 -25.815 1.00 48.00 443 ASN A O 1
ATOM 3580 N N . GLY A 1 444 ? 3.153 -19.737 -27.190 1.00 47.09 444 GLY A N 1
ATOM 3581 C CA . GLY A 1 444 ? 1.879 -19.686 -27.928 1.00 47.09 444 GLY A CA 1
ATOM 3582 C C . GLY A 1 444 ? 1.767 -18.550 -28.951 1.00 47.09 444 GLY A C 1
ATOM 3583 O O . GLY A 1 444 ? 0.713 -18.379 -29.561 1.00 47.09 444 GLY A O 1
ATOM 3584 N N . LYS A 1 445 ? 2.853 -17.805 -29.178 1.00 49.03 445 LYS A N 1
ATOM 3585 C CA . LYS A 1 445 ? 2.985 -16.788 -30.228 1.00 49.03 445 LYS A CA 1
ATOM 3586 C C . LYS A 1 445 ? 3.897 -17.327 -31.338 1.00 49.03 445 LYS A C 1
ATOM 3588 O O . LYS A 1 445 ? 5.059 -16.956 -31.411 1.00 49.03 445 LYS A O 1
ATOM 3593 N N . LYS A 1 446 ? 3.408 -18.251 -32.175 1.00 46.53 446 LYS A N 1
ATOM 3594 C CA . LYS A 1 446 ? 4.170 -18.724 -33.346 1.00 46.53 446 LYS A CA 1
ATOM 3595 C C . LYS A 1 446 ? 4.086 -17.672 -34.445 1.00 46.53 446 LYS A C 1
ATOM 3597 O O . LYS A 1 446 ? 3.000 -17.433 -34.971 1.00 46.53 446 LYS A O 1
ATOM 3602 N N . ILE A 1 447 ? 5.211 -17.055 -34.779 1.00 50.72 447 ILE A N 1
ATOM 3603 C CA . ILE A 1 447 ? 5.296 -16.124 -35.903 1.00 50.72 447 ILE A CA 1
ATOM 3604 C C . ILE A 1 447 ? 5.987 -16.855 -37.047 1.00 50.72 447 ILE A C 1
ATOM 3606 O O . ILE A 1 447 ? 6.979 -17.548 -36.833 1.00 50.72 447 ILE A O 1
ATOM 3610 N N . ASN A 1 448 ? 5.423 -16.764 -38.250 1.00 45.62 448 ASN A N 1
ATOM 3611 C CA . ASN A 1 448 ? 6.068 -17.322 -39.427 1.00 45.62 448 ASN A CA 1
ATOM 3612 C C . ASN A 1 448 ? 7.131 -16.331 -39.914 1.00 45.62 448 ASN A C 1
ATOM 3614 O O . ASN A 1 448 ? 6.769 -15.281 -40.434 1.00 45.62 448 ASN A O 1
ATOM 3618 N N . PHE A 1 449 ? 8.405 -16.664 -39.705 1.00 49.44 449 PHE A N 1
ATOM 3619 C CA . PHE A 1 449 ? 9.551 -15.837 -40.084 1.00 49.44 449 PHE A CA 1
ATOM 3620 C C . PHE A 1 449 ? 9.990 -16.015 -41.548 1.00 49.44 449 PHE A C 1
ATOM 3622 O O . PHE A 1 449 ? 10.893 -15.315 -41.989 1.00 49.44 449 PHE A O 1
ATOM 3629 N N . ASP A 1 450 ? 9.313 -16.858 -42.332 1.00 43.00 450 ASP A N 1
ATOM 3630 C CA . ASP A 1 450 ? 9.672 -17.144 -43.733 1.00 43.00 450 ASP A CA 1
ATOM 3631 C C . ASP A 1 450 ? 9.462 -15.944 -44.698 1.00 43.00 450 ASP A C 1
ATOM 3633 O O . ASP A 1 450 ? 9.604 -16.085 -45.910 1.00 43.00 450 ASP A O 1
ATOM 3637 N N . VAL A 1 451 ? 9.086 -14.765 -44.184 1.00 42.53 451 VAL A N 1
ATOM 3638 C CA . VAL A 1 451 ? 8.802 -13.534 -44.952 1.00 42.53 451 VAL A CA 1
ATOM 3639 C C . VAL A 1 451 ? 9.887 -12.451 -44.761 1.00 42.53 451 VAL A C 1
ATOM 3641 O O . VAL A 1 451 ? 9.823 -11.411 -45.408 1.00 42.53 451 VAL A O 1
ATOM 3644 N N . PHE A 1 452 ? 10.898 -12.667 -43.911 1.00 43.59 452 PHE A N 1
ATOM 3645 C CA . PHE A 1 452 ? 11.740 -11.590 -43.365 1.00 43.59 452 PHE A CA 1
ATOM 3646 C C . PHE A 1 452 ? 13.176 -11.538 -43.933 1.00 43.59 452 PHE A C 1
ATOM 3648 O O . PHE A 1 452 ? 13.697 -12.503 -44.482 1.00 43.59 452 PHE A O 1
ATOM 3655 N N . TYR A 1 453 ? 13.808 -10.364 -43.814 1.00 43.66 453 TYR A N 1
ATOM 3656 C CA . TYR A 1 453 ? 15.150 -10.006 -44.303 1.00 43.66 453 TYR A CA 1
ATOM 3657 C C . TYR A 1 453 ? 16.241 -11.043 -43.934 1.00 43.66 453 TYR A C 1
ATOM 3659 O O . TYR A 1 453 ? 16.377 -11.418 -42.769 1.00 43.66 453 TYR A O 1
ATOM 3667 N N . ASN A 1 454 ? 17.094 -11.424 -44.897 1.00 48.84 454 ASN A N 1
ATOM 3668 C CA . ASN A 1 454 ? 18.131 -12.474 -44.778 1.00 48.84 454 ASN A CA 1
ATOM 3669 C C . ASN A 1 454 ? 19.105 -12.342 -43.577 1.00 48.84 454 ASN A C 1
ATOM 3671 O O . ASN A 1 454 ? 19.748 -13.320 -43.207 1.00 48.84 454 ASN A O 1
ATOM 3675 N N . GLY A 1 455 ? 19.241 -11.159 -42.963 1.00 48.91 455 GLY A N 1
ATOM 3676 C CA . GLY A 1 455 ? 20.118 -10.942 -41.799 1.00 48.91 455 GLY A CA 1
ATOM 3677 C C . GLY A 1 455 ? 19.559 -11.476 -40.472 1.00 48.91 455 GLY A C 1
ATOM 3678 O O . GLY A 1 455 ? 20.324 -11.887 -39.603 1.00 48.91 455 GLY A O 1
ATOM 3679 N N . PHE A 1 456 ? 18.231 -11.526 -40.318 1.00 52.00 456 PHE A N 1
ATOM 3680 C CA . PHE A 1 456 ? 17.585 -12.041 -39.105 1.00 52.00 456 PHE A CA 1
ATOM 3681 C C . PHE A 1 456 ? 17.681 -13.569 -39.014 1.00 52.00 456 PHE A C 1
ATOM 3683 O O . PHE A 1 456 ? 17.847 -14.130 -37.930 1.00 52.00 456 PHE A O 1
ATOM 3690 N N . ASP A 1 457 ? 17.618 -14.249 -40.161 1.00 54.91 457 ASP A N 1
ATOM 3691 C CA . ASP A 1 457 ? 17.690 -15.705 -40.219 1.00 54.91 457 ASP A CA 1
ATOM 3692 C C . ASP A 1 457 ? 19.048 -16.254 -39.788 1.00 54.91 457 ASP A C 1
ATOM 3694 O O . ASP A 1 457 ? 19.063 -17.282 -39.119 1.00 54.91 457 ASP A O 1
ATOM 3698 N N . ALA A 1 458 ? 20.153 -15.555 -40.066 1.00 53.62 458 ALA A N 1
ATOM 3699 C CA . ALA A 1 458 ? 21.487 -15.943 -39.599 1.00 53.62 458 ALA A CA 1
ATOM 3700 C C . ALA A 1 458 ? 21.621 -15.860 -38.063 1.00 53.62 458 ALA A C 1
ATOM 3702 O O . ALA A 1 458 ? 22.091 -16.802 -37.429 1.00 53.62 458 ALA A O 1
ATOM 3703 N N . LEU A 1 459 ? 21.125 -14.779 -37.446 1.00 55.31 459 LEU A N 1
ATOM 3704 C CA . LEU A 1 459 ? 21.149 -14.583 -35.987 1.00 55.31 459 LEU A CA 1
ATOM 3705 C C . LEU A 1 459 ? 20.214 -15.553 -35.245 1.00 55.31 459 LEU A C 1
ATOM 3707 O O . LEU A 1 459 ? 20.521 -16.014 -34.146 1.00 55.31 459 LEU A O 1
ATOM 3711 N N . ALA A 1 460 ? 19.070 -15.887 -35.847 1.00 54.38 460 ALA A N 1
ATOM 3712 C CA . ALA A 1 460 ? 18.092 -16.804 -35.269 1.00 54.38 460 ALA A CA 1
ATOM 3713 C C . ALA A 1 460 ? 18.388 -18.295 -35.544 1.00 54.38 460 ALA A C 1
ATOM 3715 O O . ALA A 1 460 ? 17.730 -19.151 -34.946 1.00 54.38 460 ALA A O 1
ATOM 3716 N N . ALA A 1 461 ? 19.330 -18.618 -36.442 1.00 54.19 461 ALA A N 1
ATOM 3717 C CA . ALA A 1 461 ? 19.682 -19.985 -36.854 1.00 54.19 461 ALA A CA 1
ATOM 3718 C C . ALA A 1 461 ? 20.772 -20.664 -36.001 1.00 54.19 461 ALA A C 1
ATOM 3720 O O . ALA A 1 461 ? 21.193 -21.765 -36.343 1.00 54.19 461 ALA A O 1
ATOM 3721 N N . ASP A 1 462 ? 21.170 -20.065 -34.873 1.00 55.72 462 ASP A N 1
ATOM 3722 C CA . ASP A 1 462 ? 22.167 -20.630 -33.944 1.00 55.72 462 ASP A CA 1
ATOM 3723 C C . ASP A 1 462 ? 23.580 -20.763 -34.549 1.00 55.72 462 ASP A C 1
ATOM 3725 O O . ASP A 1 462 ? 24.351 -21.634 -34.155 1.00 55.72 462 ASP A O 1
ATOM 3729 N N . ASP A 1 463 ? 23.940 -19.885 -35.490 1.00 60.44 463 ASP A N 1
ATOM 3730 C CA . ASP A 1 463 ? 25.291 -19.844 -36.050 1.00 60.44 463 ASP A CA 1
ATOM 3731 C C . ASP A 1 463 ? 26.302 -19.357 -34.990 1.00 60.44 463 ASP A C 1
ATOM 3733 O O . ASP A 1 463 ? 26.402 -18.161 -34.697 1.00 60.44 463 ASP A O 1
ATOM 3737 N N . GLU A 1 464 ? 27.029 -20.301 -34.380 1.00 61.44 464 GLU A N 1
ATOM 3738 C CA . GLU A 1 464 ? 28.094 -20.041 -33.396 1.00 61.44 464 GLU A CA 1
ATOM 3739 C C . GLU A 1 464 ? 29.133 -19.047 -33.930 1.00 61.44 464 GLU A C 1
ATOM 3741 O O . GLU A 1 464 ? 29.612 -18.204 -33.175 1.00 61.44 464 GLU A O 1
ATOM 3746 N N . THR A 1 465 ? 29.405 -19.054 -35.240 1.00 58.97 465 THR A N 1
ATOM 3747 C CA . THR A 1 465 ? 30.402 -18.159 -35.842 1.00 58.97 465 THR A CA 1
ATOM 3748 C C . THR A 1 465 ? 29.964 -16.696 -35.822 1.00 58.97 465 THR A C 1
ATOM 3750 O O . THR A 1 465 ? 30.784 -15.803 -35.611 1.00 58.97 465 THR A O 1
ATOM 3753 N N . VAL A 1 466 ? 28.661 -16.438 -35.967 1.00 60.91 466 VAL A N 1
ATOM 3754 C CA . VAL A 1 466 ? 28.093 -15.086 -35.890 1.00 60.91 466 VAL A CA 1
ATOM 3755 C C . VAL A 1 466 ? 28.080 -14.606 -34.440 1.00 60.91 466 VAL A C 1
ATOM 3757 O O . VAL A 1 466 ? 28.427 -13.456 -34.178 1.00 60.91 466 VAL A O 1
ATOM 3760 N N . LYS A 1 467 ? 27.755 -15.483 -33.482 1.00 62.44 467 LYS A N 1
ATOM 3761 C CA . LYS A 1 467 ? 27.769 -15.144 -32.049 1.00 62.44 467 LYS A CA 1
ATOM 3762 C C . LYS A 1 467 ? 29.166 -14.782 -31.558 1.00 62.44 467 LYS A C 1
ATOM 3764 O O . LYS A 1 467 ? 29.330 -13.724 -30.959 1.00 62.44 467 LYS A O 1
ATOM 3769 N N . ASP A 1 468 ? 30.161 -15.605 -31.869 1.00 65.44 468 ASP A N 1
ATOM 3770 C CA . ASP A 1 468 ? 31.547 -15.356 -31.464 1.00 65.44 468 ASP A CA 1
ATOM 3771 C C . ASP A 1 468 ? 32.111 -14.071 -32.090 1.00 65.44 468 ASP A C 1
ATOM 3773 O O . ASP A 1 468 ? 32.935 -13.401 -31.476 1.00 65.44 468 ASP A O 1
ATOM 3777 N N . SER A 1 469 ? 31.619 -13.671 -33.270 1.00 70.50 469 SER A N 1
ATOM 3778 C CA . SER A 1 469 ? 32.013 -12.416 -33.928 1.00 70.50 469 SER A CA 1
ATOM 3779 C C . SER A 1 469 ? 31.402 -11.144 -33.318 1.00 70.50 469 SER A C 1
ATOM 3781 O O . SER A 1 469 ? 31.882 -10.047 -33.595 1.00 70.50 469 SER A O 1
ATOM 3783 N N . LEU A 1 470 ? 30.344 -11.280 -32.509 1.00 77.25 470 LEU A N 1
ATOM 3784 C CA . LEU A 1 470 ? 29.620 -10.172 -31.875 1.00 77.25 470 LEU A CA 1
ATOM 3785 C C . LEU A 1 470 ? 30.101 -9.876 -30.451 1.00 77.25 470 LEU A C 1
ATOM 3787 O O . LEU A 1 470 ? 29.827 -8.795 -29.929 1.00 77.25 470 LEU A O 1
ATOM 3791 N N . PHE A 1 471 ? 30.778 -10.818 -29.796 1.00 83.06 471 PHE A N 1
ATOM 3792 C CA . PHE A 1 471 ? 31.233 -10.640 -28.421 1.00 83.06 471 PHE A CA 1
ATOM 3793 C C . PHE A 1 471 ? 32.604 -9.980 -28.363 1.00 83.06 471 PHE A C 1
ATOM 3795 O O . PHE A 1 471 ? 33.559 -10.452 -28.972 1.00 83.06 471 PHE A O 1
ATOM 3802 N N . ILE A 1 472 ? 32.722 -8.947 -27.527 1.00 86.06 472 ILE A N 1
ATOM 3803 C CA . ILE A 1 472 ? 34.032 -8.377 -27.204 1.00 86.06 472 ILE A CA 1
ATOM 3804 C C . ILE A 1 472 ? 34.793 -9.389 -26.325 1.00 86.06 472 ILE A C 1
ATOM 3806 O O . ILE A 1 472 ? 34.275 -9.737 -25.253 1.00 86.06 472 ILE A O 1
ATOM 3810 N N . PRO A 1 473 ? 35.993 -9.862 -26.725 1.00 86.31 473 PRO A N 1
ATOM 3811 C CA . PRO A 1 473 ? 36.719 -10.908 -26.005 1.00 86.31 473 PRO A CA 1
ATOM 3812 C C . PRO A 1 473 ? 37.128 -10.508 -24.582 1.00 86.31 473 PRO A C 1
ATOM 3814 O O . PRO A 1 473 ? 37.492 -9.359 -24.314 1.00 86.31 473 PRO A O 1
ATOM 3817 N N . GLU A 1 474 ? 37.178 -11.481 -23.663 1.00 85.38 474 GLU A N 1
ATOM 3818 C CA . GLU A 1 474 ? 37.659 -11.250 -22.288 1.00 85.38 474 GLU A CA 1
ATOM 3819 C C . GLU A 1 474 ? 39.104 -10.738 -22.239 1.00 85.38 474 GLU A C 1
ATOM 3821 O O . GLU A 1 474 ? 39.459 -9.975 -21.340 1.00 85.38 474 GLU A O 1
ATOM 3826 N N . GLU A 1 475 ? 39.939 -11.113 -23.209 1.00 85.38 475 GLU A N 1
ATOM 3827 C CA . GLU A 1 475 ? 41.311 -10.613 -23.336 1.00 85.38 475 GLU A CA 1
ATOM 3828 C C . GLU A 1 475 ? 41.344 -9.089 -23.512 1.00 85.38 475 GLU A C 1
ATOM 3830 O O . GLU A 1 475 ? 42.074 -8.399 -22.795 1.00 85.38 475 GLU A O 1
ATOM 3835 N N . LEU A 1 476 ? 40.484 -8.557 -24.388 1.00 85.56 476 LEU A N 1
ATOM 3836 C CA . LEU A 1 476 ? 40.357 -7.124 -24.650 1.00 85.56 476 LEU A CA 1
ATOM 3837 C C . LEU A 1 476 ? 39.780 -6.390 -23.429 1.00 85.56 476 LEU A C 1
ATOM 3839 O O . LEU A 1 476 ? 40.295 -5.344 -23.035 1.00 85.56 476 LEU A O 1
ATOM 3843 N N . ILE A 1 477 ? 38.797 -6.983 -22.741 1.00 87.00 477 ILE A N 1
ATOM 3844 C CA . ILE A 1 477 ? 38.226 -6.450 -21.488 1.00 87.00 477 ILE A CA 1
ATOM 3845 C C . ILE A 1 477 ? 39.282 -6.383 -20.372 1.00 87.00 477 ILE A C 1
ATOM 3847 O O . ILE A 1 477 ? 39.346 -5.411 -19.611 1.00 87.00 477 ILE A O 1
ATOM 3851 N N . ASN A 1 478 ? 40.129 -7.406 -20.253 1.00 87.69 478 ASN A N 1
ATOM 3852 C CA . ASN A 1 478 ? 41.194 -7.453 -19.254 1.00 87.69 478 ASN A CA 1
ATOM 3853 C C . ASN A 1 478 ? 42.308 -6.435 -19.543 1.00 87.69 478 ASN A C 1
ATOM 3855 O O . ASN A 1 478 ? 42.919 -5.925 -18.598 1.00 87.69 478 ASN A O 1
ATOM 3859 N N . ALA A 1 479 ? 42.519 -6.087 -20.816 1.00 86.56 479 ALA A N 1
ATOM 3860 C CA . ALA A 1 479 ? 43.457 -5.055 -21.246 1.00 86.56 479 ALA A CA 1
ATOM 3861 C C . ALA A 1 479 ? 42.992 -3.614 -20.939 1.00 86.56 479 ALA A C 1
ATOM 3863 O O . ALA A 1 479 ? 43.825 -2.703 -20.977 1.00 86.56 479 ALA A O 1
ATOM 3864 N N . LEU A 1 480 ? 41.722 -3.392 -20.552 1.00 85.25 480 LEU A N 1
ATOM 3865 C CA . LEU A 1 480 ? 41.156 -2.091 -20.143 1.00 85.25 480 LEU A CA 1
ATOM 3866 C C . LEU A 1 480 ? 41.690 -1.621 -18.775 1.00 85.25 480 LEU A C 1
ATOM 3868 O O . LEU A 1 480 ? 40.978 -1.542 -17.769 1.00 85.25 480 LEU A O 1
ATOM 3872 N N . ASN A 1 481 ? 42.982 -1.321 -18.718 1.00 86.38 481 ASN A N 1
ATOM 3873 C CA . ASN A 1 481 ? 43.668 -0.741 -17.572 1.00 86.38 481 ASN A CA 1
ATOM 3874 C C . ASN A 1 481 ? 44.695 0.275 -18.074 1.00 86.38 481 ASN A C 1
ATOM 3876 O O . ASN A 1 481 ? 45.306 0.081 -19.119 1.00 86.38 481 ASN A O 1
ATOM 3880 N N . VAL A 1 482 ? 44.934 1.338 -17.307 1.00 82.81 482 VAL A N 1
ATOM 3881 C CA . VAL A 1 482 ? 45.859 2.431 -17.648 1.00 82.81 482 VAL A CA 1
ATOM 3882 C C . VAL A 1 482 ? 47.223 1.921 -18.130 1.00 82.81 482 VAL A C 1
ATOM 3884 O O . VAL A 1 482 ? 47.802 2.515 -19.035 1.00 82.81 482 VAL A O 1
ATOM 3887 N N . LYS A 1 483 ? 47.720 0.820 -17.547 1.00 81.94 483 LYS A N 1
ATOM 3888 C CA . LYS A 1 483 ? 49.038 0.242 -17.862 1.00 81.94 483 LYS A CA 1
ATOM 3889 C C . LYS A 1 483 ? 49.086 -0.600 -19.138 1.00 81.94 483 LYS A C 1
ATOM 3891 O O . LYS A 1 483 ? 50.156 -0.720 -19.715 1.00 81.94 483 LYS A O 1
ATOM 3896 N N . THR A 1 484 ? 47.980 -1.237 -19.508 1.00 82.69 484 THR A N 1
ATOM 3897 C CA . THR A 1 484 ? 47.919 -2.242 -20.586 1.00 82.69 484 THR A CA 1
ATOM 3898 C C . THR A 1 484 ? 47.167 -1.740 -21.810 1.00 82.69 484 THR A C 1
ATOM 3900 O O . THR A 1 484 ? 47.338 -2.283 -22.892 1.00 82.69 484 THR A O 1
ATOM 3903 N N . TYR A 1 485 ? 46.340 -0.708 -21.645 1.00 85.00 485 TYR A N 1
ATOM 3904 C CA . TYR A 1 485 ? 45.555 -0.136 -22.721 1.00 85.00 485 TYR A CA 1
ATOM 3905 C C . TYR A 1 485 ? 46.438 0.696 -23.658 1.00 85.00 485 TYR A C 1
ATOM 3907 O O . TYR A 1 485 ? 46.970 1.750 -23.282 1.00 85.00 485 TYR A O 1
ATOM 3915 N N . GLU A 1 486 ? 46.554 0.215 -24.889 1.00 82.88 486 GLU A N 1
ATOM 3916 C CA . GLU A 1 486 ? 47.204 0.879 -26.023 1.00 82.88 486 GLU A CA 1
ATOM 3917 C C . GLU A 1 486 ? 46.133 1.396 -26.987 1.00 82.88 486 GLU A C 1
ATOM 3919 O O . GLU A 1 486 ? 45.346 0.598 -27.494 1.00 82.88 486 GLU A O 1
ATOM 3924 N N . VAL A 1 487 ? 46.116 2.710 -27.237 1.00 81.25 487 VAL A N 1
ATOM 3925 C CA . VAL A 1 487 ? 45.103 3.380 -28.077 1.00 81.25 487 VAL A CA 1
ATOM 3926 C C . VAL A 1 487 ? 45.144 2.850 -29.512 1.00 81.25 487 VAL A C 1
ATOM 3928 O O . VAL A 1 487 ? 44.116 2.430 -30.030 1.00 81.25 487 VAL A O 1
ATOM 3931 N N . GLU A 1 488 ? 46.343 2.754 -30.099 1.00 80.62 488 GLU A N 1
ATOM 3932 C CA . GLU A 1 488 ? 46.563 2.317 -31.489 1.00 80.62 488 GLU A CA 1
ATOM 3933 C C . GLU A 1 488 ? 46.153 0.868 -31.780 1.00 80.62 488 GLU A C 1
ATOM 3935 O O . GLU A 1 488 ? 46.007 0.489 -32.938 1.00 80.62 488 GLU A O 1
ATOM 3940 N N . LYS A 1 489 ? 45.973 0.048 -30.742 1.00 84.81 489 LYS A N 1
ATOM 3941 C CA . LYS A 1 489 ? 45.572 -1.352 -30.882 1.00 84.81 489 LYS A CA 1
ATOM 3942 C C . LYS A 1 489 ? 44.163 -1.572 -30.345 1.00 84.81 489 LYS A C 1
ATOM 3944 O O . LYS A 1 489 ? 43.235 -1.841 -31.096 1.00 84.81 489 LYS A O 1
ATOM 3949 N N . HIS A 1 490 ? 43.993 -1.392 -29.040 1.00 87.31 490 HIS A N 1
ATOM 3950 C CA . HIS A 1 490 ? 42.751 -1.716 -28.346 1.00 87.31 490 HIS A CA 1
ATOM 3951 C C . HIS A 1 490 ? 41.639 -0.702 -28.655 1.00 87.31 490 HIS A C 1
ATOM 3953 O O . HIS A 1 490 ? 40.473 -1.071 -28.642 1.00 87.31 490 HIS A O 1
ATOM 3959 N N . GLY A 1 491 ? 41.974 0.564 -28.941 1.00 84.69 491 GLY A N 1
ATOM 3960 C CA . GLY A 1 491 ? 40.984 1.596 -29.272 1.00 84.69 491 GLY A CA 1
ATOM 3961 C C . GLY A 1 491 ? 40.276 1.329 -30.600 1.00 84.69 491 GLY A C 1
ATOM 3962 O O . GLY A 1 491 ? 39.047 1.343 -30.648 1.00 84.69 491 GLY A O 1
ATOM 3963 N N . TYR A 1 492 ? 41.041 1.013 -31.651 1.00 86.56 492 TYR A N 1
ATOM 3964 C CA . TYR A 1 492 ? 40.489 0.663 -32.963 1.00 86.56 492 TYR A CA 1
ATOM 3965 C C . TYR A 1 492 ? 39.715 -0.659 -32.939 1.00 86.56 492 TYR A C 1
ATOM 3967 O O . TYR A 1 492 ? 38.627 -0.719 -33.507 1.00 86.56 492 TYR A O 1
ATOM 3975 N N . GLU A 1 493 ? 40.231 -1.688 -32.250 1.00 88.56 493 GLU A N 1
ATOM 3976 C CA . GLU A 1 493 ? 39.519 -2.964 -32.060 1.00 88.56 493 GLU A CA 1
ATOM 3977 C C . GLU A 1 493 ? 38.156 -2.743 -31.376 1.00 88.56 493 GLU A C 1
ATOM 3979 O O . GLU A 1 493 ? 37.133 -3.221 -31.862 1.00 88.56 493 GLU A O 1
ATOM 3984 N N . LEU A 1 494 ? 38.111 -1.935 -30.309 1.00 89.75 494 LEU A N 1
ATOM 3985 C CA . LEU A 1 494 ? 36.856 -1.606 -29.627 1.00 89.75 494 LEU A CA 1
ATOM 3986 C C . LEU A 1 494 ? 35.898 -0.788 -30.502 1.00 89.75 494 LEU A C 1
ATOM 3988 O O . LEU A 1 494 ? 34.693 -1.001 -30.414 1.00 89.75 494 LEU A O 1
ATOM 3992 N N . MET A 1 495 ? 36.387 0.149 -31.322 1.00 90.75 495 MET A N 1
ATOM 3993 C CA . MET A 1 495 ? 35.522 0.899 -32.246 1.00 90.75 495 MET A CA 1
ATOM 3994 C C . MET A 1 495 ? 34.888 0.007 -33.307 1.00 90.75 495 MET A C 1
ATOM 3996 O O . MET A 1 495 ? 33.694 0.150 -33.570 1.00 90.75 495 MET A O 1
ATOM 4000 N N . ASP A 1 496 ? 35.650 -0.928 -33.871 1.00 90.00 496 ASP A N 1
ATOM 4001 C CA . ASP A 1 496 ? 35.126 -1.913 -34.820 1.00 90.00 496 ASP A CA 1
ATOM 4002 C C . ASP A 1 496 ? 34.047 -2.794 -34.166 1.00 90.00 496 ASP A C 1
ATOM 4004 O O . ASP A 1 496 ? 32.959 -2.971 -34.718 1.00 90.00 496 ASP A O 1
ATOM 4008 N N . ASP A 1 497 ? 34.287 -3.271 -32.943 1.00 89.88 497 ASP A N 1
ATOM 4009 C CA . ASP A 1 497 ? 33.309 -4.073 -32.203 1.00 89.88 497 ASP A CA 1
ATOM 4010 C C . ASP A 1 497 ? 32.045 -3.284 -31.818 1.00 89.88 497 ASP A C 1
ATOM 4012 O O . ASP A 1 497 ? 30.931 -3.814 -31.892 1.00 89.88 497 ASP A O 1
ATOM 4016 N N . LEU A 1 498 ? 32.177 -2.004 -31.455 1.00 91.69 498 LEU A N 1
ATOM 4017 C CA . LEU A 1 498 ? 31.023 -1.141 -31.191 1.00 91.69 498 LEU A CA 1
ATOM 4018 C C . LEU A 1 498 ? 30.184 -0.883 -32.452 1.00 91.69 498 LEU A C 1
ATOM 4020 O O . LEU A 1 498 ? 28.955 -0.808 -32.350 1.00 91.69 498 LEU A O 1
ATOM 4024 N N . GLU A 1 499 ? 30.799 -0.786 -33.634 1.00 89.44 499 GLU A N 1
ATOM 4025 C CA . GLU A 1 499 ? 30.054 -0.670 -34.895 1.00 89.44 499 GLU A CA 1
ATOM 4026 C C . GLU A 1 499 ? 29.331 -1.988 -35.230 1.00 89.44 499 GLU A C 1
ATOM 4028 O O . GLU A 1 499 ? 28.155 -1.957 -35.595 1.00 89.44 499 GLU A O 1
ATOM 4033 N N . LYS A 1 500 ? 29.940 -3.157 -34.972 1.00 87.12 500 LYS A N 1
ATOM 4034 C CA . LYS A 1 500 ? 29.237 -4.456 -35.077 1.00 87.12 500 LYS A CA 1
ATOM 4035 C C . LYS A 1 500 ? 28.022 -4.525 -34.152 1.00 87.12 500 LYS A C 1
ATOM 4037 O O . LYS A 1 500 ? 26.957 -4.994 -34.560 1.00 87.12 500 LYS A O 1
ATOM 4042 N N . TRP A 1 501 ? 28.145 -4.046 -32.911 1.00 88.75 501 TRP A N 1
ATOM 4043 C CA . TRP A 1 501 ? 27.007 -3.968 -31.986 1.00 88.75 501 TRP A CA 1
ATOM 4044 C C . TRP A 1 501 ? 25.905 -3.055 -32.510 1.00 88.75 501 TRP A C 1
ATOM 4046 O O . TRP A 1 501 ? 24.721 -3.373 -32.381 1.00 88.75 501 TRP A O 1
ATOM 4056 N N . LYS A 1 502 ? 26.272 -1.921 -33.101 1.00 88.88 502 LYS A N 1
ATOM 4057 C CA . LYS A 1 502 ? 25.325 -0.970 -33.684 1.00 88.88 502 LYS A CA 1
ATOM 4058 C C . LYS A 1 502 ? 24.558 -1.590 -34.848 1.00 88.88 502 LYS A C 1
ATOM 4060 O O . LYS A 1 502 ? 23.332 -1.487 -34.864 1.00 88.88 502 LYS A O 1
ATOM 4065 N N . ASP A 1 503 ? 25.242 -2.284 -35.753 1.00 84.38 503 ASP A N 1
ATOM 4066 C CA . ASP A 1 503 ? 24.618 -3.010 -36.864 1.00 84.38 503 ASP A CA 1
ATOM 4067 C C . ASP A 1 503 ? 23.689 -4.123 -36.364 1.00 84.38 503 ASP A C 1
ATOM 4069 O O . ASP A 1 503 ? 22.566 -4.280 -36.856 1.00 84.38 503 ASP A O 1
ATOM 4073 N N . PHE A 1 504 ? 24.109 -4.851 -35.327 1.00 84.56 504 PHE A N 1
ATOM 4074 C CA . PHE A 1 504 ? 23.270 -5.843 -34.660 1.00 84.56 504 PHE A CA 1
ATOM 4075 C C . PHE A 1 504 ? 21.992 -5.223 -34.089 1.00 84.56 504 PHE A C 1
ATOM 4077 O O . PHE A 1 504 ? 20.891 -5.703 -34.371 1.00 84.56 504 PHE A O 1
ATOM 4084 N N . TYR A 1 505 ? 22.103 -4.134 -33.325 1.00 87.12 505 TYR A N 1
ATOM 4085 C CA . TYR A 1 505 ? 20.934 -3.466 -32.755 1.00 87.12 505 TYR A CA 1
ATOM 4086 C C . TYR A 1 505 ? 20.029 -2.855 -33.824 1.00 87.12 505 TYR A C 1
ATOM 4088 O O . TYR A 1 505 ? 18.807 -2.954 -33.698 1.00 87.12 505 TYR A O 1
ATOM 4096 N N . LEU A 1 506 ? 20.587 -2.328 -34.912 1.00 86.75 506 LEU A N 1
ATOM 4097 C CA . LEU A 1 506 ? 19.809 -1.841 -36.048 1.00 86.75 506 LEU A CA 1
ATOM 4098 C C . LEU A 1 506 ? 19.001 -2.969 -36.704 1.00 86.75 506 LEU A C 1
ATOM 4100 O O . LEU A 1 506 ? 17.811 -2.798 -37.001 1.00 86.75 506 LEU A O 1
ATOM 4104 N N . ALA A 1 507 ? 19.614 -4.139 -36.895 1.00 80.38 507 ALA A N 1
ATOM 4105 C CA . ALA A 1 507 ? 18.940 -5.318 -37.431 1.00 80.38 507 ALA A CA 1
ATOM 4106 C C . ALA A 1 507 ? 17.826 -5.810 -36.492 1.00 80.38 507 ALA A C 1
ATOM 4108 O O . ALA A 1 507 ? 16.713 -6.104 -36.944 1.00 80.38 507 ALA A O 1
ATOM 4109 N N . VAL A 1 508 ? 18.088 -5.842 -35.181 1.00 82.75 508 VAL A N 1
ATOM 4110 C CA . VAL A 1 508 ? 17.104 -6.228 -34.158 1.00 82.75 508 VAL A CA 1
ATOM 4111 C C . VAL A 1 508 ? 15.924 -5.256 -34.134 1.00 82.75 508 VAL A C 1
ATOM 4113 O O . VAL A 1 508 ? 14.772 -5.696 -34.150 1.00 82.75 508 VAL A O 1
ATOM 4116 N N . TYR A 1 509 ? 16.192 -3.948 -34.132 1.00 87.75 509 TYR A N 1
ATOM 4117 C CA . TYR A 1 509 ? 15.167 -2.904 -34.167 1.00 87.75 509 TYR A CA 1
ATOM 4118 C C . TYR A 1 509 ? 14.284 -3.046 -35.406 1.00 87.75 509 TYR A C 1
ATOM 4120 O O . TYR A 1 509 ? 13.058 -3.104 -35.288 1.00 87.75 509 TYR A O 1
ATOM 4128 N N . SER A 1 510 ? 14.908 -3.149 -36.582 1.00 84.50 510 SER A N 1
ATOM 4129 C CA . SER A 1 510 ? 14.206 -3.249 -37.865 1.00 84.50 510 SER A CA 1
ATOM 4130 C C . SER A 1 510 ? 13.302 -4.479 -37.897 1.00 84.50 510 SER A C 1
ATOM 4132 O O . SER A 1 510 ? 12.124 -4.367 -38.229 1.00 84.50 510 SER A O 1
ATOM 4134 N N . SER A 1 511 ? 13.818 -5.621 -37.438 1.00 77.94 511 SER A N 1
ATOM 4135 C CA . SER A 1 511 ? 13.071 -6.881 -37.377 1.00 77.94 511 SER A CA 1
ATOM 4136 C C . SER A 1 511 ? 11.895 -6.804 -36.399 1.00 77.94 511 SER A C 1
ATOM 4138 O O . SER A 1 511 ? 10.770 -7.164 -36.741 1.00 77.94 511 SER A O 1
ATOM 4140 N N . ALA A 1 512 ? 12.117 -6.296 -35.181 1.00 82.12 512 ALA A N 1
ATOM 4141 C CA . ALA A 1 512 ? 11.061 -6.142 -34.179 1.00 82.12 512 ALA A CA 1
ATOM 4142 C C . ALA A 1 512 ? 9.963 -5.172 -34.643 1.00 82.12 512 ALA A C 1
ATOM 4144 O O . ALA A 1 512 ? 8.775 -5.429 -34.428 1.00 82.12 512 ALA A O 1
ATOM 4145 N N . ASN A 1 513 ? 10.350 -4.080 -35.306 1.00 86.75 513 ASN A N 1
ATOM 4146 C CA . ASN A 1 513 ? 9.420 -3.110 -35.865 1.00 86.75 513 ASN A CA 1
ATOM 4147 C C . ASN A 1 513 ? 8.599 -3.712 -37.013 1.00 86.75 513 ASN A C 1
ATOM 4149 O O . ASN A 1 513 ? 7.380 -3.574 -37.025 1.00 86.75 513 ASN A O 1
ATOM 4153 N N . GLU A 1 514 ? 9.233 -4.435 -37.935 1.00 82.31 514 GLU A N 1
ATOM 4154 C CA . GLU A 1 514 ? 8.542 -5.088 -39.049 1.00 82.31 514 GLU A CA 1
ATOM 4155 C C . GLU A 1 514 ? 7.532 -6.137 -38.559 1.00 82.31 514 GLU A C 1
ATOM 4157 O O . GLU A 1 514 ? 6.382 -6.144 -38.996 1.00 82.31 514 GLU A O 1
ATOM 4162 N N . LEU A 1 515 ? 7.907 -6.974 -37.583 1.00 77.88 515 LEU A N 1
ATOM 4163 C CA . LEU A 1 515 ? 6.994 -7.940 -36.956 1.00 77.88 515 LEU A CA 1
ATOM 4164 C C . LEU A 1 515 ? 5.766 -7.254 -36.348 1.00 77.88 515 LEU A C 1
ATOM 4166 O O . LEU A 1 515 ? 4.636 -7.731 -36.500 1.00 77.88 515 LEU A O 1
ATOM 4170 N N . ARG A 1 516 ? 5.988 -6.132 -35.660 1.00 85.06 516 ARG A N 1
ATOM 4171 C CA . ARG A 1 516 ? 4.930 -5.336 -35.037 1.00 85.06 516 ARG A CA 1
ATOM 4172 C C . ARG A 1 516 ? 3.991 -4.741 -36.086 1.00 85.06 516 ARG A C 1
ATOM 4174 O O . ARG A 1 516 ? 2.776 -4.896 -35.958 1.00 85.06 516 ARG A O 1
ATOM 4181 N N . GLU A 1 517 ? 4.527 -4.104 -37.123 1.00 86.56 517 GLU A N 1
ATOM 4182 C CA . GLU A 1 517 ? 3.732 -3.500 -38.199 1.00 86.56 517 GLU A CA 1
ATOM 4183 C C . GLU A 1 517 ? 2.972 -4.559 -39.014 1.00 86.56 517 GLU A C 1
ATOM 4185 O O . GLU A 1 517 ? 1.789 -4.379 -39.302 1.00 86.56 517 GLU A O 1
ATOM 4190 N N . ASN A 1 518 ? 3.580 -5.717 -39.285 1.00 82.62 518 ASN A N 1
ATOM 4191 C CA . ASN A 1 518 ? 2.915 -6.843 -39.947 1.00 82.62 518 ASN A CA 1
ATOM 4192 C C . ASN A 1 518 ? 1.754 -7.398 -39.111 1.00 82.62 518 ASN A C 1
ATOM 4194 O O . ASN A 1 518 ? 0.689 -7.709 -39.651 1.00 82.62 518 ASN A O 1
ATOM 4198 N N . LEU A 1 519 ? 1.914 -7.485 -37.785 1.00 82.75 519 LEU A N 1
ATOM 4199 C CA . LEU A 1 519 ? 0.825 -7.871 -36.886 1.00 82.75 519 LEU A CA 1
ATOM 4200 C C . LEU A 1 519 ? -0.327 -6.857 -36.933 1.00 82.75 519 LEU A C 1
ATOM 4202 O O . LEU A 1 519 ? -1.493 -7.259 -36.946 1.00 82.75 519 LEU A O 1
ATOM 4206 N N . ILE A 1 520 ? -0.020 -5.560 -36.973 1.00 87.31 520 ILE A N 1
ATOM 4207 C CA . ILE A 1 520 ? -1.023 -4.494 -37.100 1.00 87.31 520 ILE A CA 1
ATOM 4208 C C . ILE A 1 520 ? -1.752 -4.609 -38.442 1.00 87.31 520 ILE A C 1
ATOM 4210 O O . ILE A 1 520 ? -2.984 -4.662 -38.458 1.00 87.31 520 ILE A O 1
ATOM 4214 N N . ALA A 1 521 ? -1.012 -4.730 -39.545 1.00 86.00 521 ALA A N 1
ATOM 4215 C CA . ALA A 1 521 ? -1.563 -4.871 -40.890 1.00 86.00 521 ALA A CA 1
ATOM 4216 C C . ALA A 1 521 ? -2.480 -6.099 -41.006 1.00 86.00 521 ALA A C 1
ATOM 4218 O O . ALA A 1 521 ? -3.613 -5.983 -41.471 1.00 86.00 521 ALA A O 1
ATOM 4219 N N . TYR A 1 522 ? -2.047 -7.253 -40.489 1.00 84.69 522 TYR A N 1
ATOM 4220 C CA . TYR A 1 522 ? -2.836 -8.487 -40.468 1.00 84.69 522 TYR A CA 1
ATOM 4221 C C . TYR A 1 522 ? -4.163 -8.342 -39.705 1.00 84.69 522 TYR A C 1
ATOM 4223 O O . TYR A 1 522 ? -5.201 -8.885 -40.101 1.00 84.69 522 TYR A O 1
ATOM 4231 N N . GLN A 1 523 ? -4.149 -7.627 -38.579 1.00 84.56 523 GLN A N 1
ATOM 4232 C CA . GLN A 1 523 ? -5.357 -7.388 -37.793 1.00 84.56 523 GLN A CA 1
ATOM 4233 C C . GLN A 1 523 ? -6.316 -6.421 -38.496 1.00 84.56 523 GLN A C 1
ATOM 4235 O O . GLN A 1 523 ? -7.529 -6.670 -38.507 1.00 84.56 523 GLN A O 1
ATOM 4240 N N . ASP A 1 524 ? -5.786 -5.352 -39.089 1.00 86.06 524 ASP A N 1
ATOM 4241 C CA . ASP A 1 524 ? -6.575 -4.331 -39.778 1.00 86.06 524 ASP A CA 1
ATOM 4242 C C . ASP A 1 524 ? -7.147 -4.824 -41.120 1.00 86.06 524 ASP A C 1
ATOM 4244 O O . ASP A 1 524 ? -8.273 -4.452 -41.461 1.00 86.06 524 ASP A O 1
ATOM 4248 N N . GLU A 1 525 ? -6.457 -5.726 -41.829 1.00 87.44 525 GLU A N 1
ATOM 4249 C CA . GLU A 1 525 ? -6.969 -6.397 -43.037 1.00 87.44 525 GLU A CA 1
ATOM 4250 C C . GLU A 1 525 ? -8.244 -7.199 -42.729 1.00 87.44 525 GLU A C 1
ATOM 4252 O O . GLU A 1 525 ? -9.234 -7.148 -43.461 1.00 87.44 525 GLU A O 1
ATOM 4257 N N . ARG A 1 526 ? -8.264 -7.901 -41.591 1.00 87.38 526 ARG A N 1
ATOM 4258 C CA . ARG A 1 526 ? -9.428 -8.689 -41.153 1.00 87.38 526 ARG A CA 1
ATOM 4259 C C . ARG A 1 526 ? -10.552 -7.836 -40.581 1.00 87.38 526 ARG A C 1
ATOM 4261 O O . ARG A 1 526 ? -11.716 -8.244 -40.619 1.00 87.38 526 ARG A O 1
ATOM 4268 N N . LYS A 1 527 ? -10.220 -6.699 -39.969 1.00 89.06 527 LYS A N 1
ATOM 4269 C CA . LYS A 1 527 ? -11.169 -5.801 -39.304 1.00 89.06 527 LYS A CA 1
ATOM 4270 C C . LYS A 1 527 ? -10.731 -4.348 -39.518 1.00 89.06 527 LYS A C 1
ATOM 4272 O O . LYS A 1 527 ? -9.857 -3.877 -38.797 1.00 89.06 527 LYS A O 1
ATOM 4277 N N . PRO A 1 528 ? -11.392 -3.589 -40.409 1.00 89.00 528 PRO A N 1
ATOM 4278 C CA . PRO A 1 528 ? -10.997 -2.213 -40.696 1.00 89.00 528 PRO A CA 1
ATOM 4279 C C . PRO A 1 528 ? -10.937 -1.319 -39.445 1.00 89.00 528 PRO A C 1
ATOM 4281 O O . PRO A 1 528 ? -11.910 -1.226 -38.680 1.00 89.00 528 PRO A O 1
ATOM 4284 N N . ARG A 1 529 ? -9.810 -0.608 -39.274 1.00 88.25 529 ARG A N 1
ATOM 4285 C CA . ARG A 1 529 ? -9.500 0.280 -38.131 1.00 88.25 529 ARG A CA 1
ATOM 4286 C C . ARG A 1 529 ? -9.547 -0.424 -36.769 1.00 88.25 529 ARG A C 1
ATOM 4288 O O . ARG A 1 529 ? -9.922 0.199 -35.766 1.00 88.25 529 ARG A O 1
ATOM 4295 N N . TYR A 1 530 ? -9.240 -1.715 -36.717 1.00 90.56 530 TYR A N 1
ATOM 4296 C CA . TYR A 1 530 ? -9.240 -2.471 -35.472 1.00 90.56 530 TYR A CA 1
ATOM 4297 C C . TYR A 1 530 ? -8.178 -1.947 -34.512 1.00 90.56 530 TYR A C 1
ATOM 4299 O O . TYR A 1 530 ? -8.522 -1.679 -33.360 1.00 90.56 530 TYR A O 1
ATOM 4307 N N . TYR A 1 531 ? -6.957 -1.707 -34.992 1.00 90.25 531 TYR A N 1
ATOM 4308 C CA . TYR A 1 531 ? -5.845 -1.203 -34.186 1.00 90.25 531 TYR A CA 1
ATOM 4309 C C . TYR A 1 531 ? -6.222 0.076 -33.427 1.00 90.25 531 TYR A C 1
ATOM 4311 O O . TYR A 1 531 ? -6.187 0.109 -32.198 1.00 90.25 531 TYR A O 1
ATOM 4319 N N . ILE A 1 532 ? -6.703 1.098 -34.145 1.00 91.81 532 ILE A N 1
ATOM 4320 C CA . ILE A 1 532 ? -7.080 2.393 -33.554 1.00 91.81 532 ILE A CA 1
ATOM 4321 C C . ILE A 1 532 ? -8.224 2.226 -32.546 1.00 91.81 532 ILE A C 1
ATOM 4323 O O . ILE A 1 532 ? -8.156 2.744 -31.434 1.00 91.81 532 ILE A O 1
ATOM 4327 N N . LYS A 1 533 ? -9.281 1.478 -32.894 1.00 92.62 533 LYS A N 1
ATOM 4328 C CA . LYS A 1 533 ? -10.421 1.255 -31.984 1.00 92.62 533 LYS A CA 1
ATOM 4329 C C . LYS A 1 533 ? -10.017 0.485 -30.729 1.00 92.62 533 LYS A C 1
ATOM 4331 O O . LYS A 1 533 ? -10.586 0.714 -29.661 1.00 92.62 533 LYS A O 1
ATOM 4336 N N . PHE A 1 534 ? -9.093 -0.459 -30.864 1.00 93.12 534 PHE A N 1
ATOM 4337 C CA . PHE A 1 534 ? -8.612 -1.281 -29.765 1.00 93.12 534 PHE A CA 1
ATOM 4338 C C . PHE A 1 534 ? -7.701 -0.471 -28.839 1.00 93.12 534 PHE A C 1
ATOM 4340 O O . PHE A 1 534 ? -7.944 -0.465 -27.630 1.00 93.12 534 PHE A O 1
ATOM 4347 N N . ARG A 1 535 ? -6.775 0.313 -29.407 1.00 94.56 535 ARG A N 1
ATOM 4348 C CA . ARG A 1 535 ? -5.936 1.283 -28.690 1.00 94.56 535 ARG A CA 1
ATOM 4349 C C . ARG A 1 535 ? -6.784 2.274 -27.900 1.00 94.56 535 ARG A C 1
ATOM 4351 O O . ARG A 1 535 ? -6.696 2.314 -26.680 1.00 94.56 535 ARG A O 1
ATOM 4358 N N . ASN A 1 536 ? -7.722 2.950 -28.563 1.00 94.38 536 ASN A N 1
ATOM 4359 C CA . ASN A 1 536 ? -8.611 3.949 -27.956 1.00 94.38 536 ASN A CA 1
ATOM 4360 C C . ASN A 1 536 ? -9.456 3.415 -26.781 1.00 94.38 536 ASN A C 1
ATOM 4362 O O . ASN A 1 536 ? -9.973 4.191 -25.974 1.00 94.38 536 ASN A O 1
ATOM 4366 N N . LYS A 1 537 ? -9.638 2.091 -26.698 1.00 93.69 537 LYS A N 1
ATOM 4367 C CA . LYS A 1 537 ? -10.476 1.424 -25.696 1.00 93.69 537 LYS A CA 1
ATOM 4368 C C . LYS A 1 537 ? -9.705 0.898 -24.482 1.00 93.69 537 LYS A C 1
ATOM 4370 O O . LYS A 1 537 ? -10.342 0.718 -23.443 1.00 93.69 537 LYS A O 1
ATOM 4375 N N . TYR A 1 538 ? -8.416 0.591 -24.613 1.00 95.50 538 TYR A N 1
ATOM 4376 C CA . TYR A 1 538 ? -7.640 -0.094 -23.567 1.00 95.50 538 TYR A CA 1
ATOM 4377 C C . TYR A 1 538 ? -6.308 0.577 -23.227 1.00 95.50 538 TYR A C 1
ATOM 4379 O O . TYR A 1 538 ? -5.837 0.387 -22.108 1.00 95.50 538 TYR A O 1
ATOM 4387 N N . HIS A 1 539 ? -5.735 1.348 -24.151 1.00 95.69 539 HIS A N 1
ATOM 4388 C CA . HIS A 1 539 ? -4.502 2.100 -23.943 1.00 95.69 539 HIS A CA 1
ATOM 4389 C C . HIS A 1 539 ? -4.800 3.481 -23.365 1.00 95.69 539 HIS A C 1
ATOM 4391 O O . HIS A 1 539 ? -5.867 4.044 -23.624 1.00 95.69 539 HIS A O 1
ATOM 4397 N N . ASN A 1 540 ? -3.853 4.025 -22.610 1.00 96.81 540 ASN A N 1
ATOM 4398 C CA . ASN A 1 540 ? -3.877 5.396 -22.122 1.00 96.81 540 ASN A CA 1
ATOM 4399 C C . ASN A 1 540 ? -2.512 6.034 -22.376 1.00 96.81 540 ASN A C 1
ATOM 4401 O O . ASN A 1 540 ? -1.516 5.547 -21.848 1.00 96.81 540 ASN A O 1
ATOM 4405 N N . GLU A 1 541 ? -2.483 7.109 -23.163 1.00 95.81 541 GLU A N 1
ATOM 4406 C CA . GLU A 1 541 ? -1.224 7.696 -23.631 1.00 95.81 541 GLU A CA 1
ATOM 4407 C C . GLU A 1 541 ? -0.451 8.367 -22.496 1.00 95.81 541 GLU A C 1
ATOM 4409 O O . GLU A 1 541 ? 0.741 8.152 -22.335 1.00 95.81 541 GLU A O 1
ATOM 4414 N N . HIS A 1 542 ? -1.133 9.103 -21.619 1.00 95.69 542 HIS A N 1
ATOM 4415 C CA . HIS A 1 542 ? -0.442 9.773 -20.519 1.00 95.69 542 HIS A CA 1
ATOM 4416 C C . HIS A 1 542 ? 0.165 8.788 -19.505 1.00 95.69 542 HIS A C 1
ATOM 4418 O O . HIS A 1 542 ? 1.206 9.049 -18.905 1.00 95.69 542 HIS A O 1
ATOM 4424 N N . LEU A 1 543 ? -0.469 7.630 -19.304 1.00 96.19 543 LEU A N 1
ATOM 4425 C CA . LEU A 1 543 ? 0.112 6.555 -18.508 1.00 96.19 543 LEU A CA 1
ATOM 4426 C C . LEU A 1 543 ? 1.363 5.980 -19.175 1.00 96.19 543 LEU A C 1
ATOM 4428 O O . LEU A 1 543 ? 2.344 5.765 -18.462 1.00 96.19 543 LEU A O 1
ATOM 4432 N N . ASP A 1 544 ? 1.338 5.776 -20.498 1.00 95.75 544 ASP A N 1
ATOM 4433 C CA . ASP A 1 544 ? 2.509 5.376 -21.294 1.00 95.75 544 ASP A CA 1
ATOM 4434 C C . ASP A 1 544 ? 3.661 6.374 -21.117 1.00 95.75 544 ASP A C 1
ATOM 4436 O O . ASP A 1 544 ? 4.753 5.991 -20.693 1.00 95.75 544 ASP A O 1
ATOM 4440 N N . ASP A 1 545 ? 3.390 7.666 -21.304 1.00 95.56 545 ASP A N 1
ATOM 4441 C CA . ASP A 1 545 ? 4.361 8.752 -21.147 1.00 95.56 545 ASP A CA 1
ATOM 4442 C C . ASP A 1 545 ? 5.081 8.719 -19.790 1.00 95.56 545 ASP A C 1
ATOM 4444 O O . ASP A 1 545 ? 6.301 8.919 -19.710 1.00 95.56 545 ASP A O 1
ATOM 4448 N N . ILE A 1 546 ? 4.331 8.469 -18.710 1.00 94.69 546 ILE A N 1
ATOM 4449 C CA . ILE A 1 546 ? 4.865 8.427 -17.345 1.00 94.69 546 ILE A CA 1
ATOM 4450 C C . ILE A 1 546 ? 5.727 7.186 -17.123 1.00 94.69 546 ILE A C 1
ATOM 4452 O O . ILE A 1 546 ? 6.833 7.314 -16.589 1.00 94.69 546 ILE A O 1
ATOM 4456 N N . VAL A 1 547 ? 5.252 5.993 -17.498 1.00 95.38 547 VAL A N 1
ATOM 4457 C CA . VAL A 1 547 ? 6.027 4.756 -17.283 1.00 95.38 547 VAL A CA 1
ATOM 4458 C C . VAL A 1 547 ? 7.225 4.663 -18.220 1.00 95.38 547 VAL A C 1
ATOM 4460 O O . VAL A 1 547 ? 8.223 4.035 -17.869 1.00 95.38 547 VAL A O 1
ATOM 4463 N N . ARG A 1 548 ? 7.170 5.327 -19.381 1.00 95.06 548 ARG A N 1
ATOM 4464 C CA . ARG A 1 548 ? 8.301 5.464 -20.303 1.00 95.06 548 ARG A CA 1
ATOM 4465 C C . ARG A 1 548 ? 9.208 6.647 -19.992 1.00 95.06 548 ARG A C 1
ATOM 4467 O O . ARG A 1 548 ? 10.289 6.746 -20.566 1.00 95.06 548 ARG A O 1
ATOM 4474 N N . ASN A 1 549 ? 8.817 7.521 -19.071 1.00 92.62 549 ASN A N 1
ATOM 4475 C CA . ASN A 1 549 ? 9.588 8.696 -18.675 1.00 92.62 549 ASN A CA 1
ATOM 4476 C C . ASN A 1 549 ? 10.051 9.540 -19.887 1.00 92.62 549 ASN A C 1
ATOM 4478 O O . ASN A 1 549 ? 11.212 9.958 -19.984 1.00 92.62 549 ASN A O 1
ATOM 4482 N N . ILE A 1 550 ? 9.151 9.767 -20.854 1.00 89.81 550 ILE A N 1
ATOM 4483 C CA . ILE A 1 550 ? 9.516 10.358 -22.155 1.00 89.81 550 ILE A CA 1
ATOM 4484 C C . ILE A 1 550 ? 10.029 11.801 -22.036 1.00 89.81 550 ILE A C 1
ATOM 4486 O O . ILE A 1 550 ? 10.862 12.226 -22.837 1.00 89.81 550 ILE A O 1
ATOM 4490 N N . TYR A 1 551 ? 9.611 12.522 -20.993 1.00 88.00 551 TYR A N 1
ATOM 4491 C CA . TYR A 1 551 ? 9.980 13.916 -20.730 1.00 88.00 551 TYR A CA 1
ATOM 4492 C C . TYR A 1 551 ? 11.318 14.084 -19.990 1.00 88.00 551 TYR A C 1
ATOM 4494 O O . TYR A 1 551 ? 11.718 15.213 -19.693 1.00 88.00 551 TYR A O 1
ATOM 4502 N N . GLU A 1 552 ? 12.023 12.996 -19.660 1.00 87.31 552 GLU A N 1
ATOM 4503 C CA . GLU A 1 552 ? 13.334 13.099 -19.017 1.00 87.31 552 GLU A CA 1
ATOM 4504 C C . GLU A 1 552 ? 14.370 13.703 -19.970 1.00 87.31 552 GLU A C 1
ATOM 4506 O O . GLU A 1 552 ? 14.504 13.269 -21.115 1.00 87.31 552 GLU A O 1
ATOM 4511 N N . LYS A 1 553 ? 15.114 14.709 -19.493 1.00 85.94 553 LYS A N 1
ATOM 4512 C CA . LYS A 1 553 ? 16.103 15.423 -20.317 1.00 85.94 553 LYS A CA 1
ATOM 4513 C C . LYS A 1 553 ? 17.361 14.589 -20.506 1.00 85.94 553 LYS A C 1
ATOM 4515 O O . LYS A 1 553 ? 17.897 14.509 -21.605 1.00 85.94 553 LYS A O 1
ATOM 4520 N N . ASN A 1 554 ? 17.815 13.959 -19.426 1.00 86.44 554 ASN A N 1
ATOM 4521 C CA . ASN A 1 554 ? 19.015 13.137 -19.436 1.00 86.44 554 ASN A CA 1
ATOM 4522 C C . ASN A 1 554 ? 18.621 11.670 -19.585 1.00 86.44 554 ASN A C 1
ATOM 4524 O O . ASN A 1 554 ? 18.359 10.989 -18.598 1.00 86.44 554 ASN A O 1
ATOM 4528 N N . LYS A 1 555 ? 18.575 11.195 -20.832 1.00 88.31 555 LYS A N 1
ATOM 4529 C CA . LYS A 1 555 ? 18.160 9.826 -21.187 1.00 88.31 555 LYS A CA 1
ATOM 4530 C C . LYS A 1 555 ? 19.095 8.742 -20.647 1.00 88.31 555 LYS A C 1
ATOM 4532 O O . LYS A 1 555 ? 18.657 7.638 -20.323 1.00 88.31 555 LYS A O 1
ATOM 4537 N N . ILE A 1 556 ? 20.372 9.086 -20.502 1.00 90.50 556 ILE A N 1
ATOM 4538 C CA . ILE A 1 556 ? 21.421 8.246 -19.934 1.00 90.50 556 ILE A CA 1
ATOM 4539 C C . ILE A 1 556 ? 22.241 9.084 -18.951 1.00 90.50 556 ILE A C 1
ATOM 4541 O O . ILE A 1 556 ? 22.615 10.220 -19.245 1.00 90.50 556 ILE A O 1
ATOM 4545 N N . LEU A 1 557 ? 22.482 8.545 -17.759 1.00 89.44 557 LEU A N 1
ATOM 4546 C CA . LEU A 1 557 ? 23.271 9.195 -16.715 1.00 89.44 557 LEU A CA 1
ATOM 4547 C C . LEU A 1 557 ? 24.417 8.286 -16.295 1.00 89.44 557 LEU A C 1
ATOM 4549 O O . LEU A 1 557 ? 24.202 7.118 -15.982 1.00 89.44 557 LEU A O 1
ATOM 4553 N N . ARG A 1 558 ? 25.630 8.835 -16.225 1.00 87.81 558 ARG A N 1
ATOM 4554 C CA . ARG A 1 558 ? 26.761 8.139 -15.613 1.00 87.81 558 ARG A CA 1
ATOM 4555 C C . ARG A 1 558 ? 26.695 8.300 -14.099 1.00 87.81 558 ARG A C 1
ATOM 4557 O O . ARG A 1 558 ? 26.668 9.419 -13.588 1.00 87.81 558 ARG A O 1
ATOM 4564 N N . PHE A 1 559 ? 26.661 7.184 -13.384 1.00 83.25 559 PHE A N 1
ATOM 4565 C CA . PHE A 1 559 ? 26.677 7.142 -11.927 1.00 83.25 559 PHE A CA 1
ATOM 4566 C C . PHE A 1 559 ? 27.767 6.168 -11.483 1.00 83.25 559 PHE A C 1
ATOM 4568 O O . PHE A 1 559 ? 27.663 4.972 -11.733 1.00 83.25 559 PHE A O 1
ATOM 4575 N N . ASN A 1 560 ? 28.816 6.672 -10.830 1.00 83.31 560 ASN A N 1
ATOM 4576 C CA . ASN A 1 560 ? 30.050 5.923 -10.558 1.00 83.31 560 ASN A CA 1
ATOM 4577 C C . ASN A 1 560 ? 30.680 5.384 -11.863 1.00 83.31 560 ASN A C 1
ATOM 4579 O O . ASN A 1 560 ? 30.957 6.161 -12.778 1.00 83.31 560 ASN A O 1
ATOM 4583 N N . GLU A 1 561 ? 30.891 4.071 -11.948 1.00 86.94 561 GLU A N 1
ATOM 4584 C CA . GLU A 1 561 ? 31.491 3.362 -13.086 1.00 86.94 561 GLU A CA 1
ATOM 4585 C C . GLU A 1 561 ? 30.438 2.809 -14.060 1.00 86.94 561 GLU A C 1
ATOM 4587 O O . GLU A 1 561 ? 30.775 2.022 -14.932 1.00 86.94 561 GLU A O 1
ATOM 4592 N N . LYS A 1 562 ? 29.160 3.201 -13.930 1.00 88.62 562 LYS A N 1
ATOM 4593 C CA . LYS A 1 562 ? 28.068 2.642 -14.740 1.00 88.62 562 LYS A CA 1
ATOM 4594 C C . LYS A 1 562 ? 27.204 3.678 -15.440 1.00 88.62 562 LYS A C 1
ATOM 4596 O O . LYS A 1 562 ? 27.036 4.804 -14.959 1.00 88.62 562 LYS A O 1
ATOM 4601 N N . LEU A 1 563 ? 26.591 3.253 -16.541 1.00 90.19 563 LEU A N 1
ATOM 4602 C CA . LEU A 1 563 ? 25.563 4.000 -17.256 1.00 90.19 563 LEU A CA 1
ATOM 4603 C C . LEU A 1 563 ? 24.172 3.530 -16.819 1.00 90.19 563 LEU A C 1
ATOM 4605 O O . LEU A 1 563 ? 23.827 2.348 -16.879 1.00 90.19 563 LEU A O 1
ATOM 4609 N N . VAL A 1 564 ? 23.364 4.485 -16.365 1.00 89.19 564 VAL A N 1
ATOM 4610 C CA . VAL A 1 564 ? 21.992 4.271 -15.910 1.00 89.19 564 VAL A CA 1
ATOM 4611 C C . VAL A 1 564 ? 21.040 4.862 -16.942 1.00 89.19 564 VAL A C 1
ATOM 4613 O O . VAL A 1 564 ? 20.984 6.080 -17.136 1.00 89.19 564 VAL A O 1
ATOM 4616 N N . ARG A 1 565 ? 20.271 3.985 -17.584 1.00 90.88 565 ARG A N 1
ATOM 4617 C CA . ARG A 1 565 ? 19.168 4.344 -18.477 1.00 90.88 565 ARG A CA 1
ATOM 4618 C C . ARG A 1 565 ? 18.038 4.990 -17.671 1.00 90.88 565 ARG A C 1
ATOM 4620 O O . ARG A 1 565 ? 17.586 4.415 -16.686 1.00 90.88 565 ARG A O 1
ATOM 4627 N N . GLN A 1 566 ? 17.595 6.175 -18.082 1.00 89.19 566 GLN A N 1
ATOM 4628 C CA . GLN A 1 566 ? 16.498 6.908 -17.431 1.00 89.19 566 GLN A CA 1
ATOM 4629 C C . GLN A 1 566 ? 15.204 6.906 -18.251 1.00 89.19 566 GLN A C 1
ATOM 4631 O O . GLN A 1 566 ? 14.139 7.192 -17.704 1.00 89.19 566 GLN A O 1
ATOM 4636 N N . GLU A 1 567 ? 15.280 6.604 -19.548 1.00 90.44 567 GLU A N 1
ATOM 4637 C CA . GLU A 1 567 ? 14.105 6.486 -20.409 1.00 90.44 567 GLU A CA 1
ATOM 4638 C C . GLU A 1 567 ? 13.615 5.057 -20.539 1.00 90.44 567 GLU A C 1
ATOM 4640 O O . GLU A 1 567 ? 14.389 4.108 -20.461 1.00 90.44 567 GLU A O 1
ATOM 4645 N N . GLU A 1 568 ? 12.319 4.925 -20.765 1.00 93.25 568 GLU A N 1
ATOM 4646 C CA . GLU A 1 568 ? 11.614 3.667 -20.954 1.00 93.25 568 GLU A CA 1
ATOM 4647 C C . GLU A 1 568 ? 11.950 2.580 -19.912 1.00 93.25 568 GLU A C 1
ATOM 4649 O O . GLU A 1 568 ? 12.209 1.429 -20.273 1.00 93.25 568 GLU A O 1
ATOM 4654 N N . PRO A 1 569 ? 11.930 2.910 -18.601 1.00 93.06 569 PRO A N 1
ATOM 4655 C CA . PRO A 1 569 ? 12.278 1.961 -17.541 1.00 93.06 569 PRO A CA 1
ATOM 4656 C C . PRO A 1 569 ? 11.379 0.717 -17.525 1.00 93.06 569 PRO A C 1
ATOM 4658 O O . PRO A 1 569 ? 11.812 -0.353 -17.100 1.00 93.06 569 PRO A O 1
ATOM 4661 N N . ILE A 1 570 ? 10.150 0.842 -18.031 1.00 95.19 570 ILE A N 1
ATOM 4662 C CA . ILE A 1 570 ? 9.181 -0.248 -18.165 1.00 95.19 570 ILE A CA 1
ATOM 4663 C C . ILE A 1 570 ? 9.641 -1.388 -19.084 1.00 95.19 570 ILE A C 1
ATOM 4665 O O . ILE A 1 570 ? 9.193 -2.522 -18.926 1.00 95.19 570 ILE A O 1
ATOM 4669 N N . TYR A 1 571 ? 10.562 -1.112 -20.008 1.00 94.19 571 TYR A N 1
ATOM 4670 C CA . TYR A 1 571 ? 11.135 -2.109 -20.913 1.00 94.19 571 TYR A CA 1
ATOM 4671 C C . TYR A 1 571 ? 12.479 -2.663 -20.427 1.00 94.19 571 TYR A C 1
ATOM 4673 O O . TYR A 1 571 ? 12.977 -3.646 -20.976 1.00 94.19 571 TYR A O 1
ATOM 4681 N N . LEU A 1 572 ? 13.061 -2.075 -19.381 1.00 91.12 572 LEU A N 1
ATOM 4682 C CA . LEU A 1 572 ? 14.335 -2.505 -18.821 1.00 91.12 572 LEU A CA 1
ATOM 4683 C C . LEU A 1 572 ? 14.123 -3.617 -17.787 1.00 91.12 572 LEU A C 1
ATOM 4685 O O . LEU A 1 572 ? 13.423 -3.423 -16.794 1.00 91.12 572 LEU A O 1
ATOM 4689 N N . GLU A 1 573 ? 14.774 -4.763 -17.986 1.00 88.31 573 GLU A N 1
ATOM 4690 C CA . GLU A 1 573 ? 14.816 -5.817 -16.971 1.00 88.31 573 GLU A CA 1
ATOM 4691 C C . GLU A 1 573 ? 15.719 -5.405 -15.790 1.00 88.31 573 GLU A C 1
ATOM 4693 O O . GLU A 1 573 ? 16.758 -4.768 -15.994 1.00 88.31 573 GLU A O 1
ATOM 4698 N N . PRO A 1 574 ? 15.330 -5.718 -14.542 1.00 85.62 574 PRO A N 1
ATOM 4699 C CA . PRO A 1 574 ? 16.157 -5.446 -13.367 1.00 85.62 574 PRO A CA 1
ATOM 4700 C C . PRO A 1 574 ? 17.463 -6.258 -13.358 1.00 85.62 574 PRO A C 1
ATOM 4702 O O . PRO A 1 574 ? 17.512 -7.378 -13.845 1.00 85.62 574 PRO A O 1
ATOM 4705 N N . ASP A 1 575 ? 18.502 -5.700 -12.739 1.00 73.81 575 ASP A N 1
ATOM 4706 C CA . ASP A 1 575 ? 19.813 -6.339 -12.545 1.00 73.81 575 ASP A CA 1
ATOM 4707 C C . ASP A 1 575 ? 19.723 -7.561 -11.601 1.00 73.81 575 ASP A C 1
ATOM 4709 O O . ASP A 1 575 ? 19.114 -7.475 -10.527 1.00 73.81 575 ASP A O 1
ATOM 4713 N N . ASP A 1 576 ? 20.332 -8.683 -11.995 1.00 67.81 576 ASP A N 1
ATOM 4714 C CA . ASP A 1 576 ? 20.299 -9.985 -11.314 1.00 67.81 576 ASP A CA 1
ATOM 4715 C C . ASP A 1 576 ? 21.517 -10.249 -10.402 1.00 67.81 576 ASP A C 1
ATOM 4717 O O . ASP A 1 576 ? 21.582 -11.278 -9.727 1.00 67.81 576 ASP A O 1
ATOM 4721 N N . SER A 1 577 ? 22.451 -9.298 -10.305 1.00 61.62 577 SER A N 1
ATOM 4722 C CA . SER A 1 577 ? 23.737 -9.446 -9.601 1.00 61.62 577 SER A CA 1
ATOM 4723 C C . SER A 1 577 ? 23.660 -9.757 -8.096 1.00 61.62 577 SER A C 1
ATOM 4725 O O . SER A 1 577 ? 24.645 -10.216 -7.519 1.00 61.62 577 SER A O 1
ATOM 4727 N N . ASN A 1 578 ? 22.516 -9.542 -7.433 1.00 63.91 578 ASN A N 1
ATOM 4728 C CA . ASN A 1 578 ? 22.347 -9.764 -5.991 1.00 63.91 578 ASN A CA 1
ATOM 4729 C C . ASN A 1 578 ? 21.283 -10.829 -5.677 1.00 63.91 578 ASN A C 1
ATOM 4731 O O . ASN A 1 578 ? 20.112 -10.649 -5.992 1.00 63.91 578 ASN A O 1
ATOM 4735 N N . PHE A 1 579 ? 21.653 -11.860 -4.904 1.00 53.62 579 PHE A N 1
ATOM 4736 C CA . PHE A 1 579 ? 20.791 -13.002 -4.536 1.00 53.62 579 PHE A CA 1
ATOM 4737 C C . PHE A 1 579 ? 19.444 -12.620 -3.881 1.00 53.62 579 PHE A C 1
ATOM 4739 O O . PHE A 1 579 ? 18.411 -13.227 -4.163 1.00 53.62 579 PHE A O 1
ATOM 4746 N N . ILE A 1 580 ? 19.429 -11.596 -3.016 1.00 63.12 580 ILE A N 1
ATOM 4747 C CA . ILE A 1 580 ? 18.203 -11.112 -2.344 1.00 63.12 580 ILE A CA 1
ATOM 4748 C C . ILE A 1 580 ? 17.406 -10.133 -3.240 1.00 63.12 580 ILE A C 1
ATOM 4750 O O . ILE A 1 580 ? 16.205 -9.978 -3.042 1.00 63.12 580 ILE A O 1
ATOM 4754 N N . GLY A 1 581 ? 18.051 -9.533 -4.251 1.00 62.84 581 GLY A N 1
ATOM 4755 C CA . GLY A 1 581 ? 17.489 -9.026 -5.518 1.00 62.84 581 GLY A CA 1
ATOM 4756 C C . GLY A 1 581 ? 16.360 -7.984 -5.556 1.00 62.84 581 GLY A C 1
ATOM 4757 O O . GLY A 1 581 ? 16.166 -7.377 -6.603 1.00 62.84 581 GLY A O 1
ATOM 4758 N N . PHE A 1 582 ? 15.613 -7.719 -4.479 1.00 74.88 582 PHE A N 1
ATOM 4759 C CA . PHE A 1 582 ? 14.295 -7.071 -4.611 1.00 74.88 582 PHE A CA 1
ATOM 4760 C C . PHE A 1 582 ? 14.324 -5.582 -4.999 1.00 74.88 582 PHE A C 1
ATOM 4762 O O . PHE A 1 582 ? 13.302 -5.024 -5.407 1.00 74.88 582 PHE A O 1
ATOM 4769 N N . ARG A 1 583 ? 15.479 -4.914 -4.873 1.00 85.44 583 ARG A N 1
ATOM 4770 C CA . ARG A 1 583 ? 15.634 -3.485 -5.183 1.00 85.44 583 ARG A CA 1
ATOM 4771 C C . ARG A 1 583 ? 15.979 -3.283 -6.656 1.00 85.44 583 ARG A C 1
ATOM 4773 O O . ARG A 1 583 ? 17.100 -3.557 -7.081 1.00 85.44 583 ARG A O 1
ATOM 4780 N N . SER A 1 584 ? 15.030 -2.716 -7.387 1.00 87.06 584 SER A N 1
ATOM 4781 C CA . SER A 1 584 ? 15.109 -2.396 -8.817 1.00 87.06 584 SER A CA 1
ATOM 4782 C C . SER A 1 584 ? 14.780 -0.925 -9.079 1.00 87.06 584 SER A C 1
ATOM 4784 O O . SER A 1 584 ? 14.431 -0.175 -8.157 1.00 87.06 584 SER A O 1
ATOM 4786 N N . HIS A 1 585 ? 14.932 -0.500 -10.332 1.00 90.75 585 HIS A N 1
ATOM 4787 C CA . HIS A 1 585 ? 14.435 0.787 -10.803 1.00 90.75 585 HIS A CA 1
ATOM 4788 C C . HIS A 1 585 ? 12.905 0.838 -10.740 1.00 90.75 585 HIS A C 1
ATOM 4790 O O . HIS A 1 585 ? 12.213 -0.184 -10.719 1.00 90.75 585 HIS A O 1
ATOM 4796 N N . PHE A 1 586 ? 12.377 2.056 -10.662 1.00 92.44 586 PHE A N 1
ATOM 4797 C CA . PHE A 1 586 ? 10.938 2.274 -10.601 1.00 92.44 586 PHE A CA 1
ATOM 4798 C C . PHE A 1 586 ? 10.284 1.944 -11.944 1.00 92.44 586 PHE A C 1
ATOM 4800 O O . PHE A 1 586 ? 10.843 2.275 -12.987 1.00 92.44 586 PHE A O 1
ATOM 4807 N N . TYR A 1 587 ? 9.111 1.314 -11.899 1.00 94.75 587 TYR A N 1
ATOM 4808 C CA . TYR A 1 587 ? 8.378 0.796 -13.062 1.00 94.75 587 TYR A CA 1
ATOM 4809 C C . TYR A 1 587 ? 9.031 -0.394 -13.770 1.00 94.75 587 TYR A C 1
ATOM 4811 O O . TYR A 1 587 ? 8.626 -0.722 -14.879 1.00 94.75 587 TYR A O 1
ATOM 4819 N N . ALA A 1 588 ? 9.985 -1.085 -13.140 1.00 93.94 588 ALA A N 1
ATOM 4820 C CA . ALA A 1 588 ? 10.502 -2.335 -13.694 1.00 93.94 588 ALA A CA 1
ATOM 4821 C C . ALA A 1 588 ? 9.348 -3.326 -13.987 1.00 93.94 588 ALA A C 1
ATOM 4823 O O . ALA A 1 588 ? 8.453 -3.474 -13.143 1.00 93.94 588 ALA A O 1
ATOM 4824 N N . PRO A 1 589 ? 9.353 -4.028 -15.137 1.00 93.88 589 PRO A N 1
ATOM 4825 C CA . PRO A 1 589 ? 8.282 -4.954 -15.514 1.00 93.88 589 PRO A CA 1
ATOM 4826 C C . PRO A 1 589 ? 8.251 -6.197 -14.616 1.00 93.88 589 PRO A C 1
ATOM 4828 O O . PRO A 1 589 ? 7.184 -6.742 -14.330 1.00 93.88 589 PRO A O 1
ATOM 4831 N N . HIS A 1 590 ? 9.421 -6.599 -14.121 1.00 92.56 590 HIS A N 1
ATOM 4832 C CA . HIS A 1 590 ? 9.603 -7.712 -13.202 1.00 92.56 590 HIS A CA 1
ATOM 4833 C C . HIS A 1 590 ? 10.421 -7.282 -11.981 1.00 92.56 590 HIS A C 1
ATOM 4835 O O . HIS A 1 590 ? 11.064 -6.228 -11.961 1.00 92.56 590 HIS A O 1
ATOM 4841 N N . LYS A 1 591 ? 10.423 -8.135 -10.959 1.00 91.38 591 LYS A N 1
ATOM 4842 C CA . LYS A 1 591 ? 11.265 -8.047 -9.764 1.00 91.38 591 LYS A CA 1
ATOM 4843 C C . LYS A 1 591 ? 12.034 -9.355 -9.608 1.00 91.38 591 LYS A C 1
ATOM 4845 O O . LYS A 1 591 ? 11.452 -10.426 -9.763 1.00 91.38 591 LYS A O 1
ATOM 4850 N N . TYR A 1 592 ? 13.318 -9.276 -9.269 1.00 87.81 592 TYR A N 1
ATOM 4851 C CA . TYR A 1 592 ? 14.090 -10.452 -8.875 1.00 87.81 592 TYR A CA 1
ATOM 4852 C C . TYR A 1 592 ? 14.003 -10.665 -7.373 1.00 87.81 592 TYR A C 1
ATOM 4854 O O . TYR A 1 592 ? 14.199 -9.740 -6.585 1.00 87.81 592 TYR A O 1
ATOM 4862 N N . PHE A 1 593 ? 13.738 -11.897 -6.965 1.00 87.50 593 PHE A N 1
ATOM 4863 C CA . PHE A 1 593 ? 13.753 -12.278 -5.563 1.00 87.50 593 PHE A CA 1
ATOM 4864 C C . PHE A 1 593 ? 14.173 -13.740 -5.434 1.00 87.50 593 PHE A C 1
ATOM 4866 O O . PHE A 1 593 ? 13.601 -14.607 -6.089 1.00 87.50 593 PHE A O 1
ATOM 4873 N N . LEU A 1 594 ? 15.186 -14.012 -4.604 1.00 85.81 594 LEU A N 1
ATOM 4874 C CA . LEU A 1 594 ? 15.714 -15.362 -4.361 1.00 85.81 594 LEU A CA 1
ATOM 4875 C C . LEU A 1 594 ? 16.067 -16.125 -5.654 1.00 85.81 594 LEU A C 1
ATOM 4877 O O . LEU A 1 594 ? 15.734 -17.297 -5.798 1.00 85.81 594 LEU A O 1
ATOM 4881 N N . GLY A 1 595 ? 16.703 -15.448 -6.616 1.00 82.12 595 GLY A N 1
ATOM 4882 C CA . GLY A 1 595 ? 17.103 -16.039 -7.902 1.00 82.12 595 GLY A CA 1
ATOM 4883 C C . GLY A 1 595 ? 15.969 -16.265 -8.913 1.00 82.12 595 GLY A C 1
ATOM 4884 O O . GLY A 1 595 ? 16.227 -16.753 -10.009 1.00 82.12 595 GLY A O 1
ATOM 4885 N N . HIS A 1 596 ? 14.727 -15.890 -8.592 1.00 86.31 596 HIS A N 1
ATOM 4886 C CA . HIS A 1 596 ? 13.576 -16.031 -9.486 1.00 86.31 596 HIS A CA 1
ATOM 4887 C C . HIS A 1 596 ? 13.006 -14.670 -9.908 1.00 86.31 596 HIS A C 1
ATOM 4889 O O . HIS A 1 596 ? 13.017 -13.709 -9.134 1.00 86.31 596 HIS A O 1
ATOM 4895 N N . LYS A 1 597 ? 12.482 -14.599 -11.141 1.00 88.81 597 LYS A N 1
ATOM 4896 C CA . LYS A 1 597 ? 11.739 -13.443 -11.664 1.00 88.81 597 LYS A CA 1
ATOM 4897 C C . LYS A 1 597 ? 10.271 -13.523 -11.244 1.00 88.81 597 LYS A C 1
ATOM 4899 O O . LYS A 1 597 ? 9.627 -14.554 -11.429 1.00 88.81 597 LYS A O 1
ATOM 4904 N N . PHE A 1 598 ? 9.734 -12.417 -10.744 1.00 92.38 598 PHE A N 1
ATOM 4905 C CA . PHE A 1 598 ? 8.324 -12.249 -10.407 1.00 92.38 598 PHE A CA 1
ATOM 4906 C C . PHE A 1 598 ? 7.737 -11.049 -11.141 1.00 92.38 598 PHE A C 1
ATOM 4908 O O . PHE A 1 598 ? 8.388 -10.021 -11.295 1.00 92.38 598 PHE A O 1
ATOM 4915 N N . GLU A 1 599 ? 6.474 -11.154 -11.540 1.00 94.56 599 GLU A N 1
ATOM 4916 C CA . GLU A 1 599 ? 5.704 -10.017 -12.042 1.00 94.56 599 GLU A CA 1
ATOM 4917 C C . GLU A 1 599 ? 5.594 -8.921 -10.976 1.00 94.56 599 GLU A C 1
ATOM 4919 O O . GLU A 1 599 ? 5.197 -9.195 -9.835 1.00 94.56 599 GLU A O 1
ATOM 4924 N N . THR A 1 600 ? 5.890 -7.673 -11.352 1.00 95.75 600 THR A N 1
ATOM 4925 C CA . THR A 1 600 ? 5.918 -6.537 -10.414 1.00 95.75 600 THR A CA 1
ATOM 4926 C C . THR A 1 600 ? 4.603 -6.371 -9.658 1.00 95.75 600 THR A C 1
ATOM 4928 O O . THR A 1 600 ? 4.612 -6.122 -8.457 1.00 95.75 600 THR A O 1
ATOM 4931 N N . PHE A 1 601 ? 3.459 -6.591 -10.310 1.00 96.69 601 PHE A N 1
ATOM 4932 C CA . PHE A 1 601 ? 2.148 -6.496 -9.663 1.00 96.69 601 PHE A CA 1
ATOM 4933 C C . PHE A 1 601 ? 1.999 -7.448 -8.465 1.00 96.69 601 PHE A C 1
ATOM 4935 O O . PHE A 1 601 ? 1.648 -7.023 -7.362 1.00 96.69 601 PHE A O 1
ATOM 4942 N N . TRP A 1 602 ? 2.297 -8.735 -8.664 1.00 96.56 602 TRP A N 1
ATOM 4943 C CA . TRP A 1 602 ? 2.144 -9.756 -7.626 1.00 96.56 602 TRP A CA 1
ATOM 4944 C C . TRP A 1 602 ? 3.195 -9.618 -6.531 1.00 96.56 602 TRP A C 1
ATOM 4946 O O . TRP A 1 602 ? 2.868 -9.757 -5.351 1.00 96.56 602 TRP A O 1
ATOM 4956 N N . PHE A 1 603 ? 4.432 -9.287 -6.909 1.00 95.88 603 PHE A N 1
ATOM 4957 C CA . PHE A 1 603 ? 5.495 -9.024 -5.947 1.00 95.88 603 PHE A CA 1
ATOM 4958 C C . PHE A 1 603 ? 5.142 -7.841 -5.037 1.00 95.88 603 PHE A C 1
ATOM 4960 O O . PHE A 1 603 ? 5.238 -7.940 -3.815 1.00 95.88 603 PHE A O 1
ATOM 4967 N N . ASN A 1 604 ? 4.650 -6.742 -5.609 1.00 96.75 604 ASN A N 1
ATOM 4968 C CA . ASN A 1 604 ? 4.292 -5.550 -4.848 1.00 96.75 604 ASN A CA 1
ATOM 4969 C C . ASN A 1 604 ? 3.121 -5.810 -3.885 1.00 96.75 604 ASN A C 1
ATOM 4971 O O . ASN A 1 604 ? 3.162 -5.358 -2.741 1.00 96.75 604 ASN A O 1
ATOM 4975 N N . ILE A 1 605 ? 2.111 -6.587 -4.298 1.00 97.81 605 ILE A N 1
ATOM 4976 C CA . ILE A 1 605 ? 1.039 -7.043 -3.398 1.00 97.81 605 ILE A CA 1
ATOM 4977 C C . ILE A 1 605 ? 1.623 -7.870 -2.253 1.00 97.81 605 ILE A C 1
ATOM 4979 O O . ILE A 1 605 ? 1.322 -7.596 -1.091 1.00 97.81 605 ILE A O 1
ATOM 4983 N N . PHE A 1 606 ? 2.483 -8.845 -2.557 1.00 96.81 606 PHE A N 1
ATOM 4984 C CA . PHE A 1 606 ? 3.137 -9.665 -1.539 1.00 96.81 606 PHE A CA 1
ATOM 4985 C C . PHE A 1 606 ? 3.884 -8.808 -0.508 1.00 96.81 606 PHE A C 1
ATOM 4987 O O . PHE A 1 606 ? 3.723 -9.030 0.693 1.00 96.81 606 PHE A O 1
ATOM 4994 N N . VAL A 1 607 ? 4.622 -7.784 -0.947 1.00 96.56 607 VAL A N 1
ATOM 4995 C CA . VAL A 1 607 ? 5.320 -6.860 -0.040 1.00 96.56 607 VAL A CA 1
ATOM 4996 C C . VAL A 1 607 ? 4.338 -6.100 0.856 1.00 96.56 607 VAL A C 1
ATOM 4998 O O . VAL A 1 607 ? 4.549 -6.048 2.066 1.00 96.56 607 VAL A O 1
ATOM 5001 N N . ILE A 1 608 ? 3.231 -5.576 0.319 1.00 98.19 608 ILE A N 1
ATOM 5002 C CA . ILE A 1 608 ? 2.206 -4.877 1.121 1.00 98.19 608 ILE A CA 1
ATOM 5003 C C . ILE A 1 608 ? 1.602 -5.811 2.185 1.00 98.19 608 ILE A C 1
ATOM 5005 O O . ILE A 1 608 ? 1.410 -5.407 3.337 1.00 98.19 608 ILE A O 1
ATOM 5009 N N . TRP A 1 609 ? 1.340 -7.075 1.844 1.00 98.12 609 TRP A N 1
ATOM 5010 C CA . TRP A 1 609 ? 0.863 -8.073 2.807 1.00 98.12 609 TRP A CA 1
ATOM 5011 C C . TRP A 1 609 ? 1.926 -8.443 3.843 1.00 98.12 609 TRP A C 1
ATOM 5013 O O . TRP A 1 609 ? 1.600 -8.567 5.023 1.00 98.12 609 TRP A O 1
ATOM 5023 N N . ALA A 1 610 ? 3.196 -8.551 3.451 1.00 97.31 610 ALA A N 1
ATOM 5024 C CA . ALA A 1 610 ? 4.297 -8.771 4.384 1.00 97.31 610 ALA A CA 1
ATOM 5025 C C . ALA A 1 610 ? 4.429 -7.604 5.377 1.00 97.31 610 ALA A C 1
ATOM 5027 O O . ALA A 1 610 ? 4.516 -7.835 6.582 1.00 97.31 610 ALA A O 1
ATOM 5028 N N . MET A 1 611 ? 4.345 -6.356 4.901 1.00 97.00 611 MET A N 1
ATOM 5029 C CA . MET A 1 611 ? 4.313 -5.153 5.746 1.00 97.00 611 MET A CA 1
ATOM 5030 C C . MET A 1 611 ? 3.119 -5.173 6.708 1.00 97.00 611 MET A C 1
ATOM 5032 O O . MET A 1 611 ? 3.264 -4.872 7.891 1.00 97.00 611 MET A O 1
ATOM 5036 N N . SER A 1 612 ? 1.949 -5.576 6.211 1.00 97.19 612 SER A N 1
ATOM 5037 C CA . SER A 1 612 ? 0.726 -5.724 7.005 1.00 97.19 612 SER A CA 1
ATOM 5038 C C . SER A 1 612 ? 0.913 -6.748 8.130 1.00 97.19 612 SER A C 1
ATOM 5040 O O . SER A 1 612 ? 0.669 -6.443 9.295 1.00 97.19 612 SER A O 1
ATOM 5042 N N . LEU A 1 613 ? 1.429 -7.940 7.821 1.00 96.31 613 LEU A N 1
ATOM 5043 C CA . LEU A 1 613 ? 1.725 -8.969 8.823 1.00 96.31 613 LEU A CA 1
ATOM 5044 C C . LEU A 1 613 ? 2.756 -8.491 9.852 1.00 96.31 613 LEU A C 1
ATOM 5046 O O . LEU A 1 613 ? 2.606 -8.764 11.043 1.00 96.31 613 LEU A O 1
ATOM 5050 N N . LEU A 1 614 ? 3.761 -7.725 9.424 1.00 96.25 614 LEU A N 1
ATOM 5051 C CA . LEU A 1 614 ? 4.764 -7.149 10.320 1.00 96.25 614 LEU A CA 1
ATOM 5052 C C . LEU A 1 614 ? 4.123 -6.179 11.328 1.00 96.25 614 LEU A C 1
ATOM 5054 O O . LEU A 1 614 ? 4.475 -6.207 12.505 1.00 96.25 614 LEU A O 1
ATOM 5058 N N . LEU A 1 615 ? 3.115 -5.398 10.918 1.00 96.38 615 LEU A N 1
ATOM 5059 C CA . LEU A 1 615 ? 2.351 -4.504 11.804 1.00 96.38 615 LEU A CA 1
ATOM 5060 C C . LEU A 1 615 ? 1.482 -5.238 12.840 1.00 96.38 615 LEU A C 1
ATOM 5062 O O . LEU A 1 615 ? 1.088 -4.629 13.839 1.00 96.38 615 LEU A O 1
ATOM 5066 N N . TYR A 1 616 ? 1.205 -6.532 12.664 1.00 95.81 616 TYR A N 1
ATOM 5067 C CA . TYR A 1 616 ? 0.492 -7.319 13.675 1.00 95.81 616 TYR A CA 1
ATOM 5068 C C . TYR A 1 616 ? 1.337 -7.551 14.937 1.00 95.81 616 TYR A C 1
ATOM 5070 O O . TYR A 1 616 ? 0.799 -7.579 16.043 1.00 95.81 616 TYR A O 1
ATOM 5078 N N . ILE A 1 617 ? 2.662 -7.666 14.802 1.00 95.12 617 ILE A N 1
ATOM 5079 C CA . ILE A 1 617 ? 3.585 -7.893 15.926 1.00 95.12 617 ILE A CA 1
ATOM 5080 C C . ILE A 1 617 ? 3.513 -6.750 16.964 1.00 95.12 617 ILE A C 1
ATOM 5082 O O . ILE A 1 617 ? 3.199 -7.031 18.126 1.00 95.12 617 ILE A O 1
ATOM 5086 N N . PRO A 1 618 ? 3.736 -5.464 16.605 1.00 94.94 618 PRO A N 1
ATOM 5087 C CA . PRO A 1 618 ? 3.629 -4.362 17.560 1.00 94.94 618 PRO A CA 1
ATOM 5088 C C . PRO A 1 618 ? 2.218 -4.179 18.120 1.00 94.94 618 PRO A C 1
ATOM 5090 O O . PRO A 1 618 ? 2.087 -3.789 19.282 1.00 94.94 618 PRO A O 1
ATOM 5093 N N . LEU A 1 619 ? 1.183 -4.536 17.357 1.00 95.25 619 LEU A N 1
ATOM 5094 C CA . LEU A 1 619 ? -0.204 -4.517 17.816 1.00 95.25 619 LEU A CA 1
ATOM 5095 C C . LEU A 1 619 ? -0.468 -5.581 18.892 1.00 95.25 619 LEU A C 1
ATOM 5097 O O . LEU A 1 619 ? -1.126 -5.319 19.906 1.00 95.25 619 LEU A O 1
ATOM 5101 N N . TYR A 1 620 ? 0.055 -6.792 18.694 1.00 94.50 620 TYR A N 1
ATOM 5102 C CA . TYR A 1 620 ? -0.124 -7.897 19.629 1.00 94.50 620 TYR A CA 1
ATOM 5103 C C . TYR A 1 620 ? 0.580 -7.633 20.964 1.00 94.50 620 TYR A C 1
ATOM 5105 O O . TYR A 1 620 ? -0.011 -7.875 22.015 1.00 94.50 620 TYR A O 1
ATOM 5113 N N . TYR A 1 621 ? 1.796 -7.084 20.937 1.00 94.00 621 TYR A N 1
ATOM 5114 C CA . TYR A 1 621 ? 2.603 -6.852 22.142 1.00 94.00 621 TYR A CA 1
ATOM 5115 C C . TYR A 1 621 ? 2.475 -5.445 22.754 1.00 94.00 621 TYR A C 1
ATOM 5117 O O . TYR A 1 621 ? 3.115 -5.173 23.774 1.00 94.00 621 TYR A O 1
ATOM 5125 N N . ASP A 1 622 ? 1.650 -4.561 22.179 1.00 91.50 622 ASP A N 1
ATOM 5126 C CA . ASP A 1 622 ? 1.539 -3.142 22.564 1.00 91.50 622 ASP A CA 1
ATOM 5127 C C . ASP A 1 622 ? 2.880 -2.384 22.488 1.00 91.50 622 ASP A C 1
ATOM 5129 O O . ASP A 1 622 ? 3.145 -1.491 23.295 1.00 91.50 622 ASP A O 1
ATOM 5133 N N . HIS A 1 623 ? 3.754 -2.711 21.529 1.00 91.44 623 HIS A N 1
ATOM 5134 C CA . HIS A 1 623 ? 5.073 -2.069 21.428 1.00 91.44 623 HIS A CA 1
ATOM 5135 C C . HIS A 1 623 ? 4.961 -0.553 21.238 1.00 91.44 623 HIS A C 1
ATOM 5137 O O . HIS A 1 623 ? 5.598 0.201 21.972 1.00 91.44 623 HIS A O 1
ATOM 5143 N N . LEU A 1 624 ? 4.109 -0.101 20.309 1.00 88.50 624 LEU A N 1
ATOM 5144 C CA . LEU A 1 624 ? 3.935 1.328 20.039 1.00 88.50 624 LEU A CA 1
ATOM 5145 C C . LEU A 1 624 ? 3.401 2.072 21.268 1.00 88.50 624 LEU A C 1
ATOM 5147 O O . LEU A 1 624 ? 3.886 3.148 21.602 1.00 88.50 624 LEU A O 1
ATOM 5151 N N . ARG A 1 625 ? 2.455 1.463 21.988 1.00 87.94 625 ARG A N 1
ATOM 5152 C CA . ARG A 1 625 ? 1.911 2.020 23.227 1.00 87.94 625 ARG A CA 1
ATOM 5153 C C . ARG A 1 625 ? 2.985 2.195 24.298 1.00 87.94 625 ARG A C 1
ATOM 5155 O O . ARG A 1 625 ? 3.075 3.270 24.877 1.00 87.94 625 ARG A O 1
ATOM 5162 N N . ARG A 1 626 ? 3.815 1.173 24.534 1.00 88.12 626 ARG A N 1
ATOM 5163 C CA . ARG A 1 626 ? 4.905 1.241 25.524 1.00 88.12 626 ARG A CA 1
ATOM 5164 C C . ARG A 1 626 ? 5.916 2.330 25.182 1.00 88.12 626 ARG A C 1
ATOM 5166 O O . ARG A 1 626 ? 6.393 3.014 26.077 1.00 88.12 626 ARG A O 1
ATOM 5173 N N . ILE A 1 627 ? 6.214 2.511 23.895 1.00 87.25 627 ILE A N 1
ATOM 5174 C CA . ILE A 1 627 ? 7.087 3.591 23.420 1.00 87.25 627 ILE A CA 1
ATOM 5175 C C . ILE A 1 627 ? 6.457 4.959 23.719 1.00 87.25 627 ILE A C 1
ATOM 5177 O O .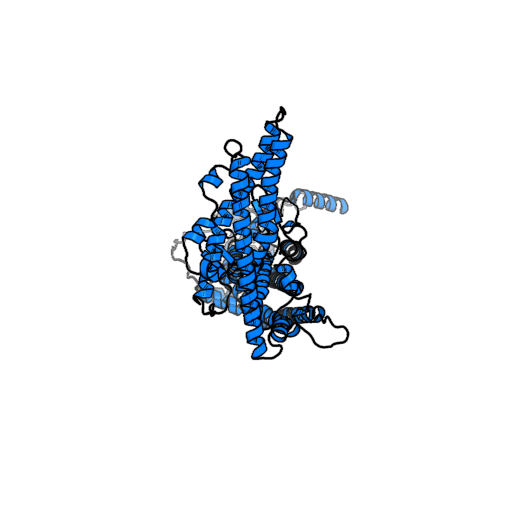 ILE A 1 627 ? 7.127 5.836 24.256 1.00 87.25 627 ILE A O 1
ATOM 5181 N N . VAL A 1 628 ? 5.169 5.143 23.415 1.00 85.31 628 VAL A N 1
ATOM 5182 C CA . VAL A 1 628 ? 4.454 6.404 23.677 1.00 85.31 628 VAL A CA 1
ATOM 5183 C C . VAL A 1 628 ? 4.361 6.703 25.177 1.00 85.31 628 VAL A C 1
ATOM 5185 O O . VAL A 1 628 ? 4.595 7.841 25.574 1.00 85.31 628 VAL A O 1
ATOM 5188 N N . GLU A 1 629 ? 4.064 5.705 26.013 1.00 85.06 629 GLU A N 1
ATOM 5189 C CA . GLU A 1 629 ? 4.046 5.848 27.477 1.00 85.06 629 GLU A CA 1
ATOM 5190 C C . GLU A 1 629 ? 5.443 6.225 28.005 1.00 85.06 629 GLU A C 1
ATOM 5192 O O . GLU A 1 629 ? 5.565 7.194 28.747 1.00 85.06 629 GLU A O 1
ATOM 5197 N N . PHE A 1 630 ? 6.506 5.578 27.513 1.00 83.81 630 PHE A N 1
ATOM 5198 C CA . PHE A 1 630 ? 7.891 5.908 27.867 1.00 83.81 630 PHE A CA 1
ATOM 5199 C C . PHE A 1 630 ? 8.277 7.356 27.517 1.00 83.81 630 PHE A C 1
ATOM 5201 O O . PHE A 1 630 ? 8.832 8.066 28.353 1.00 83.81 630 PHE A O 1
ATOM 5208 N N . PHE A 1 631 ? 7.950 7.841 26.313 1.00 77.94 631 PHE A N 1
ATOM 5209 C CA . PHE A 1 631 ? 8.189 9.247 25.951 1.00 77.94 631 PHE A CA 1
ATOM 5210 C C . PHE A 1 631 ? 7.288 10.224 26.723 1.00 77.94 631 PHE A C 1
ATOM 5212 O O . PHE A 1 631 ? 7.701 11.350 27.007 1.00 77.94 631 PHE A O 1
ATOM 5219 N N . GLY A 1 632 ? 6.077 9.799 27.089 1.00 73.00 632 GLY A N 1
ATOM 5220 C CA . GLY A 1 632 ? 5.187 10.547 27.975 1.00 73.00 632 GLY A CA 1
ATOM 5221 C C . GLY A 1 632 ? 5.751 10.711 29.388 1.00 73.00 632 GLY A C 1
ATOM 5222 O O . GLY A 1 632 ? 5.550 11.765 29.994 1.00 73.00 632 GLY A O 1
ATOM 5223 N N . ASP A 1 633 ? 6.487 9.713 29.876 1.00 69.56 633 ASP A N 1
ATOM 5224 C CA . ASP A 1 633 ? 7.150 9.726 31.184 1.00 69.56 633 ASP A CA 1
ATOM 5225 C C . ASP A 1 633 ? 8.495 10.478 31.159 1.00 69.56 633 ASP A C 1
ATOM 5227 O O . ASP A 1 633 ? 8.880 11.088 32.158 1.00 69.56 633 ASP A O 1
ATOM 5231 N N . LEU A 1 634 ? 9.186 10.502 30.011 1.00 63.78 634 LEU A N 1
ATOM 5232 C CA . LEU A 1 634 ? 10.418 11.279 29.801 1.00 63.78 634 LEU A CA 1
ATOM 5233 C C . LEU A 1 634 ? 10.180 12.797 29.753 1.00 63.78 634 LEU A C 1
ATOM 5235 O O . LEU A 1 634 ? 11.086 13.575 30.064 1.00 63.78 634 LEU A O 1
ATOM 5239 N N . ASN A 1 635 ? 8.975 13.243 29.384 1.00 50.97 635 ASN A N 1
ATOM 5240 C CA . ASN A 1 635 ? 8.653 14.664 29.321 1.00 50.97 635 ASN A CA 1
ATOM 5241 C C . ASN A 1 635 ? 8.289 15.236 30.706 1.00 50.97 635 ASN A C 1
ATOM 5243 O O . ASN A 1 635 ? 7.160 15.136 31.180 1.00 50.97 635 ASN A O 1
ATOM 5247 N N . PHE A 1 636 ? 9.292 15.895 31.298 1.00 51.69 636 PHE A N 1
ATOM 5248 C CA . PHE A 1 636 ? 9.244 16.972 32.295 1.00 51.69 636 PHE A CA 1
ATOM 5249 C C . PHE A 1 636 ? 8.337 16.785 33.514 1.00 51.69 636 PHE A C 1
ATOM 5251 O O . PHE A 1 636 ? 7.144 17.054 33.468 1.00 51.69 636 PHE A O 1
ATOM 5258 N N . ASN A 1 637 ? 8.967 16.515 34.664 1.00 51.69 637 ASN A N 1
ATOM 5259 C CA . ASN A 1 637 ? 8.748 17.227 35.933 1.00 51.69 637 ASN A CA 1
ATOM 5260 C C . ASN A 1 637 ? 7.291 17.638 36.258 1.00 51.69 637 ASN A C 1
ATOM 5262 O O . ASN A 1 637 ? 7.060 18.729 36.780 1.00 51.69 637 ASN A O 1
ATOM 5266 N N . LYS A 1 638 ? 6.298 16.770 36.007 1.00 54.25 638 LYS A N 1
ATOM 5267 C CA . LYS A 1 638 ? 4.886 17.033 36.343 1.00 54.25 638 LYS A CA 1
ATOM 5268 C C . LYS A 1 638 ? 4.726 17.400 37.816 1.00 54.25 638 LYS A C 1
ATOM 5270 O O . LYS A 1 638 ? 3.941 18.277 38.138 1.00 54.25 638 LYS A O 1
ATOM 5275 N N . LYS A 1 639 ? 5.556 16.824 38.695 1.00 55.47 639 LYS A N 1
ATOM 5276 C CA . LYS A 1 639 ? 5.644 17.216 40.110 1.00 55.47 639 LYS A CA 1
ATOM 5277 C C . LYS A 1 639 ? 6.060 18.676 40.319 1.00 55.47 639 LYS A C 1
ATOM 5279 O O . LYS A 1 639 ? 5.525 19.319 41.206 1.00 55.47 639 LYS A O 1
ATOM 5284 N N . LYS A 1 640 ? 6.993 19.211 39.526 1.00 56.38 640 LYS A N 1
ATOM 5285 C CA . LYS A 1 640 ? 7.499 20.587 39.671 1.00 56.38 640 LYS A CA 1
ATOM 5286 C C . LYS A 1 640 ? 6.540 21.618 39.068 1.00 56.38 640 LYS A C 1
ATOM 5288 O O . LYS A 1 640 ? 6.378 22.690 39.631 1.00 56.38 640 LYS A O 1
ATOM 5293 N N . ILE A 1 641 ? 5.872 21.277 37.963 1.00 60.84 641 ILE A N 1
ATOM 5294 C CA . ILE A 1 641 ? 4.844 22.132 37.350 1.00 60.84 641 ILE A CA 1
ATOM 5295 C C . ILE A 1 641 ? 3.565 22.132 38.197 1.00 60.84 641 ILE A C 1
ATOM 5297 O O . ILE A 1 641 ? 3.059 23.207 38.487 1.00 60.84 641 ILE A O 1
ATOM 5301 N N . ASN A 1 642 ? 3.090 20.973 38.667 1.00 63.25 642 ASN A N 1
ATOM 5302 C CA . ASN A 1 642 ? 1.919 20.916 39.549 1.00 63.25 642 ASN A CA 1
ATOM 5303 C C . ASN A 1 642 ? 2.177 21.619 40.884 1.00 63.25 642 ASN A C 1
ATOM 5305 O O . ASN A 1 642 ? 1.316 22.363 41.327 1.00 63.25 642 ASN A O 1
ATOM 5309 N N . LYS A 1 643 ? 3.379 21.481 41.463 1.00 66.62 643 LYS A N 1
ATOM 5310 C CA . LYS A 1 643 ? 3.764 22.236 42.663 1.00 66.62 643 LYS A CA 1
ATOM 5311 C C . LYS A 1 643 ? 3.764 23.750 42.421 1.00 66.62 643 LYS A C 1
ATOM 5313 O O . LYS A 1 643 ? 3.288 24.494 43.263 1.00 66.62 643 LYS A O 1
ATOM 5318 N N . ASN A 1 644 ? 4.241 24.207 41.261 1.00 69.06 644 ASN A N 1
ATOM 5319 C CA . ASN A 1 644 ? 4.177 25.625 40.898 1.00 69.06 644 ASN A CA 1
ATOM 5320 C C . ASN A 1 644 ? 2.736 26.103 40.643 1.00 69.06 644 ASN A C 1
ATOM 5322 O O . ASN A 1 644 ? 2.434 27.258 40.911 1.00 69.06 644 ASN A O 1
ATOM 5326 N N . ILE A 1 645 ? 1.852 25.247 40.119 1.00 73.12 645 ILE A N 1
ATOM 5327 C CA . ILE A 1 645 ? 0.430 25.574 39.929 1.00 73.12 645 ILE A CA 1
ATOM 5328 C C . ILE A 1 645 ? -0.283 25.652 41.283 1.00 73.12 645 ILE A C 1
ATOM 5330 O O . ILE A 1 645 ? -0.992 26.625 41.510 1.00 73.12 645 ILE A O 1
ATOM 5334 N N . GLU A 1 646 ? -0.041 24.707 42.194 1.00 70.75 646 GLU A N 1
ATOM 5335 C CA . GLU A 1 646 ? -0.549 24.747 43.574 1.00 70.75 646 GLU A CA 1
ATOM 5336 C C . GLU A 1 646 ? -0.010 25.968 44.336 1.00 70.75 646 GLU A C 1
ATOM 5338 O O . GLU A 1 646 ? -0.774 26.667 44.990 1.00 70.75 646 GLU A O 1
ATOM 5343 N N . GLU A 1 647 ? 1.279 26.303 44.206 1.00 73.88 647 GLU A N 1
ATOM 5344 C CA . GLU A 1 647 ? 1.857 27.518 44.807 1.00 73.88 647 GLU A CA 1
ATOM 5345 C C . GLU A 1 647 ? 1.261 28.813 44.232 1.00 73.88 647 GLU A C 1
ATOM 5347 O O . GLU A 1 647 ? 1.166 29.813 44.945 1.00 73.88 647 GLU A O 1
ATOM 5352 N N . VAL A 1 648 ? 0.859 28.821 42.958 1.00 76.69 648 VAL A N 1
ATOM 5353 C CA . VAL A 1 648 ? 0.175 29.965 42.337 1.00 76.69 648 VAL A CA 1
ATOM 5354 C C . VAL A 1 648 ? -1.296 30.024 42.753 1.00 76.69 648 VAL A C 1
ATOM 5356 O O . VAL A 1 648 ? -1.772 31.111 43.055 1.00 76.69 648 VAL A O 1
ATOM 5359 N N . GLN A 1 649 ? -2.004 28.895 42.826 1.00 67.56 649 GLN A N 1
ATOM 5360 C CA . GLN A 1 649 ? -3.390 28.839 43.308 1.00 67.56 649 GLN A CA 1
ATOM 5361 C C . GLN A 1 649 ? -3.487 29.278 44.772 1.00 67.56 649 GLN A C 1
ATOM 5363 O O . GLN A 1 649 ? -4.270 30.170 45.084 1.00 67.56 649 GLN A O 1
ATOM 5368 N N . ASN A 1 650 ? -2.592 28.783 45.629 1.00 66.62 650 ASN A N 1
ATOM 5369 C CA . ASN A 1 650 ? -2.525 29.186 47.033 1.00 66.62 650 ASN A CA 1
ATOM 5370 C C . ASN A 1 650 ? -2.182 30.677 47.213 1.00 66.62 650 ASN A C 1
ATOM 5372 O O . ASN A 1 650 ? -2.597 31.276 48.195 1.00 66.62 650 ASN A O 1
ATOM 5376 N N . LYS A 1 651 ? -1.451 31.293 46.269 1.00 69.44 651 LYS A N 1
ATOM 5377 C CA . LYS A 1 651 ? -1.164 32.742 46.258 1.00 69.44 651 LYS A CA 1
ATOM 5378 C C . LYS A 1 651 ? -2.303 33.612 45.727 1.00 69.44 651 LYS A C 1
ATOM 5380 O O . LYS A 1 651 ? -2.245 34.824 45.886 1.00 69.44 651 LYS A O 1
ATOM 5385 N N . VAL A 1 652 ? -3.260 33.023 45.015 1.00 66.75 652 VAL A N 1
ATOM 5386 C CA . VAL A 1 652 ? -4.454 33.718 44.510 1.00 66.75 652 VAL A CA 1
ATOM 5387 C C . VAL A 1 652 ? -5.604 33.606 45.516 1.00 66.75 652 VAL A C 1
ATOM 5389 O O . VAL A 1 652 ? -6.454 34.490 45.558 1.00 66.75 652 VAL A O 1
ATOM 5392 N N . GLU A 1 653 ? -5.627 32.544 46.326 1.00 56.97 653 GLU A N 1
ATOM 5393 C CA . GLU A 1 653 ? -6.591 32.354 47.418 1.00 56.97 653 GLU A CA 1
ATOM 5394 C C . GLU A 1 653 ? -6.210 33.090 48.719 1.00 56.97 653 GLU A C 1
ATOM 5396 O O . GLU A 1 653 ? -7.092 33.350 49.538 1.00 56.97 653 GLU A O 1
ATOM 5401 N N . SER A 1 654 ? -4.932 33.452 48.900 1.00 45.94 654 SER A N 1
ATOM 5402 C CA . SER A 1 654 ? -4.437 34.348 49.964 1.00 45.94 654 SER A CA 1
ATOM 5403 C C . SER A 1 654 ? -4.513 35.815 49.560 1.00 45.94 654 SER A C 1
ATOM 5405 O O . SER A 1 654 ? -4.892 36.648 50.413 1.00 45.94 654 SER A O 1
#

pLDDT: mean 86.72, std 11.33, range [42.53, 98.69]